Protein AF-A0A327J9C2-F1 (afdb_monomer)

pLDDT: mean 86.53, std 22.35, range [20.95, 98.81]

Secondary structure (DSSP, 8-state):
------PPP-------------PPPTTTHHHHHHHHHHHHHHHT--EEEEE--GGGSPPSSEE-SS--TTSHHHHHHHHHHHHTT--EEE----B---SS---GGG--SSSB-GGGS-SGGGGSGGGTS-S-HHHHHHH-EEP---TT-SEEE--HHHHHHHHHHHHHHHHHHHHHHHHTT-HHHHHHHHHHHHHHHHTTTTHHHHHHHHHHHHHTT-S-GGGS-HHHHTHHHHHHTT-HHHHHHHHHHHHHHHHHHHHHHHHHHHHHHHHHHHHHHHHHTT-EEEEEE-SS--HHHHHHTGGGEEEEEEEEESS-SGGGPPEEEEEEEE-GGGTB-TTSSB-HHHHHHHHHHHHHHHHSSEEEETTGGGGTS-EEEEGGG--B-TTS-B-GGG--EEEGGG-TTT-TT--HHHHIIIIIHHHHHHHT--TTTSEE---S---HHHIIIIIIIS----EEETTTS-GGG-S-SSSEEES--TTS--HHHHTTSHHHHTSGGG-HHHHHHHHS--GGGHHHHHHHHHHHHH-HHHHHHHHHHHHHHH-SEEEEEHHHHTT----S--TT---TTTTTEEE-TTHHHHHHHHHH-TT-----HHHHHHHHHHHHHHHHHHTTTTSHHHHHHHHHHHHHHHHHHHHHHHHHHHHTTPPPP----PPP---PPP----------------------PPP---------SSSSHHHHHHHHHHHHHHHHHHTTSS--

Structure (mmCIF, N/CA/C/O backbone):
data_AF-A0A327J9C2-F1
#
_entry.id   AF-A0A327J9C2-F1
#
loop_
_atom_site.group_PDB
_atom_site.id
_atom_site.type_symbol
_atom_site.label_atom_id
_atom_site.label_alt_id
_atom_site.label_comp_id
_atom_site.label_asym_id
_atom_site.label_entity_id
_atom_site.label_seq_id
_atom_site.pdbx_PDB_ins_code
_atom_site.Cartn_x
_atom_site.Cartn_y
_atom_site.Cartn_z
_atom_site.occupancy
_atom_site.B_iso_or_equiv
_atom_site.auth_seq_id
_atom_site.auth_comp_id
_atom_site.auth_asym_id
_atom_site.auth_atom_id
_atom_site.pdbx_PDB_model_num
ATOM 1 N N . MET A 1 1 ? 55.611 19.490 21.305 1.00 31.70 1 MET A N 1
ATOM 2 C CA . MET A 1 1 ? 55.348 20.213 20.043 1.00 31.70 1 MET A CA 1
ATOM 3 C C . MET A 1 1 ? 53.848 20.436 19.911 1.00 31.70 1 MET A C 1
ATOM 5 O O . MET A 1 1 ? 53.108 19.470 19.803 1.00 31.70 1 MET A O 1
ATOM 9 N N . LYS A 1 2 ? 53.406 21.694 20.019 1.00 28.45 2 LYS A N 1
ATOM 10 C CA . LYS A 1 2 ? 52.051 22.146 19.674 1.00 28.45 2 LYS A CA 1
ATOM 11 C C . LYS A 1 2 ? 52.060 22.504 18.189 1.00 28.45 2 LYS A C 1
ATOM 13 O O . LYS A 1 2 ? 52.964 23.223 17.776 1.00 28.45 2 LYS A O 1
ATOM 18 N N . VAL A 1 3 ? 51.068 22.057 17.424 1.00 25.11 3 VAL A N 1
ATOM 19 C CA . VAL A 1 3 ? 50.793 22.602 16.088 1.00 25.11 3 VAL A CA 1
ATOM 20 C C . VAL A 1 3 ? 49.368 23.137 16.087 1.00 25.11 3 VAL A C 1
ATOM 22 O O . VAL A 1 3 ? 48.409 22.437 16.402 1.00 25.11 3 VAL A O 1
ATOM 25 N N . THR A 1 4 ? 49.290 24.434 15.832 1.00 25.88 4 THR A N 1
ATOM 26 C CA . THR A 1 4 ? 48.129 25.312 15.925 1.00 25.88 4 THR A CA 1
ATOM 27 C C . THR A 1 4 ? 47.274 25.187 14.665 1.00 25.88 4 THR A C 1
ATOM 29 O O . THR A 1 4 ? 47.804 25.195 13.557 1.00 25.88 4 THR A O 1
ATOM 32 N N . ALA A 1 5 ? 45.951 25.121 14.819 1.00 23.05 5 ALA A N 1
ATOM 33 C CA . ALA A 1 5 ? 45.015 25.217 13.703 1.00 23.05 5 ALA A CA 1
ATOM 34 C C . ALA A 1 5 ? 44.938 26.670 13.200 1.00 23.05 5 ALA A C 1
ATOM 36 O O . ALA A 1 5 ? 44.597 27.580 13.959 1.00 23.05 5 ALA A O 1
ATOM 37 N N . ILE A 1 6 ? 45.242 26.884 11.920 1.00 26.95 6 ILE A N 1
ATOM 38 C CA . ILE A 1 6 ? 45.064 28.170 11.242 1.00 26.95 6 ILE A CA 1
ATOM 39 C C . ILE A 1 6 ? 43.581 28.310 10.877 1.00 26.95 6 ILE A C 1
ATOM 41 O O . ILE A 1 6 ? 43.064 27.581 10.033 1.00 26.95 6 ILE A O 1
ATOM 45 N N . LYS A 1 7 ? 42.892 29.258 11.522 1.00 32.25 7 LYS A N 1
ATOM 46 C CA . LYS A 1 7 ? 41.614 29.804 11.048 1.00 32.25 7 LYS A CA 1
ATOM 47 C C . LYS A 1 7 ? 41.915 30.790 9.922 1.00 32.25 7 LYS A C 1
ATOM 49 O O . LYS A 1 7 ? 42.559 31.802 10.183 1.00 32.25 7 LYS A O 1
ATOM 54 N N . ASN A 1 8 ? 41.414 30.535 8.716 1.00 27.12 8 ASN A N 1
ATOM 55 C CA . ASN A 1 8 ? 41.342 31.568 7.683 1.00 27.12 8 ASN A CA 1
ATOM 56 C C . ASN A 1 8 ? 40.000 32.321 7.761 1.00 27.12 8 ASN A C 1
ATOM 58 O O . ASN A 1 8 ? 38.963 31.692 7.987 1.00 27.12 8 ASN A O 1
ATOM 62 N N . PRO A 1 9 ? 40.014 33.658 7.607 1.00 32.03 9 PRO A N 1
ATOM 63 C CA . PRO A 1 9 ? 38.844 34.512 7.745 1.00 32.03 9 PRO A CA 1
ATOM 64 C C . PRO A 1 9 ? 37.917 34.408 6.530 1.00 32.03 9 PRO A C 1
ATOM 66 O O . PRO A 1 9 ? 38.349 34.341 5.380 1.00 32.03 9 PRO A O 1
ATOM 69 N N . ILE A 1 10 ? 36.618 34.426 6.817 1.00 30.94 10 ILE A N 1
ATOM 70 C CA . ILE A 1 10 ? 35.532 34.518 5.845 1.00 30.94 10 ILE A CA 1
ATOM 71 C C . ILE A 1 10 ? 35.633 35.878 5.144 1.00 30.94 10 ILE A C 1
ATOM 73 O O . ILE A 1 10 ? 35.414 36.917 5.762 1.00 30.94 10 ILE A O 1
ATOM 77 N N . VAL A 1 11 ? 35.925 35.864 3.845 1.00 28.12 11 VAL A N 1
ATOM 78 C CA . VAL A 1 11 ? 35.610 36.974 2.940 1.00 28.12 11 VAL A CA 1
ATOM 79 C C . VAL A 1 11 ? 34.293 36.611 2.256 1.00 28.12 11 VAL A C 1
ATOM 81 O O . VAL A 1 11 ? 34.235 35.559 1.610 1.00 28.12 11 VAL A O 1
ATOM 84 N N . PRO A 1 12 ? 33.227 37.424 2.368 1.00 31.28 12 PRO A N 1
ATOM 85 C CA . PRO A 1 12 ? 32.002 37.173 1.635 1.00 31.28 12 PRO A CA 1
ATOM 86 C C . PRO A 1 12 ? 32.286 37.451 0.158 1.00 31.28 12 PRO A C 1
ATOM 88 O O . PRO A 1 12 ? 32.257 38.594 -0.298 1.00 31.28 12 PRO A O 1
ATOM 91 N N . LYS A 1 13 ? 32.574 36.398 -0.615 1.00 30.75 13 LYS A N 1
ATOM 92 C CA . LYS A 1 13 ? 32.375 36.472 -2.061 1.00 30.75 13 LYS A CA 1
ATOM 93 C C . LYS A 1 13 ? 30.897 36.787 -2.250 1.00 30.75 13 LYS A C 1
ATOM 95 O O . LYS A 1 13 ? 30.054 35.991 -1.844 1.00 30.75 13 LYS A O 1
ATOM 100 N N . ARG A 1 14 ? 30.595 37.953 -2.833 1.00 35.25 14 ARG A N 1
ATOM 101 C CA . ARG A 1 14 ? 29.295 38.208 -3.459 1.00 35.25 14 ARG A CA 1
ATOM 102 C C . ARG A 1 14 ? 29.011 36.995 -4.333 1.00 35.25 14 ARG A C 1
ATOM 104 O O . ARG A 1 14 ? 29.700 36.772 -5.326 1.00 35.25 14 ARG A O 1
ATOM 111 N N . ALA A 1 15 ? 28.093 36.160 -3.868 1.00 34.41 15 ALA A N 1
ATOM 112 C CA . ALA A 1 15 ? 27.651 35.006 -4.606 1.00 34.41 15 ALA A CA 1
ATOM 113 C C . ALA A 1 15 ? 26.989 35.547 -5.871 1.00 34.41 15 ALA A C 1
ATOM 115 O O . ALA A 1 15 ? 25.982 36.246 -5.787 1.00 34.41 15 ALA A O 1
ATOM 116 N N . ASN A 1 16 ? 27.540 35.216 -7.037 1.00 35.88 16 ASN A N 1
ATOM 117 C CA . ASN A 1 16 ? 26.662 34.949 -8.163 1.00 35.88 16 ASN A CA 1
ATOM 118 C C . ASN A 1 16 ? 25.826 33.750 -7.710 1.00 35.88 16 ASN A C 1
ATOM 120 O O . ASN A 1 16 ? 26.294 32.612 -7.730 1.00 35.88 16 ASN A O 1
ATOM 124 N N . SER A 1 17 ? 24.664 34.037 -7.127 1.00 38.56 17 SER A N 1
ATOM 125 C CA . SER A 1 17 ? 23.726 33.037 -6.650 1.00 38.56 17 SER A CA 1
ATOM 126 C C . SER A 1 17 ? 23.153 32.342 -7.873 1.00 38.56 17 SER A C 1
ATOM 128 O O . SER A 1 17 ? 22.252 32.865 -8.518 1.00 38.56 17 SER A O 1
ATOM 130 N N . VAL A 1 18 ? 23.697 31.179 -8.214 1.00 36.38 18 VAL A N 1
ATOM 131 C CA . VAL A 1 18 ? 22.986 30.230 -9.067 1.00 36.38 18 VAL A CA 1
ATOM 132 C C . VAL A 1 18 ? 21.878 29.646 -8.188 1.00 36.38 18 VAL A C 1
ATOM 134 O O . VAL A 1 18 ? 22.132 28.750 -7.382 1.00 36.38 18 VAL A O 1
ATOM 137 N N . SER A 1 19 ? 20.693 30.255 -8.238 1.00 45.94 19 SER A N 1
ATOM 138 C CA . SER A 1 19 ? 19.453 29.722 -7.670 1.00 45.94 19 SER A CA 1
ATOM 139 C C . SER A 1 19 ? 18.903 28.617 -8.578 1.00 45.94 19 SER A C 1
ATOM 141 O O . SER A 1 19 ? 19.138 28.596 -9.781 1.00 45.94 19 SER A O 1
ATOM 143 N N . PHE A 1 20 ? 18.228 27.643 -7.974 1.00 44.66 20 PHE A N 1
ATOM 144 C CA . PHE A 1 20 ? 17.520 26.550 -8.645 1.00 44.66 20 PHE A CA 1
ATOM 145 C C . PHE A 1 20 ? 16.354 27.100 -9.475 1.00 44.66 20 PHE A C 1
ATOM 147 O O . PHE A 1 20 ? 15.493 27.709 -8.844 1.00 44.66 20 PHE A O 1
ATOM 154 N N . GLU A 1 21 ? 16.299 26.918 -10.811 1.00 62.06 21 GLU A N 1
ATOM 155 C CA . GLU A 1 21 ? 15.255 27.635 -11.578 1.00 62.06 21 GLU A CA 1
ATOM 156 C C . GLU A 1 21 ? 14.486 26.955 -12.742 1.00 62.06 21 GLU A C 1
ATOM 158 O O . GLU A 1 21 ? 13.331 27.332 -12.855 1.00 62.06 21 GLU A O 1
ATOM 163 N N . ARG A 1 22 ? 14.905 25.931 -13.524 1.00 72.50 22 ARG A N 1
ATOM 164 C CA . ARG A 1 22 ? 13.998 25.441 -14.609 1.00 72.50 22 ARG A CA 1
ATOM 165 C C . ARG A 1 22 ? 13.167 24.201 -14.246 1.00 72.50 22 ARG A C 1
ATOM 167 O O . ARG A 1 22 ? 13.632 23.072 -14.374 1.00 72.50 22 ARG A O 1
ATOM 174 N N . LYS A 1 23 ? 11.913 24.418 -13.837 1.00 85.38 23 LYS A N 1
ATOM 175 C CA . LYS A 1 23 ? 10.837 23.400 -13.844 1.00 85.38 23 LYS A CA 1
ATOM 176 C C . LYS A 1 23 ? 10.182 23.341 -15.227 1.00 85.38 23 LYS A C 1
ATOM 178 O O . LYS A 1 23 ? 10.383 24.246 -16.036 1.00 85.38 23 LYS A O 1
ATOM 183 N N . LEU A 1 24 ? 9.341 22.332 -15.471 1.00 89.56 24 LEU A N 1
ATOM 184 C CA . LEU A 1 24 ? 8.421 22.380 -16.612 1.00 89.56 24 LEU A CA 1
ATOM 185 C C . LEU A 1 24 ? 7.539 23.626 -16.518 1.00 89.56 24 LEU A C 1
ATOM 187 O O . LEU A 1 24 ? 6.861 23.845 -15.509 1.00 89.56 24 LEU A O 1
ATOM 191 N N . ARG A 1 25 ? 7.528 24.423 -17.583 1.00 90.44 25 ARG A N 1
ATOM 192 C CA . ARG A 1 25 ? 6.628 25.569 -17.710 1.00 90.44 25 ARG A CA 1
ATOM 193 C C . ARG A 1 25 ? 5.210 25.082 -17.990 1.00 90.44 25 ARG A C 1
ATOM 195 O O . ARG A 1 25 ? 5.018 23.996 -18.537 1.00 90.44 25 ARG A O 1
ATOM 202 N N . GLU A 1 26 ? 4.201 25.869 -17.630 1.00 91.31 26 GLU A N 1
ATOM 203 C CA . GLU A 1 26 ? 2.797 25.458 -17.800 1.00 91.31 26 GLU A CA 1
ATOM 204 C C . GLU A 1 26 ? 2.456 25.128 -19.262 1.00 91.31 26 GLU A C 1
ATOM 206 O O . GLU A 1 26 ? 1.700 24.196 -19.521 1.00 91.31 26 GLU A O 1
ATOM 211 N N . GLU A 1 27 ? 3.062 25.829 -20.223 1.00 93.56 27 GLU A N 1
ATOM 212 C CA . GLU A 1 27 ? 2.911 25.563 -21.655 1.00 93.56 27 GLU A CA 1
ATOM 213 C C . GLU A 1 27 ? 3.609 24.278 -22.137 1.00 93.56 27 GLU A C 1
ATOM 215 O O . GLU A 1 27 ? 3.229 23.728 -23.169 1.00 93.56 27 GLU A O 1
ATOM 220 N N . GLU A 1 28 ? 4.593 23.770 -21.390 1.00 95.00 28 GLU A N 1
ATOM 221 C CA . GLU A 1 28 ? 5.365 22.563 -21.723 1.00 95.00 28 GLU A CA 1
ATOM 222 C C . GLU A 1 28 ? 4.697 21.289 -21.192 1.00 95.00 28 GLU A C 1
ATOM 224 O O . GLU A 1 28 ? 4.817 20.220 -21.797 1.00 95.00 28 GLU A O 1
ATOM 229 N N . LYS A 1 29 ? 3.959 21.393 -20.078 1.00 95.69 29 LYS A N 1
ATOM 230 C CA . LYS A 1 29 ? 3.315 20.254 -19.403 1.00 95.69 29 LYS A CA 1
ATOM 231 C C . LYS A 1 29 ? 2.423 19.407 -20.323 1.00 95.69 29 LYS A C 1
ATOM 233 O O . LYS A 1 29 ? 2.513 18.179 -20.228 1.00 95.69 29 LYS A O 1
ATOM 238 N N . PRO A 1 30 ? 1.586 19.974 -21.221 1.00 97.31 30 PRO A N 1
ATOM 239 C CA . PRO A 1 30 ? 0.762 19.163 -22.114 1.00 97.31 30 PRO A CA 1
ATOM 240 C C . PRO A 1 30 ? 1.598 18.326 -23.084 1.00 97.31 30 PRO A C 1
ATOM 242 O O . PRO A 1 30 ? 1.331 17.139 -23.254 1.00 97.31 30 PRO A O 1
ATOM 245 N N . GLU A 1 31 ? 2.622 18.913 -23.708 1.00 97.88 31 GLU A N 1
ATOM 246 C CA . GLU A 1 31 ? 3.477 18.190 -24.654 1.00 97.88 31 GLU A CA 1
ATOM 247 C C . GLU A 1 31 ? 4.346 17.143 -23.950 1.00 97.88 31 GLU A C 1
ATOM 249 O O . GLU A 1 31 ? 4.452 16.018 -24.441 1.00 97.88 31 GLU A O 1
ATOM 254 N N . TYR A 1 32 ? 4.883 17.476 -22.772 1.00 98.38 32 TYR A N 1
ATOM 255 C CA . TYR A 1 32 ? 5.583 16.531 -21.905 1.00 98.38 32 TYR A CA 1
ATOM 256 C C . TYR A 1 32 ? 4.705 15.317 -21.593 1.00 98.38 32 TYR A C 1
ATOM 258 O O . TYR A 1 32 ? 5.079 14.181 -21.879 1.00 98.38 32 TYR A O 1
ATOM 266 N N . THR A 1 33 ? 3.494 15.554 -21.082 1.00 97.56 33 THR A N 1
ATOM 267 C CA . THR A 1 33 ? 2.561 14.486 -20.689 1.00 97.56 33 THR A CA 1
ATOM 268 C C . THR A 1 33 ? 2.191 13.598 -21.878 1.00 97.56 33 THR A C 1
ATOM 270 O O . THR A 1 33 ? 2.146 12.374 -21.743 1.00 97.56 33 THR A O 1
ATOM 273 N N . HIS A 1 34 ? 1.965 14.185 -23.059 1.00 98.25 34 HIS A N 1
ATOM 274 C CA . HIS A 1 34 ? 1.701 13.415 -24.276 1.00 98.25 34 HIS A CA 1
ATOM 275 C C . HIS A 1 34 ? 2.900 12.557 -24.692 1.00 98.25 34 HIS A C 1
ATOM 277 O O . HIS A 1 34 ? 2.712 11.382 -24.987 1.00 98.25 34 HIS A O 1
ATOM 283 N N . ALA A 1 35 ? 4.125 13.093 -24.657 1.00 98.69 35 ALA A N 1
ATOM 284 C CA . ALA A 1 35 ? 5.325 12.326 -24.995 1.00 98.69 35 ALA A CA 1
ATOM 285 C C . ALA A 1 35 ? 5.547 11.143 -24.035 1.00 98.69 35 ALA A C 1
ATOM 287 O O . ALA A 1 35 ? 5.861 10.039 -24.481 1.00 98.69 35 ALA A O 1
ATOM 288 N N . ILE A 1 36 ? 5.327 11.342 -22.729 1.00 98.69 36 ILE A N 1
ATOM 289 C CA . ILE A 1 36 ? 5.372 10.259 -21.736 1.00 98.69 36 ILE A CA 1
ATOM 290 C C . ILE A 1 36 ? 4.329 9.185 -22.070 1.00 98.69 36 ILE A C 1
ATOM 292 O O . ILE A 1 36 ? 4.664 8.001 -22.137 1.00 98.69 36 ILE A O 1
ATOM 296 N N . LYS A 1 37 ? 3.079 9.585 -22.330 1.00 98.31 37 LYS A N 1
ATOM 297 C CA . LYS A 1 37 ? 1.992 8.657 -22.666 1.00 98.31 37 LYS A CA 1
ATOM 298 C C . LYS A 1 37 ? 2.277 7.869 -23.948 1.00 98.31 37 LYS A C 1
ATOM 300 O O . LYS A 1 37 ? 2.159 6.649 -23.933 1.00 98.31 37 LYS A O 1
ATOM 305 N N . ASP A 1 38 ? 2.692 8.532 -25.024 1.00 98.62 38 ASP A N 1
ATOM 306 C CA . ASP A 1 38 ? 2.996 7.886 -26.307 1.00 98.62 38 ASP A CA 1
ATOM 307 C C . ASP A 1 38 ? 4.145 6.873 -26.172 1.00 98.62 38 ASP A C 1
ATOM 309 O O . ASP A 1 38 ? 4.122 5.802 -26.787 1.00 98.62 38 ASP A O 1
ATOM 313 N N . ALA A 1 39 ? 5.135 7.172 -25.323 1.00 98.75 39 ALA A N 1
ATOM 314 C CA . ALA A 1 39 ? 6.209 6.240 -25.004 1.00 98.75 39 ALA A CA 1
ATOM 315 C C . ALA A 1 39 ? 5.695 5.008 -24.246 1.00 98.75 39 ALA A C 1
ATOM 317 O O . ALA A 1 39 ? 6.017 3.884 -24.632 1.00 98.75 39 ALA A O 1
ATOM 318 N N . LEU A 1 40 ? 4.876 5.197 -23.205 1.00 98.56 40 LEU A N 1
ATOM 319 C CA . LEU A 1 40 ? 4.268 4.097 -22.447 1.00 98.56 40 LEU A CA 1
ATOM 320 C C . LEU A 1 40 ? 3.369 3.223 -23.338 1.00 98.56 40 LEU A C 1
ATOM 322 O O . LEU A 1 40 ? 3.500 1.996 -23.311 1.00 98.56 40 LEU A O 1
ATOM 326 N N . ASP A 1 41 ? 2.550 3.842 -24.193 1.00 98.19 41 ASP A N 1
ATOM 327 C CA . ASP A 1 41 ? 1.684 3.165 -25.165 1.00 98.19 41 ASP A CA 1
ATOM 328 C C . ASP A 1 41 ? 2.520 2.328 -26.153 1.00 98.19 41 ASP A C 1
ATOM 330 O O . ASP A 1 41 ? 2.237 1.146 -26.376 1.00 98.19 41 ASP A O 1
ATOM 334 N N . TYR A 1 42 ? 3.611 2.887 -26.697 1.00 98.19 42 TYR A N 1
ATOM 335 C CA . TYR A 1 42 ? 4.526 2.133 -27.561 1.00 98.19 42 TYR A CA 1
ATOM 336 C C . TYR A 1 42 ? 5.210 0.987 -26.813 1.00 98.19 42 TYR A C 1
ATOM 338 O O . TYR A 1 42 ? 5.399 -0.094 -27.380 1.00 98.19 42 TYR A O 1
ATOM 346 N N . LEU A 1 43 ? 5.583 1.185 -25.547 1.00 97.75 43 LEU A N 1
ATOM 347 C CA . LEU A 1 43 ? 6.208 0.166 -24.704 1.00 97.75 43 LEU A CA 1
ATOM 348 C C . LEU A 1 43 ? 5.223 -0.932 -24.283 1.00 97.75 43 LEU A C 1
ATOM 350 O O . LEU A 1 43 ? 5.647 -2.080 -24.126 1.00 97.75 43 LEU A O 1
ATOM 354 N N . GLY A 1 44 ? 3.920 -0.650 -24.290 1.00 96.94 44 GLY A N 1
ATOM 355 C CA . GLY A 1 44 ? 2.866 -1.565 -23.852 1.00 96.94 44 GLY A CA 1
ATOM 356 C C . GLY A 1 44 ? 2.661 -1.555 -22.336 1.00 96.94 44 GLY A C 1
ATOM 357 O O . GLY A 1 44 ? 2.064 -2.489 -21.802 1.00 96.94 44 GLY A O 1
ATOM 358 N N . VAL A 1 45 ? 3.158 -0.521 -21.652 1.00 97.19 45 VAL A N 1
ATOM 359 C CA . VAL A 1 45 ? 2.950 -0.330 -20.216 1.00 97.19 45 VAL A CA 1
ATOM 360 C C . VAL A 1 45 ? 1.516 0.139 -20.006 1.00 97.19 45 VAL A C 1
ATOM 362 O O . VAL A 1 45 ? 1.140 1.227 -20.429 1.00 97.19 45 VAL A O 1
ATOM 365 N N . LYS A 1 46 ? 0.712 -0.706 -19.363 1.00 95.81 46 LYS A N 1
ATOM 366 C CA . LYS A 1 46 ? -0.697 -0.451 -19.051 1.00 95.81 46 LYS A CA 1
ATOM 367 C C . LYS A 1 46 ? -0.865 0.180 -17.679 1.00 95.81 46 LYS A C 1
ATOM 369 O O . LYS A 1 46 ? -1.661 1.099 -17.524 1.00 95.81 46 LYS A O 1
ATOM 374 N N . ASN A 1 47 ? -0.128 -0.323 -16.689 1.00 96.75 47 ASN A N 1
ATOM 375 C CA . ASN A 1 47 ? -0.242 0.117 -15.304 1.00 96.75 47 ASN A CA 1
ATOM 376 C C . ASN A 1 47 ? 1.117 0.541 -14.758 1.00 96.75 47 ASN A C 1
ATOM 378 O O . ASN A 1 47 ? 2.095 -0.205 -14.839 1.00 96.75 47 ASN A O 1
ATOM 382 N N . MET A 1 48 ? 1.154 1.733 -14.170 1.00 97.69 48 MET A N 1
ATOM 383 C CA . MET A 1 48 ? 2.334 2.305 -13.538 1.00 97.69 48 MET A CA 1
ATOM 384 C C . MET A 1 48 ? 1.930 2.860 -12.178 1.00 97.69 48 MET A C 1
ATOM 386 O O . MET A 1 48 ? 1.259 3.891 -12.082 1.00 97.69 48 MET A O 1
ATOM 390 N N . SER A 1 49 ? 2.338 2.145 -11.129 1.00 98.44 49 SER A N 1
ATOM 391 C CA . SER A 1 49 ? 1.956 2.436 -9.753 1.00 98.44 49 SER A CA 1
ATOM 392 C C . SER A 1 49 ? 3.124 2.970 -8.936 1.00 98.44 49 SER A C 1
ATOM 394 O O . SER A 1 49 ? 4.224 2.420 -8.975 1.00 98.44 49 SER A O 1
ATOM 396 N N . MET A 1 50 ? 2.892 4.013 -8.147 1.00 98.75 50 MET A N 1
ATOM 397 C CA . MET A 1 50 ? 3.870 4.449 -7.154 1.00 98.75 50 MET A CA 1
ATOM 398 C C . MET A 1 50 ? 3.627 3.756 -5.818 1.00 98.75 50 MET A C 1
ATOM 400 O O . MET A 1 50 ? 2.536 3.858 -5.263 1.00 98.75 50 MET A O 1
ATOM 404 N N . ILE A 1 51 ? 4.640 3.086 -5.272 1.00 98.69 51 ILE A N 1
ATOM 405 C CA . ILE A 1 51 ? 4.573 2.538 -3.915 1.00 98.69 51 ILE A CA 1
ATOM 406 C C . ILE A 1 51 ? 4.813 3.692 -2.938 1.00 98.69 51 ILE A C 1
ATOM 408 O O . ILE A 1 51 ? 5.909 4.255 -2.889 1.00 98.69 51 ILE A O 1
ATOM 412 N N . ILE A 1 52 ? 3.779 4.057 -2.178 1.00 98.31 52 ILE A N 1
ATOM 413 C CA . ILE A 1 52 ? 3.817 5.108 -1.155 1.00 98.31 52 ILE A CA 1
ATOM 414 C C . ILE A 1 52 ? 2.755 4.831 -0.087 1.00 98.31 52 ILE A C 1
ATOM 416 O O . ILE A 1 52 ? 1.571 4.710 -0.378 1.00 98.31 52 ILE A O 1
ATOM 420 N N . HIS A 1 53 ? 3.156 4.731 1.180 1.00 97.62 53 HIS A N 1
ATOM 421 C CA . HIS A 1 53 ? 2.211 4.484 2.272 1.00 97.62 53 HIS A CA 1
ATOM 422 C C . HIS A 1 53 ? 1.505 5.779 2.699 1.00 97.62 53 HIS A C 1
ATOM 424 O O . HIS A 1 53 ? 2.024 6.875 2.505 1.00 97.62 53 HIS A O 1
ATOM 430 N N . GLY A 1 54 ? 0.319 5.676 3.311 1.00 96.38 54 GLY A N 1
ATOM 431 C CA . GLY A 1 54 ? -0.518 6.851 3.600 1.00 96.38 54 GLY A CA 1
ATOM 432 C C . GLY A 1 54 ? 0.161 7.929 4.463 1.00 96.38 54 GLY A C 1
ATOM 433 O O . GLY A 1 54 ? -0.018 9.117 4.205 1.00 96.38 54 GLY A O 1
ATOM 434 N N . SER A 1 55 ? 1.008 7.536 5.423 1.00 96.69 55 SER A N 1
ATOM 435 C CA . SER A 1 55 ? 1.782 8.472 6.258 1.00 96.69 55 SER A CA 1
ATOM 436 C C . SER A 1 55 ? 2.903 9.187 5.497 1.00 96.69 55 SER A C 1
ATOM 438 O O . SER A 1 55 ? 3.437 10.182 5.988 1.00 96.69 55 SER A O 1
ATOM 440 N N . SER A 1 56 ? 3.259 8.686 4.312 1.00 97.94 56 SER A N 1
ATOM 441 C CA . SER A 1 56 ? 4.367 9.173 3.496 1.00 97.94 56 SER A CA 1
ATOM 442 C C . SER A 1 56 ? 3.974 10.275 2.511 1.00 97.94 56 SER A C 1
ATOM 444 O O . SER A 1 56 ? 4.859 10.839 1.873 1.00 97.94 56 SER A O 1
ATOM 446 N N . PHE A 1 57 ? 2.685 10.601 2.388 1.00 97.94 57 PHE A N 1
ATOM 447 C CA . PHE A 1 57 ? 2.234 11.716 1.553 1.00 97.94 57 PHE A CA 1
ATOM 448 C C . PHE A 1 57 ? 2.697 13.074 2.113 1.00 97.94 57 PHE A C 1
ATOM 450 O O . PHE A 1 57 ? 2.846 13.217 3.331 1.00 97.94 57 PHE A O 1
ATOM 457 N N . PRO A 1 58 ? 2.903 14.082 1.251 1.00 95.69 58 PRO A N 1
ATOM 458 C CA . PRO A 1 58 ? 3.246 15.426 1.697 1.00 95.69 58 PRO A CA 1
ATOM 459 C C . PRO A 1 58 ? 2.023 16.165 2.260 1.00 95.69 58 PRO A C 1
ATOM 461 O O . PRO A 1 58 ? 0.870 15.791 2.030 1.00 95.69 58 PRO A O 1
ATOM 464 N N . SER A 1 59 ? 2.283 17.257 2.974 1.00 92.25 59 SER A N 1
ATOM 465 C CA . SER A 1 59 ? 1.282 18.243 3.391 1.00 92.25 59 SER A CA 1
ATOM 466 C C . SER A 1 59 ? 1.280 19.439 2.427 1.00 92.25 59 SER A C 1
ATOM 468 O O . SER A 1 59 ? 2.241 19.660 1.700 1.00 92.25 59 SER A O 1
ATOM 470 N N . GLU A 1 60 ? 0.227 20.266 2.433 1.00 86.56 60 GLU A N 1
ATOM 471 C CA . GLU A 1 60 ? 0.180 21.463 1.572 1.00 86.56 60 GLU A CA 1
ATOM 472 C C . GLU A 1 60 ? 0.743 22.722 2.260 1.00 86.56 60 GLU A C 1
ATOM 474 O O . GLU A 1 60 ? 1.912 23.056 2.105 1.00 86.56 60 GLU A O 1
ATOM 479 N N . LYS A 1 61 ? -0.091 23.472 2.993 1.00 86.31 61 LYS A N 1
ATOM 480 C CA . LYS A 1 61 ? 0.301 24.747 3.628 1.00 86.31 61 LYS A CA 1
ATOM 481 C C . LYS A 1 61 ? 0.748 24.561 5.071 1.00 86.31 61 LYS A C 1
ATOM 483 O O . LYS A 1 61 ? 1.584 25.314 5.579 1.00 86.31 61 LYS A O 1
ATOM 488 N N . ARG A 1 62 ? 0.125 23.606 5.758 1.00 92.19 62 ARG A N 1
ATOM 489 C CA . ARG A 1 62 ? 0.393 23.293 7.156 1.00 92.19 62 ARG A CA 1
ATOM 490 C C . ARG A 1 62 ? 0.439 21.788 7.364 1.00 92.19 62 ARG A C 1
ATOM 492 O O . ARG A 1 62 ? -0.313 21.053 6.736 1.00 92.19 62 ARG A O 1
ATOM 499 N N . ASP A 1 63 ? 1.295 21.370 8.283 1.00 91.56 63 ASP A N 1
ATOM 500 C CA . ASP A 1 63 ? 1.623 19.977 8.546 1.00 91.56 63 ASP A CA 1
ATOM 501 C C . ASP A 1 63 ? 1.027 19.487 9.865 1.00 91.56 63 ASP A C 1
ATOM 503 O O . ASP A 1 63 ? 1.194 20.142 10.898 1.00 91.56 63 ASP A O 1
ATOM 507 N N . THR A 1 64 ? 0.384 18.318 9.856 1.00 92.56 64 THR A N 1
ATOM 508 C CA . THR A 1 64 ? -0.152 17.665 11.070 1.00 92.56 64 THR A CA 1
ATOM 509 C C . THR A 1 64 ? 0.867 16.754 11.767 1.00 92.56 64 THR A C 1
ATOM 511 O O . THR A 1 64 ? 0.545 16.117 12.769 1.00 92.56 64 THR A O 1
ATOM 514 N N . SER A 1 65 ? 2.124 16.771 11.313 1.00 94.38 65 SER A N 1
ATOM 515 C CA . SER A 1 65 ? 3.239 15.880 11.676 1.00 94.38 65 SER A CA 1
ATOM 516 C C . SER A 1 65 ? 3.166 14.474 11.060 1.00 94.38 65 SER A C 1
ATOM 518 O O . SER A 1 65 ? 3.965 13.608 11.410 1.00 94.38 65 SER A O 1
ATOM 520 N N . ILE A 1 66 ? 2.237 14.253 10.128 1.00 95.81 66 ILE A N 1
ATOM 521 C CA . ILE A 1 66 ? 2.048 13.016 9.361 1.00 95.81 66 ILE A CA 1
ATOM 522 C C . ILE A 1 66 ? 1.417 13.347 8.002 1.00 95.81 66 ILE A C 1
ATOM 524 O O . ILE A 1 66 ? 0.691 14.336 7.883 1.00 95.81 66 ILE A O 1
ATOM 528 N N . GLY A 1 67 ? 1.716 12.541 6.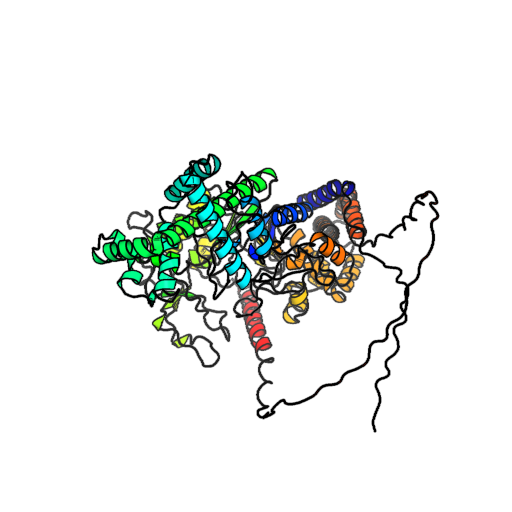983 1.00 95.38 67 GLY A N 1
ATOM 529 C CA . GLY A 1 67 ? 1.043 12.607 5.688 1.00 95.38 67 GLY A CA 1
ATOM 530 C C . GLY A 1 67 ? -0.389 12.072 5.723 1.00 95.38 67 GLY A C 1
ATOM 531 O O . GLY A 1 67 ? -0.755 11.280 6.592 1.00 95.38 67 GLY A O 1
ATOM 532 N N . SER A 1 68 ? -1.199 12.476 4.745 1.00 96.06 68 SER A N 1
ATOM 533 C CA . SER A 1 68 ? -2.514 11.877 4.511 1.00 96.06 68 SER A CA 1
ATOM 534 C C . SER A 1 68 ? -2.771 11.698 3.015 1.00 96.06 68 SER A C 1
ATOM 536 O O . SER A 1 68 ? -2.640 12.677 2.273 1.00 96.06 68 SER A O 1
ATOM 538 N N . PRO A 1 69 ? -3.237 10.510 2.580 1.00 96.38 69 PRO A N 1
ATOM 539 C CA . PRO A 1 69 ? -3.603 10.240 1.190 1.00 96.38 69 PRO A CA 1
ATOM 540 C C . PRO A 1 69 ? -4.889 10.959 0.740 1.00 96.38 69 PRO A C 1
ATOM 542 O O . PRO A 1 69 ? -5.254 10.856 -0.431 1.00 96.38 69 PRO A O 1
ATOM 545 N N . TYR A 1 70 ? -5.587 11.647 1.654 1.00 93.19 70 TYR A N 1
ATOM 546 C CA . TYR A 1 70 ? -6.852 12.358 1.408 1.00 93.19 70 TYR A CA 1
ATOM 547 C C . TYR A 1 70 ? -6.699 13.885 1.458 1.00 93.19 70 TYR A C 1
ATOM 549 O O . TYR A 1 70 ? -7.687 14.608 1.327 1.00 93.19 70 TYR A O 1
ATOM 557 N N . SER A 1 71 ? -5.480 14.366 1.706 1.00 94.38 71 SER A N 1
ATOM 558 C CA . SER A 1 71 ? -5.186 15.785 1.881 1.00 94.38 71 SER A CA 1
ATOM 559 C C . SER A 1 71 ? -4.989 16.515 0.554 1.00 94.38 71 SER A C 1
ATOM 561 O O . SER A 1 71 ? -4.683 15.915 -0.476 1.00 94.38 71 SER A O 1
ATOM 563 N N . LYS A 1 72 ? -5.043 17.851 0.596 1.00 93.25 72 LYS A N 1
ATOM 564 C CA . LYS A 1 72 ? -4.668 18.689 -0.556 1.00 93.25 72 LYS A CA 1
ATOM 565 C C . LYS A 1 72 ? -3.209 18.526 -0.994 1.00 93.25 72 LYS A C 1
ATOM 567 O O . LYS A 1 72 ? -2.910 18.728 -2.167 1.00 93.25 72 LYS A O 1
ATOM 572 N N . GLY A 1 73 ? -2.312 18.154 -0.077 1.00 95.25 73 GLY A N 1
ATOM 573 C CA . GLY A 1 73 ? -0.927 17.815 -0.416 1.00 95.25 73 GLY A CA 1
ATOM 574 C C . GLY A 1 73 ? -0.850 16.542 -1.259 1.00 95.25 73 GLY A C 1
ATOM 575 O O . GLY A 1 73 ? -0.121 16.506 -2.248 1.00 95.25 73 GLY A O 1
ATOM 576 N N . ALA A 1 74 ? -1.669 15.537 -0.931 1.00 96.75 74 ALA A N 1
ATOM 577 C CA . ALA A 1 74 ? -1.779 14.324 -1.733 1.00 96.75 74 ALA A CA 1
ATOM 578 C C . ALA A 1 74 ? -2.370 14.583 -3.121 1.00 96.75 74 ALA A C 1
ATOM 580 O O . ALA A 1 74 ? -1.820 14.058 -4.081 1.00 96.75 74 ALA A O 1
ATOM 581 N N . ASP A 1 75 ? -3.409 15.419 -3.246 1.00 96.69 75 ASP A N 1
ATOM 582 C CA . ASP A 1 75 ? -3.973 15.785 -4.558 1.00 96.69 75 ASP A CA 1
ATOM 583 C C . ASP A 1 75 ? -2.882 16.377 -5.481 1.00 96.69 75 ASP A C 1
ATOM 585 O O . ASP A 1 75 ? -2.699 15.912 -6.603 1.00 96.69 75 ASP A O 1
ATOM 589 N N . LYS A 1 76 ? -2.071 17.325 -4.978 1.00 96.50 76 LYS A N 1
ATOM 590 C CA . LYS A 1 76 ? -0.956 17.912 -5.750 1.00 96.50 76 LYS A CA 1
ATOM 591 C C . LYS A 1 76 ? 0.120 16.894 -6.115 1.00 96.50 76 LYS A C 1
ATOM 593 O O . LYS A 1 76 ? 0.662 16.934 -7.216 1.00 96.50 76 LYS A O 1
ATOM 598 N N . PHE A 1 77 ? 0.452 16.000 -5.186 1.00 98.06 77 PHE A N 1
ATOM 599 C CA . PHE A 1 77 ? 1.420 14.942 -5.447 1.00 98.06 77 PHE A CA 1
ATOM 600 C C . PHE A 1 77 ? 0.908 13.975 -6.521 1.00 98.06 77 PHE A C 1
ATOM 602 O O . PHE A 1 77 ? 1.657 13.622 -7.426 1.00 98.06 77 PHE A O 1
ATOM 609 N N . VAL A 1 78 ? -0.375 13.605 -6.466 1.00 98.25 78 VAL A N 1
ATOM 610 C CA . VAL A 1 78 ? -1.043 12.769 -7.472 1.00 98.25 78 VAL A CA 1
ATOM 611 C C . VAL A 1 78 ? -1.016 13.433 -8.849 1.00 98.25 78 VAL A C 1
ATOM 613 O O . VAL A 1 78 ? -0.638 12.773 -9.815 1.00 98.25 78 VAL A O 1
ATOM 616 N N . ASP A 1 79 ? -1.333 14.726 -8.948 1.00 97.25 79 ASP A N 1
ATOM 617 C CA . ASP A 1 79 ? -1.258 15.468 -10.214 1.00 97.25 79 ASP A CA 1
ATOM 618 C C . ASP A 1 79 ? 0.165 15.444 -10.800 1.00 97.25 79 ASP A C 1
ATOM 620 O O . ASP A 1 79 ? 0.362 15.167 -11.988 1.00 97.25 79 ASP A O 1
ATOM 624 N N . PHE A 1 80 ? 1.174 15.659 -9.952 1.00 97.81 80 PHE A N 1
ATOM 625 C CA . PHE A 1 80 ? 2.580 15.654 -10.348 1.00 97.81 80 PHE A CA 1
ATOM 626 C C . PHE A 1 80 ? 3.060 14.286 -10.851 1.00 97.81 80 PHE A C 1
ATOM 628 O O . PHE A 1 80 ? 3.698 14.191 -11.903 1.00 97.81 80 PHE A O 1
ATOM 635 N N . ILE A 1 81 ? 2.750 13.201 -10.139 1.00 98.44 81 ILE A N 1
ATOM 636 C CA . ILE A 1 81 ? 3.169 11.860 -10.570 1.00 98.44 81 ILE A CA 1
ATOM 637 C C . ILE A 1 81 ? 2.357 11.405 -11.787 1.00 98.44 81 ILE A C 1
ATOM 639 O O . ILE A 1 81 ? 2.900 10.762 -12.683 1.00 98.44 81 ILE A O 1
ATOM 643 N N . LYS A 1 82 ? 1.089 11.813 -11.897 1.00 98.12 82 LYS A N 1
ATOM 644 C CA . LYS A 1 82 ? 0.269 11.533 -13.075 1.00 98.12 82 LYS A CA 1
ATOM 645 C C . LYS A 1 82 ? 0.845 12.157 -14.344 1.00 98.12 82 LYS A C 1
ATOM 647 O O . LYS A 1 82 ? 0.894 11.492 -15.377 1.00 98.12 82 LYS A O 1
ATOM 652 N N . MET A 1 83 ? 1.343 13.391 -14.265 1.00 96.88 83 MET A N 1
ATOM 653 C CA . MET A 1 83 ? 2.068 14.042 -15.367 1.00 96.88 83 MET A CA 1
ATOM 654 C C . MET A 1 83 ? 3.301 13.232 -15.811 1.00 96.88 83 MET A C 1
ATOM 656 O O . MET A 1 83 ? 3.657 13.229 -16.986 1.00 96.88 83 MET A O 1
ATOM 660 N N . ASN A 1 84 ? 3.925 12.498 -14.886 1.00 97.75 84 ASN A N 1
ATOM 661 C CA . ASN A 1 84 ? 5.070 11.617 -15.133 1.00 97.75 84 ASN A CA 1
ATOM 662 C C . ASN A 1 84 ? 4.679 10.176 -15.527 1.00 97.75 84 ASN A C 1
ATOM 664 O O . ASN A 1 84 ? 5.537 9.296 -15.560 1.00 97.75 84 ASN A O 1
ATOM 668 N N . GLY A 1 85 ? 3.406 9.929 -15.854 1.00 97.94 85 GLY A N 1
ATOM 669 C CA . GLY A 1 85 ? 2.928 8.662 -16.417 1.00 97.94 85 GLY A CA 1
ATOM 670 C C . GLY A 1 85 ? 2.337 7.673 -15.410 1.00 97.94 85 GLY A C 1
ATOM 671 O O . GLY A 1 85 ? 1.809 6.641 -15.822 1.00 97.94 85 GLY A O 1
ATOM 672 N N . PHE A 1 86 ? 2.362 7.976 -14.109 1.00 98.62 86 PHE A N 1
ATOM 673 C CA . PHE A 1 86 ? 1.702 7.136 -13.110 1.00 98.62 86 PHE A CA 1
ATOM 674 C C . PHE A 1 86 ? 0.177 7.208 -13.261 1.00 98.62 86 PHE A C 1
ATOM 676 O O . PHE A 1 86 ? -0.404 8.286 -13.366 1.00 98.62 86 PHE A O 1
ATOM 683 N N . ASN A 1 87 ? -0.497 6.060 -13.229 1.00 98.00 87 ASN A N 1
ATOM 684 C CA . ASN A 1 87 ? -1.963 5.991 -13.232 1.00 98.00 87 ASN A CA 1
ATOM 685 C C . ASN A 1 87 ? -2.535 5.429 -11.927 1.00 98.00 87 ASN A C 1
ATOM 687 O O . ASN A 1 87 ? -3.755 5.424 -11.736 1.00 98.00 87 ASN A O 1
ATOM 691 N N . SER A 1 88 ? -1.661 5.013 -11.009 1.00 98.50 88 SER A N 1
ATOM 692 C CA . SER A 1 88 ? -2.053 4.609 -9.671 1.00 98.50 88 SER A CA 1
ATOM 693 C C . SER A 1 88 ? -0.987 4.878 -8.609 1.00 98.50 88 SER A C 1
ATOM 695 O O . SER A 1 88 ? 0.185 5.122 -8.900 1.00 98.50 88 SER A O 1
ATOM 697 N N . VAL A 1 89 ? -1.393 4.762 -7.348 1.00 98.44 89 VAL A N 1
ATOM 698 C CA . VAL A 1 89 ? -0.487 4.497 -6.220 1.00 98.44 89 VAL A CA 1
ATOM 699 C C . VAL A 1 89 ? -0.857 3.162 -5.590 1.00 98.44 89 VAL A C 1
ATOM 701 O O . VAL A 1 89 ? -2.035 2.810 -5.518 1.00 98.44 89 VAL A O 1
ATOM 704 N N . GLN A 1 90 ? 0.139 2.438 -5.094 1.00 98.25 90 GLN A N 1
ATOM 705 C CA . GLN A 1 90 ? -0.053 1.362 -4.139 1.00 98.25 90 GLN A CA 1
ATOM 706 C C . GLN A 1 90 ? 0.218 1.905 -2.743 1.00 98.25 90 GLN A C 1
ATOM 708 O O . GLN A 1 90 ? 1.343 2.291 -2.418 1.00 98.25 90 GLN A O 1
ATOM 713 N N . LEU A 1 91 ? -0.836 1.918 -1.934 1.00 97.50 91 LEU A N 1
ATOM 714 C CA . LEU A 1 91 ? -0.758 2.250 -0.523 1.00 97.50 91 LEU A CA 1
ATOM 715 C C . LEU A 1 91 ? -0.197 1.066 0.262 1.00 97.50 91 LEU A C 1
ATOM 717 O O . LEU A 1 91 ? -0.222 -0.065 -0.207 1.00 97.50 91 LEU A O 1
ATOM 721 N N . GLY A 1 92 ? 0.262 1.330 1.481 1.00 95.75 92 GLY A N 1
ATOM 722 C CA . GLY A 1 92 ? 0.344 0.285 2.498 1.00 95.75 92 GLY A CA 1
ATOM 723 C C . GLY A 1 92 ? -1.024 0.041 3.143 1.00 95.75 92 GLY A C 1
ATOM 724 O O . GLY A 1 92 ? -2.002 0.721 2.807 1.00 95.75 92 GLY A O 1
ATOM 725 N N . PRO A 1 93 ? -1.100 -0.868 4.126 1.00 95.56 93 PRO A N 1
ATOM 726 C CA . PRO A 1 93 ? -2.323 -1.096 4.886 1.00 95.56 93 PRO A CA 1
ATOM 727 C C . PRO A 1 93 ? -2.889 0.207 5.479 1.00 95.56 93 PRO A C 1
ATOM 729 O O . PRO A 1 93 ? -2.194 0.949 6.174 1.00 95.56 93 PRO A O 1
ATOM 732 N N . GLY A 1 94 ? -4.159 0.503 5.184 1.00 93.19 94 GLY A N 1
ATOM 733 C CA . GLY A 1 94 ? -4.818 1.775 5.532 1.00 93.19 94 GLY A CA 1
ATOM 734 C C . GLY A 1 94 ? -5.468 1.826 6.922 1.00 93.19 94 GLY A C 1
ATOM 735 O O . GLY A 1 94 ? -6.168 2.793 7.246 1.00 93.19 94 GLY A O 1
ATOM 736 N N . GLY A 1 95 ? -5.289 0.773 7.717 1.00 95.31 95 GLY A N 1
ATOM 737 C CA . GLY A 1 95 ? -5.937 0.588 9.008 1.00 95.31 95 GLY A CA 1
ATOM 738 C C . GLY A 1 95 ? -5.391 1.471 10.129 1.00 95.31 95 GLY A C 1
ATOM 739 O O . GLY A 1 95 ? -4.283 2.001 10.051 1.00 95.31 95 GLY A O 1
ATOM 740 N N . SER A 1 96 ? -6.153 1.597 11.216 1.00 95.19 96 SER A N 1
ATOM 741 C CA . SER A 1 96 ? -5.686 2.238 12.453 1.00 95.19 96 SER A CA 1
ATOM 742 C C . SER A 1 96 ? -4.512 1.468 13.061 1.00 95.19 96 SER A C 1
ATOM 744 O O . SER A 1 96 ? -4.520 0.234 13.100 1.00 95.19 96 SER A O 1
ATOM 746 N N . ILE A 1 97 ? -3.507 2.210 13.529 1.00 94.31 97 ILE A N 1
ATOM 747 C CA . ILE A 1 97 ? -2.241 1.698 14.072 1.00 94.31 97 ILE A CA 1
ATOM 748 C C . ILE A 1 97 ? -2.087 2.029 15.560 1.00 94.31 97 ILE A C 1
ATOM 750 O O . ILE A 1 97 ? -2.723 2.943 16.089 1.00 94.31 97 ILE A O 1
ATOM 754 N N . GLY A 1 98 ? -1.229 1.273 16.246 1.00 88.12 98 GLY A N 1
ATOM 755 C CA . GLY A 1 98 ? -0.940 1.456 17.666 1.00 88.12 98 GLY A CA 1
ATOM 756 C C . GLY A 1 98 ? 0.127 2.522 17.933 1.00 88.12 98 GLY A C 1
ATOM 757 O O . GLY A 1 98 ? 0.971 2.816 17.094 1.00 88.12 98 GLY A O 1
ATOM 758 N N . LYS A 1 99 ? 0.130 3.085 19.149 1.00 86.31 99 LYS A N 1
ATOM 759 C CA . LYS A 1 99 ? 1.154 4.062 19.569 1.00 86.31 99 LYS A CA 1
ATOM 760 C C . LYS A 1 99 ? 2.522 3.429 19.850 1.00 86.31 99 LYS A C 1
ATOM 762 O O . LYS A 1 99 ? 3.537 4.099 19.696 1.00 86.31 99 LYS A O 1
ATOM 767 N N . LYS A 1 100 ? 2.547 2.171 20.305 1.00 86.00 100 LYS A N 1
ATOM 768 C CA . LYS A 1 100 ? 3.789 1.451 20.646 1.00 86.00 100 LYS A CA 1
ATOM 769 C C . LYS A 1 100 ? 4.571 1.037 19.402 1.00 86.00 100 LYS A C 1
ATOM 771 O O . LYS A 1 100 ? 5.788 1.154 19.395 1.00 86.00 100 LYS A O 1
ATOM 776 N N . ASP A 1 101 ? 3.855 0.582 18.382 1.00 88.44 101 ASP A N 1
ATOM 777 C CA . ASP A 1 101 ? 4.402 0.165 17.099 1.00 88.44 101 ASP A CA 1
ATOM 778 C C . ASP A 1 101 ? 3.511 0.755 15.990 1.00 88.44 101 ASP A C 1
ATOM 780 O O . ASP A 1 101 ? 2.336 0.383 15.889 1.00 88.44 101 ASP A O 1
ATOM 784 N N . PRO A 1 102 ? 4.025 1.721 15.203 1.00 92.38 102 PRO A N 1
ATOM 785 C CA . PRO A 1 102 ? 3.272 2.365 14.139 1.00 92.38 102 PRO A CA 1
ATOM 786 C C . PRO A 1 102 ? 3.299 1.577 12.819 1.00 92.38 102 PRO A C 1
ATOM 788 O O . PRO A 1 102 ? 2.909 2.127 11.788 1.00 92.38 102 PRO A O 1
ATOM 791 N N . SER A 1 103 ? 3.774 0.326 12.817 1.00 93.56 103 SER A N 1
ATOM 792 C CA . SER A 1 103 ? 3.804 -0.513 11.622 1.00 93.56 103 SER A CA 1
ATOM 793 C C . SER A 1 103 ? 2.409 -0.647 10.992 1.00 93.56 103 SER A C 1
ATOM 795 O O . SER A 1 103 ? 1.466 -1.111 11.643 1.00 93.56 103 SER A O 1
ATOM 797 N N . PRO A 1 104 ? 2.252 -0.308 9.698 1.00 94.81 104 PRO A N 1
ATOM 798 C CA . PRO A 1 104 ? 1.019 -0.564 8.960 1.00 94.81 104 PRO A CA 1
ATOM 799 C C . PRO A 1 104 ? 0.639 -2.051 8.952 1.00 94.81 104 PRO A C 1
ATOM 801 O O . PRO A 1 104 ? -0.545 -2.376 8.927 1.00 94.81 104 PRO A O 1
ATOM 804 N N . TYR A 1 105 ? 1.616 -2.960 9.042 1.00 92.62 105 TYR A N 1
ATOM 805 C CA . TYR A 1 105 ? 1.404 -4.410 8.953 1.00 92.62 105 TYR A CA 1
ATOM 806 C C . TYR A 1 105 ? 0.806 -5.059 10.204 1.00 92.62 105 TYR A C 1
ATOM 808 O O . TYR A 1 105 ? 0.485 -6.245 10.197 1.00 92.62 105 TYR A O 1
ATOM 816 N N . ILE A 1 106 ? 0.594 -4.273 11.260 1.00 91.12 106 ILE A N 1
ATOM 817 C CA . ILE A 1 106 ? -0.190 -4.675 12.433 1.00 91.12 106 ILE A CA 1
ATOM 818 C C . ILE A 1 106 ? -1.474 -3.852 12.577 1.00 91.12 106 ILE A C 1
ATOM 820 O O . ILE A 1 106 ? -2.116 -3.887 13.629 1.00 91.12 106 ILE A O 1
ATOM 824 N N . SER A 1 107 ? -1.842 -3.080 11.552 1.00 94.38 107 SER A N 1
ATOM 825 C CA . SER A 1 107 ? -3.030 -2.230 11.586 1.00 94.38 107 SER A CA 1
ATOM 826 C C . SER A 1 107 ? -4.330 -3.036 11.613 1.00 94.38 107 SER A C 1
ATOM 828 O O . SER A 1 107 ? -4.378 -4.220 11.273 1.00 94.38 107 SER A O 1
ATOM 830 N N . LYS A 1 108 ? -5.403 -2.387 12.066 1.00 94.69 108 LYS A N 1
ATOM 831 C CA . LYS A 1 108 ? -6.755 -2.958 12.074 1.00 94.69 108 LYS A CA 1
ATOM 832 C C . LYS A 1 108 ? -7.282 -3.150 10.654 1.00 94.69 108 LYS A C 1
ATOM 834 O O . LYS A 1 108 ? -7.058 -2.307 9.794 1.00 94.69 108 LYS A O 1
ATOM 839 N N . VAL A 1 109 ? -8.039 -4.218 10.417 1.00 94.31 109 VAL A N 1
ATOM 840 C CA . VAL A 1 109 ? -8.604 -4.510 9.088 1.00 94.31 109 VAL A CA 1
ATOM 841 C C . VAL A 1 109 ? -9.755 -3.563 8.748 1.00 94.31 109 VAL A C 1
ATOM 843 O O . VAL A 1 109 ? -9.831 -3.056 7.630 1.00 94.31 109 VAL A O 1
ATOM 846 N N . PHE A 1 110 ? -10.655 -3.320 9.707 1.00 94.69 110 PHE A N 1
ATOM 847 C CA . PHE A 1 110 ? -11.877 -2.545 9.462 1.00 94.69 110 PHE A CA 1
ATOM 848 C C . PHE A 1 110 ? -11.744 -1.072 9.863 1.00 94.69 110 PHE A C 1
ATOM 850 O O . PHE A 1 110 ? -12.156 -0.177 9.122 1.00 94.69 110 PHE A O 1
ATOM 857 N N . ALA A 1 111 ? -11.150 -0.784 11.019 1.00 96.06 111 ALA A N 1
ATOM 858 C CA . ALA A 1 111 ? -10.979 0.593 11.467 1.00 96.06 111 ALA A CA 1
ATOM 859 C C . ALA A 1 111 ? -9.926 1.313 10.616 1.00 96.06 111 ALA A C 1
ATOM 861 O O . ALA A 1 111 ? -8.792 0.858 10.499 1.00 96.06 111 ALA A O 1
ATOM 862 N N . LYS A 1 112 ? -10.293 2.464 10.053 1.00 95.81 112 LYS A N 1
ATOM 863 C CA . LYS A 1 112 ? -9.419 3.330 9.256 1.00 95.81 112 LYS A CA 1
ATOM 864 C C . LYS A 1 112 ? -8.443 4.085 10.152 1.00 95.81 112 LYS A C 1
ATOM 866 O O . LYS A 1 112 ? -8.774 4.406 11.295 1.00 95.81 112 LYS A O 1
ATOM 871 N N . ASN A 1 113 ? -7.273 4.424 9.615 1.00 96.44 113 ASN A N 1
ATOM 872 C CA . ASN A 1 113 ? -6.303 5.256 10.320 1.00 96.44 113 ASN A CA 1
ATOM 873 C C . ASN A 1 113 ? -6.849 6.669 10.562 1.00 96.44 113 ASN A C 1
ATOM 875 O O . ASN A 1 113 ? -7.002 7.456 9.626 1.00 96.44 113 ASN A O 1
ATOM 879 N N . GLU A 1 114 ? -7.121 7.005 11.825 1.00 96.31 114 GLU A N 1
ATOM 880 C CA . GLU A 1 114 ? -7.643 8.319 12.204 1.00 96.31 114 GLU A CA 1
ATOM 881 C C . GLU A 1 114 ? -6.692 9.464 11.839 1.00 96.31 114 GLU A C 1
ATOM 883 O O . GLU A 1 114 ? -7.144 10.576 11.578 1.00 96.31 114 GLU A O 1
ATOM 888 N N . MET A 1 115 ? -5.388 9.188 11.761 1.00 96.69 115 MET A N 1
ATOM 889 C CA . MET A 1 115 ?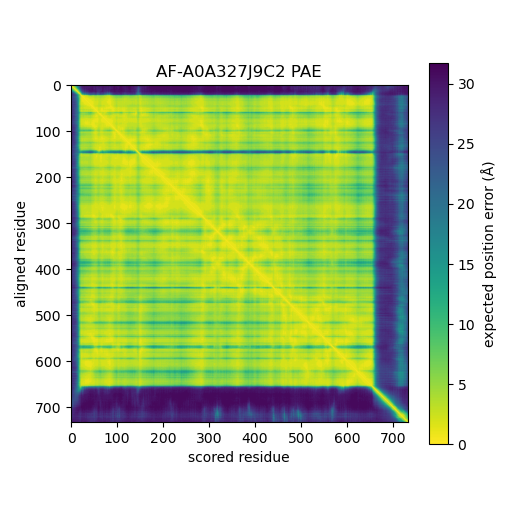 -4.369 10.183 11.434 1.00 96.69 115 MET A CA 1
ATOM 890 C C . MET A 1 115 ? -4.316 10.532 9.942 1.00 96.69 115 MET A C 1
ATOM 892 O O . MET A 1 115 ? -3.547 11.403 9.549 1.00 96.69 115 MET A O 1
ATOM 896 N N . PHE A 1 116 ? -5.122 9.875 9.103 1.00 97.12 116 PHE A N 1
ATOM 897 C CA . PHE A 1 116 ? -5.301 10.271 7.706 1.00 97.12 116 PHE A CA 1
ATOM 898 C C . PHE A 1 116 ? -6.437 11.283 7.516 1.00 97.12 116 PHE A C 1
ATOM 900 O O . PHE A 1 116 ? -6.640 11.747 6.397 1.00 97.12 116 PHE A O 1
ATOM 907 N N . ILE A 1 117 ? -7.170 11.662 8.567 1.00 98.00 117 ILE A N 1
ATOM 908 C CA . ILE A 1 117 ? -8.195 12.707 8.467 1.00 98.00 117 ILE A CA 1
ATOM 909 C C . ILE A 1 117 ? -7.518 14.063 8.209 1.00 98.00 117 ILE A C 1
ATOM 911 O O . ILE A 1 117 ? -6.876 14.625 9.086 1.00 98.00 117 ILE A O 1
ATOM 915 N N . ASP A 1 118 ? -7.715 14.653 7.037 1.00 96.81 118 ASP A N 1
ATOM 916 C CA . ASP A 1 118 ? -7.328 16.040 6.799 1.00 96.81 118 ASP A CA 1
ATOM 917 C C . ASP A 1 118 ? -8.132 16.962 7.735 1.00 96.81 118 ASP A C 1
ATOM 919 O O . ASP A 1 118 ? -9.369 17.004 7.696 1.00 96.81 118 ASP A O 1
ATOM 923 N N . LEU A 1 119 ? -7.429 17.680 8.612 1.00 97.25 119 LEU A N 1
ATOM 924 C CA . LEU A 1 119 ? -8.043 18.544 9.618 1.00 97.25 119 LEU A CA 1
ATOM 925 C C . LEU A 1 119 ? -8.578 19.853 9.023 1.00 97.25 119 LEU A C 1
ATOM 927 O O . LEU A 1 119 ? -9.492 20.448 9.595 1.00 97.25 119 LEU A O 1
ATOM 931 N N . GLU A 1 120 ? -8.048 20.322 7.890 1.00 95.69 120 GLU A N 1
ATOM 932 C CA . GLU A 1 120 ? -8.448 21.614 7.321 1.00 95.69 120 GLU A CA 1
ATOM 933 C C . GLU A 1 120 ? -9.921 21.639 6.862 1.00 95.69 120 GLU A C 1
ATOM 935 O O . GLU A 1 120 ? -10.647 22.565 7.252 1.00 95.69 120 GLU A O 1
ATOM 940 N N . PRO A 1 121 ? -10.436 20.617 6.142 1.00 96.06 121 PRO A N 1
ATOM 941 C CA . PRO A 1 121 ? -11.850 20.529 5.789 1.00 96.06 121 PRO A CA 1
ATOM 942 C C . PRO A 1 121 ? -12.816 20.596 6.978 1.00 96.06 121 PRO A C 1
ATOM 944 O O . PRO A 1 121 ? -13.940 21.078 6.804 1.00 96.06 121 PRO A O 1
ATOM 947 N N . LEU A 1 122 ? -12.403 20.175 8.182 1.00 97.88 122 LEU A N 1
ATOM 948 C CA . LEU A 1 122 ? -13.254 20.161 9.383 1.00 97.88 122 LEU A CA 1
ATOM 949 C C . LEU A 1 122 ? -13.654 21.563 9.859 1.00 97.88 122 LEU A C 1
ATOM 951 O O . LEU A 1 122 ? -14.665 21.718 10.546 1.00 97.88 122 LEU A O 1
ATOM 955 N N . LYS A 1 123 ? -12.917 22.593 9.434 1.00 96.62 123 LYS A N 1
ATOM 956 C CA . LYS A 1 123 ? -13.219 24.008 9.696 1.00 96.62 123 LYS A CA 1
ATOM 957 C C . LYS A 1 123 ? -14.287 24.589 8.771 1.00 96.62 123 LYS A C 1
ATOM 959 O O . LYS A 1 123 ? -14.767 25.702 8.974 1.00 96.62 123 LYS A O 1
ATOM 964 N N . THR A 1 124 ? -14.659 23.857 7.725 1.00 95.44 124 THR A N 1
ATOM 965 C CA . THR A 1 124 ? -15.551 24.342 6.666 1.00 95.44 124 THR A CA 1
ATOM 966 C C . THR A 1 124 ? -16.983 23.843 6.860 1.00 95.44 124 THR A C 1
ATOM 968 O O . THR A 1 124 ? -17.241 22.863 7.560 1.00 95.44 124 THR A O 1
ATOM 971 N N . SER A 1 125 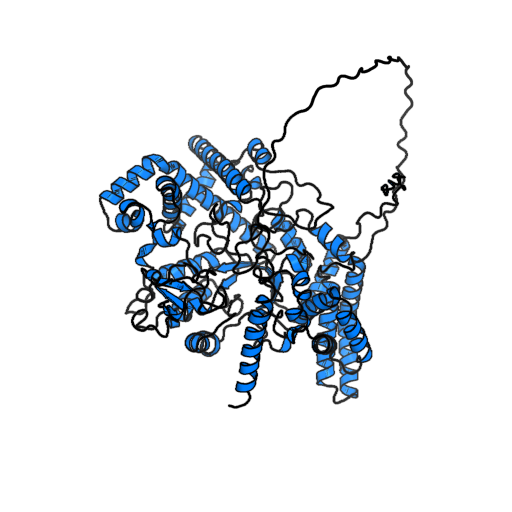? -17.952 24.493 6.207 1.00 91.94 125 SER A N 1
ATOM 972 C CA . SER A 1 125 ? -19.363 24.074 6.249 1.00 91.94 125 SER A CA 1
ATOM 973 C C . SER A 1 125 ? -19.594 22.666 5.693 1.00 91.94 125 SER A C 1
ATOM 975 O O . SER A 1 125 ? -20.556 22.016 6.097 1.00 91.94 125 SER A O 1
ATOM 977 N N . LYS A 1 126 ? -18.697 22.164 4.829 1.00 91.75 126 LYS A N 1
ATOM 978 C CA . LYS A 1 126 ? -18.743 20.798 4.284 1.00 91.75 126 LYS A CA 1
ATOM 979 C C . LYS A 1 126 ? -18.746 19.729 5.385 1.00 91.75 126 LYS A C 1
ATOM 981 O O . LYS A 1 126 ? -19.409 18.708 5.230 1.00 91.75 126 LYS A O 1
ATOM 986 N N . TYR A 1 127 ? -18.050 19.997 6.489 1.00 95.69 127 TYR A N 1
ATOM 987 C CA . TYR A 1 127 ? -17.943 19.125 7.664 1.00 95.69 127 TYR A CA 1
ATOM 988 C C . TYR A 1 127 ? -18.622 19.729 8.905 1.00 95.69 127 TYR A C 1
ATOM 990 O O . TYR A 1 127 ? -18.380 19.300 10.025 1.00 95.69 127 TYR A O 1
ATOM 998 N N . GLY A 1 128 ? -19.476 20.740 8.721 1.00 95.44 128 GLY A N 1
ATOM 999 C CA . GLY A 1 128 ? -20.227 21.375 9.807 1.00 95.44 128 GLY A CA 1
ATOM 1000 C C . GLY A 1 128 ? -19.438 22.368 10.667 1.00 95.44 128 GLY A C 1
ATOM 1001 O O . GLY A 1 128 ? -19.930 22.779 11.719 1.00 95.44 128 GLY A O 1
ATOM 1002 N N . LYS A 1 129 ? -18.242 22.794 10.231 1.00 97.06 129 LYS A N 1
ATOM 1003 C CA . LYS A 1 129 ? -17.329 23.683 10.978 1.00 97.06 129 LYS A CA 1
ATOM 1004 C C . LYS A 1 129 ? -17.106 23.183 12.411 1.00 97.06 129 LYS A C 1
ATOM 1006 O O . LYS A 1 129 ? -17.428 23.880 13.374 1.00 97.06 129 LYS A O 1
ATOM 1011 N N . ILE A 1 130 ? -16.705 21.927 12.541 1.00 98.25 130 ILE A N 1
ATOM 1012 C CA . ILE A 1 130 ? -16.588 21.230 13.827 1.00 98.25 130 ILE A CA 1
ATOM 1013 C C . ILE A 1 130 ? -15.212 21.405 14.477 1.00 98.25 130 ILE A C 1
ATOM 1015 O O . ILE A 1 130 ? -15.081 21.128 15.660 1.00 98.25 130 ILE A O 1
ATOM 1019 N N . LEU A 1 131 ? -14.219 21.910 13.741 1.00 98.50 131 LEU A N 1
ATOM 1020 C CA . LEU A 1 131 ? -12.902 22.273 14.269 1.00 98.50 131 LEU A CA 1
ATOM 1021 C C . LEU A 1 131 ? -12.684 23.788 14.152 1.00 98.50 131 LEU A C 1
ATOM 1023 O O . LEU A 1 131 ? -12.990 24.375 13.112 1.00 98.50 131 LEU A O 1
ATOM 1027 N N . SER A 1 132 ? -12.158 24.418 15.199 1.00 98.25 132 SER A N 1
ATOM 1028 C CA . SER A 1 132 ? -11.810 25.839 15.211 1.00 98.25 132 SER A CA 1
ATOM 1029 C C . SER A 1 132 ? -10.498 26.131 14.474 1.00 98.25 132 SER A C 1
ATOM 1031 O O . SER A 1 132 ? -9.601 25.289 14.366 1.00 98.25 132 SER A O 1
ATOM 1033 N N . ASP A 1 133 ? -10.356 27.365 13.980 1.00 97.75 133 ASP A N 1
ATOM 1034 C CA . ASP A 1 133 ? -9.085 27.843 13.427 1.00 97.75 133 ASP A CA 1
ATOM 1035 C C . ASP A 1 133 ? -7.977 27.902 14.487 1.00 97.75 133 ASP A C 1
ATOM 1037 O O . ASP A 1 133 ? -6.819 27.660 14.154 1.00 97.75 133 ASP A O 1
ATOM 1041 N N . GLU A 1 134 ? -8.313 28.197 15.746 1.00 98.00 134 GLU A N 1
ATOM 1042 C CA . GLU A 1 134 ? -7.360 28.240 16.861 1.00 98.00 134 GLU A CA 1
ATOM 1043 C C . GLU A 1 134 ? -6.703 26.874 17.069 1.00 98.00 134 GLU A C 1
ATOM 1045 O O . GLU A 1 134 ? -5.485 26.750 16.914 1.00 98.00 134 GLU A O 1
ATOM 1050 N N . THR A 1 135 ? -7.505 25.832 17.293 1.00 98.25 135 THR A N 1
ATOM 1051 C CA . THR A 1 135 ? -6.993 24.472 17.477 1.00 98.25 135 THR A CA 1
ATOM 1052 C C . THR A 1 135 ? -6.278 23.973 16.235 1.00 98.25 135 THR A C 1
ATOM 1054 O O . THR A 1 135 ? -5.174 23.444 16.332 1.00 98.25 135 THR A O 1
ATOM 1057 N N . TYR A 1 136 ? -6.824 24.189 15.037 1.00 97.75 136 TYR A N 1
ATOM 1058 C CA . TYR A 1 136 ? -6.123 23.807 13.811 1.00 97.75 136 TYR A CA 1
ATOM 1059 C C . TYR A 1 136 ? -4.741 24.469 13.698 1.00 97.75 136 TYR A C 1
ATOM 1061 O O . TYR A 1 136 ? -3.758 23.806 13.363 1.00 97.75 136 TYR A O 1
ATOM 1069 N N . ASN A 1 137 ? -4.635 25.764 14.009 1.00 96.88 137 ASN A N 1
ATOM 1070 C CA . ASN A 1 137 ? -3.364 26.483 13.978 1.00 96.88 137 ASN A CA 1
ATOM 1071 C C . ASN A 1 137 ? -2.395 26.027 15.078 1.00 96.88 137 ASN A C 1
ATOM 1073 O O . ASN A 1 137 ? -1.188 26.074 14.845 1.00 96.88 137 ASN A O 1
ATOM 1077 N N . GLN A 1 138 ? -2.899 25.593 16.237 1.00 96.88 138 GLN A N 1
ATOM 1078 C CA . GLN A 1 138 ? -2.100 25.029 17.328 1.00 96.88 138 GLN A CA 1
ATOM 1079 C C . GLN A 1 138 ? -1.540 23.645 16.972 1.00 96.88 138 GLN A C 1
ATOM 1081 O O . GLN A 1 138 ? -0.377 23.354 17.248 1.00 96.88 138 GLN A O 1
ATOM 1086 N N . LEU A 1 139 ? -2.362 22.791 16.361 1.00 96.31 139 LEU A N 1
ATOM 1087 C CA . LEU A 1 139 ? -2.017 21.400 16.063 1.00 96.31 139 LEU A CA 1
ATOM 1088 C C . LEU A 1 139 ? -1.140 21.247 14.818 1.00 96.31 139 LEU A C 1
ATOM 1090 O O . LEU A 1 139 ? -0.464 20.229 14.656 1.00 96.31 139 LEU A O 1
ATOM 1094 N N . THR A 1 140 ? -1.134 22.249 13.939 1.00 95.12 140 THR A N 1
ATOM 1095 C CA . THR A 1 140 ? -0.392 22.201 12.678 1.00 95.12 140 THR A CA 1
ATOM 1096 C C . THR A 1 140 ? 0.753 23.199 12.636 1.00 95.12 140 THR A C 1
ATOM 1098 O O . THR A 1 140 ? 0.668 24.305 13.168 1.00 95.12 140 THR A O 1
ATOM 1101 N N . THR A 1 141 ? 1.829 22.863 11.935 1.00 92.56 141 THR A N 1
ATOM 1102 C CA . THR A 1 141 ? 2.952 23.783 11.703 1.00 92.56 141 THR A CA 1
ATOM 1103 C C . THR A 1 141 ? 2.904 24.327 10.288 1.00 92.56 141 THR A C 1
ATOM 1105 O O . THR A 1 141 ? 2.675 23.561 9.363 1.00 92.56 141 THR A O 1
ATOM 1108 N N . LYS A 1 142 ? 3.139 25.630 10.090 1.00 89.81 142 LYS A N 1
ATOM 1109 C CA . LYS A 1 142 ? 3.329 26.165 8.732 1.00 89.81 142 LYS A CA 1
ATOM 1110 C C . LYS A 1 142 ? 4.513 25.465 8.073 1.00 89.81 142 LYS A C 1
ATOM 1112 O O . LYS A 1 142 ? 5.565 25.343 8.707 1.00 89.81 142 LYS A O 1
ATOM 1117 N N . ASN A 1 143 ? 4.329 25.050 6.827 1.00 82.19 143 ASN A N 1
ATOM 1118 C CA . ASN A 1 143 ? 5.403 24.460 6.045 1.00 82.19 143 ASN A CA 1
ATOM 1119 C C . ASN A 1 143 ? 6.502 25.508 5.834 1.00 82.19 143 ASN A C 1
ATOM 1121 O O . ASN A 1 143 ? 6.222 26.695 5.646 1.00 82.19 143 ASN A O 1
ATOM 1125 N N . LYS A 1 144 ? 7.753 25.077 5.979 1.00 71.62 144 LYS A N 1
ATOM 1126 C CA . LYS A 1 144 ? 8.946 25.893 5.753 1.00 71.62 144 LYS A CA 1
ATOM 1127 C C . LYS A 1 144 ? 9.717 25.244 4.621 1.00 71.62 144 LYS A C 1
ATOM 1129 O O . LYS A 1 144 ? 9.853 24.026 4.659 1.00 71.62 144 LYS A O 1
ATOM 1134 N N . GLU A 1 145 ? 10.255 26.057 3.717 1.00 66.81 145 GLU A N 1
ATOM 1135 C CA . GLU A 1 145 ? 11.150 25.554 2.677 1.00 66.81 145 GLU A CA 1
ATOM 1136 C C . GLU A 1 145 ? 12.328 24.808 3.310 1.00 66.81 145 GLU A C 1
ATOM 1138 O O . GLU A 1 145 ? 13.078 25.385 4.112 1.00 66.81 145 GLU A O 1
ATOM 1143 N N . THR A 1 146 ? 12.508 23.536 2.961 1.00 61.75 146 THR A N 1
ATOM 1144 C CA . THR A 1 146 ? 13.666 22.746 3.392 1.00 61.75 146 THR A CA 1
ATOM 1145 C C . THR A 1 146 ? 14.702 22.706 2.281 1.00 61.75 146 THR A C 1
ATOM 1147 O O . THR A 1 146 ? 14.715 21.813 1.450 1.00 61.75 146 THR A O 1
ATOM 1150 N N . LYS A 1 147 ? 15.630 23.668 2.273 1.00 64.38 147 LYS A N 1
ATOM 1151 C CA . LYS A 1 147 ? 16.656 23.750 1.212 1.00 64.38 147 LYS A CA 1
ATOM 1152 C C . LYS A 1 147 ? 17.738 22.665 1.287 1.00 64.38 147 LYS A C 1
ATOM 1154 O O . LYS A 1 147 ? 18.444 22.457 0.306 1.00 64.38 147 LYS A O 1
ATOM 1159 N N . ASP A 1 148 ? 17.856 21.973 2.422 1.00 71.19 148 ASP A N 1
ATOM 1160 C CA . ASP A 1 148 ? 18.973 21.058 2.700 1.00 71.19 148 ASP A CA 1
ATOM 1161 C C . ASP A 1 148 ? 18.614 19.561 2.585 1.00 71.19 148 ASP A C 1
ATOM 1163 O O . ASP A 1 148 ? 19.490 18.709 2.753 1.00 71.19 148 ASP A O 1
ATOM 1167 N N . LYS A 1 149 ? 17.336 19.207 2.369 1.00 85.88 149 LYS A N 1
ATOM 1168 C CA . LYS A 1 149 ? 16.854 17.812 2.296 1.00 85.88 149 LYS A CA 1
ATOM 1169 C C . LYS A 1 149 ? 15.647 17.702 1.363 1.00 85.88 149 LYS A C 1
ATOM 1171 O O . LYS A 1 149 ? 14.794 18.570 1.419 1.00 85.88 149 LYS A O 1
ATOM 1176 N N . ASN A 1 150 ? 15.552 16.596 0.620 1.00 90.19 150 ASN A N 1
ATOM 1177 C CA . ASN A 1 150 ? 14.445 16.266 -0.292 1.00 90.19 150 ASN A CA 1
ATOM 1178 C C . ASN A 1 150 ? 13.412 15.280 0.293 1.00 90.19 150 ASN A C 1
ATOM 1180 O O . ASN A 1 150 ? 12.721 14.566 -0.432 1.00 90.19 150 ASN A O 1
ATOM 1184 N N . TYR A 1 151 ? 13.375 15.147 1.616 1.00 94.12 151 TYR A N 1
ATOM 1185 C CA . TYR A 1 151 ? 12.504 14.209 2.318 1.00 94.12 151 TYR A CA 1
ATOM 1186 C C . TYR A 1 151 ? 12.200 14.720 3.719 1.00 94.12 151 TYR A C 1
ATOM 1188 O O . TYR A 1 151 ? 12.915 15.556 4.281 1.00 94.12 151 TYR A O 1
ATOM 1196 N N . ASN A 1 152 ? 11.191 14.115 4.334 1.00 93.56 152 ASN A N 1
ATOM 1197 C CA . ASN A 1 152 ? 10.778 14.439 5.687 1.00 93.56 152 ASN A CA 1
ATOM 1198 C C . ASN A 1 152 ? 10.452 13.160 6.480 1.00 93.56 152 ASN A C 1
ATOM 1200 O O . ASN A 1 152 ? 10.512 12.050 5.944 1.00 93.56 152 ASN A O 1
ATOM 1204 N N . TYR A 1 153 ? 10.123 13.300 7.763 1.00 95.00 153 TYR A N 1
ATOM 1205 C CA . TYR A 1 153 ? 9.732 12.185 8.621 1.00 95.00 153 TYR A CA 1
ATOM 1206 C C . TYR A 1 153 ? 8.417 12.465 9.342 1.00 95.00 153 TYR A C 1
ATOM 1208 O O . TYR A 1 153 ? 8.201 13.542 9.891 1.00 95.00 153 TYR A O 1
ATOM 1216 N N . THR A 1 154 ? 7.566 11.447 9.390 1.00 95.94 154 THR A N 1
ATOM 1217 C CA . THR A 1 154 ? 6.391 11.410 10.256 1.00 95.94 154 THR A CA 1
ATOM 1218 C C . THR A 1 154 ? 6.817 11.356 11.723 1.00 95.94 154 THR A C 1
ATOM 1220 O O . THR A 1 154 ? 7.610 10.502 12.129 1.00 95.94 154 THR A O 1
ATOM 1223 N N . ASP A 1 155 ? 6.224 12.225 12.539 1.00 95.88 155 ASP A N 1
ATOM 1224 C CA . ASP A 1 155 ? 6.275 12.152 13.997 1.00 95.88 155 ASP A CA 1
ATOM 1225 C C . ASP A 1 155 ? 4.962 11.554 14.509 1.00 95.88 155 ASP A C 1
ATOM 1227 O O . ASP A 1 155 ? 3.997 12.261 14.813 1.00 95.88 155 ASP A O 1
ATOM 1231 N N . PHE A 1 156 ? 4.930 10.221 14.607 1.00 95.88 156 PHE A N 1
ATOM 1232 C CA . PHE A 1 156 ? 3.752 9.487 15.068 1.00 95.88 156 PHE A CA 1
ATOM 1233 C C . PHE A 1 156 ? 3.308 9.908 16.473 1.00 95.88 156 PHE A C 1
ATOM 1235 O O . PHE A 1 156 ? 2.112 10.017 16.724 1.00 95.88 156 PHE A O 1
ATOM 1242 N N . ASN A 1 157 ? 4.234 10.191 17.395 1.00 94.56 157 ASN A N 1
ATOM 1243 C CA . ASN A 1 157 ? 3.876 10.571 18.766 1.00 94.56 157 ASN A CA 1
ATOM 1244 C C . ASN A 1 157 ? 3.117 11.897 18.801 1.00 94.56 157 ASN A C 1
ATOM 1246 O O . ASN A 1 157 ? 2.104 12.026 19.505 1.00 94.56 157 ASN A O 1
ATOM 1250 N N . LYS A 1 158 ? 3.601 12.872 18.028 1.00 96.00 158 LYS A N 1
ATOM 1251 C CA . LYS A 1 158 ? 2.933 14.158 17.873 1.00 96.00 158 LYS A CA 1
ATOM 1252 C C . LYS A 1 158 ? 1.625 14.015 17.102 1.00 96.00 158 LYS A C 1
ATOM 1254 O O . LYS A 1 158 ? 0.623 14.558 17.554 1.00 96.00 158 LYS A O 1
ATOM 1259 N N . ALA A 1 159 ? 1.595 13.219 16.032 1.00 96.88 159 ALA A N 1
ATOM 1260 C CA . ALA A 1 159 ? 0.377 12.932 15.279 1.00 96.88 159 ALA A CA 1
ATOM 1261 C C . ALA A 1 159 ? -0.717 12.327 16.180 1.00 96.88 159 ALA A C 1
ATOM 1263 O O . ALA A 1 159 ? -1.790 12.910 16.296 1.00 96.88 159 ALA A O 1
ATOM 1264 N N . PHE A 1 160 ? -0.442 11.252 16.928 1.00 96.25 160 PHE A N 1
ATOM 1265 C CA . PHE A 1 160 ? -1.417 10.668 17.863 1.00 96.25 160 PHE A CA 1
ATOM 1266 C C . PHE A 1 160 ? -1.984 11.699 18.848 1.00 96.25 160 PHE A C 1
ATOM 1268 O O . PHE A 1 160 ? -3.185 11.713 19.112 1.00 96.25 160 PHE A O 1
ATOM 1275 N N . SER A 1 161 ? -1.125 12.573 19.380 1.00 95.69 161 SER A N 1
ATOM 1276 C CA . SER A 1 161 ? -1.536 13.614 20.329 1.00 95.69 161 SER A CA 1
ATOM 1277 C C . SER A 1 161 ? -2.397 14.687 19.654 1.00 95.69 161 SER A C 1
ATOM 1279 O O . SER A 1 161 ? -3.436 15.071 20.185 1.00 95.69 161 SER A O 1
ATOM 1281 N N . ASN A 1 162 ? -2.004 15.124 18.455 1.00 97.00 162 ASN A N 1
ATOM 1282 C CA . ASN A 1 162 ? -2.738 16.108 17.668 1.00 97.00 162 ASN A CA 1
ATOM 1283 C C . ASN A 1 162 ? -4.144 15.615 17.313 1.00 97.00 162 ASN A C 1
ATOM 1285 O O . ASN A 1 162 ? -5.126 16.326 17.517 1.00 97.00 162 ASN A O 1
ATOM 1289 N N . TYR A 1 163 ? -4.252 14.384 16.814 1.00 97.75 1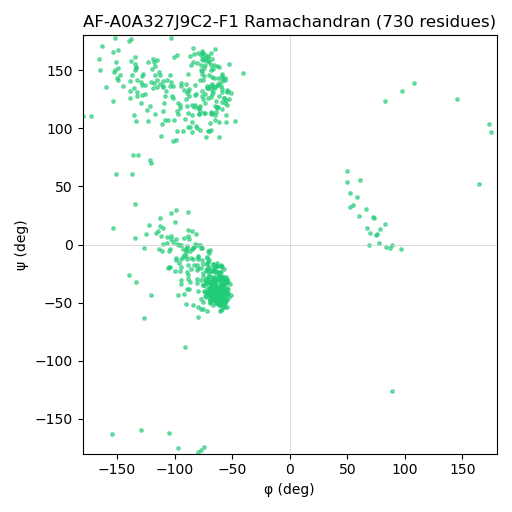63 TYR A N 1
ATOM 1290 C CA . TYR A 1 163 ? -5.530 13.818 16.395 1.00 97.75 163 TYR A CA 1
ATOM 1291 C C . TYR A 1 163 ? -6.459 13.518 17.578 1.00 97.75 163 TYR A C 1
ATOM 1293 O O . TYR A 1 163 ? -7.669 13.694 17.446 1.00 97.75 163 TYR A O 1
ATOM 1301 N N . ASP A 1 164 ? -5.935 13.155 18.754 1.00 96.44 164 ASP A N 1
ATOM 1302 C CA . ASP A 1 164 ? -6.760 13.028 19.964 1.00 96.44 164 ASP A CA 1
ATOM 1303 C C . ASP A 1 164 ? -7.401 14.370 20.361 1.00 96.44 164 ASP A C 1
ATOM 1305 O O . ASP A 1 164 ? -8.605 14.421 20.620 1.00 96.44 164 ASP A O 1
ATOM 1309 N N . VAL A 1 165 ? -6.636 15.470 20.337 1.00 98.25 165 VAL A N 1
ATOM 1310 C CA . VAL A 1 165 ? -7.159 16.822 20.614 1.00 98.25 165 VAL A CA 1
ATOM 1311 C C . VAL A 1 165 ? -8.178 17.242 19.553 1.00 98.25 165 VAL A C 1
ATOM 1313 O O . VAL A 1 165 ? -9.299 17.620 19.897 1.00 98.25 165 VAL A O 1
ATOM 1316 N N . ALA A 1 166 ? -7.829 17.112 18.270 1.00 98.50 166 ALA A N 1
ATOM 1317 C CA . ALA A 1 166 ? -8.702 17.507 17.168 1.00 98.50 166 ALA A CA 1
ATOM 1318 C C . ALA A 1 166 ? -10.045 16.767 17.205 1.00 98.50 166 ALA A C 1
ATOM 1320 O O . ALA A 1 166 ? -11.097 17.384 17.051 1.00 98.50 166 ALA A O 1
ATOM 1321 N N . MET A 1 167 ? -10.033 15.448 17.427 1.00 98.50 167 MET A N 1
ATOM 1322 C CA . MET A 1 167 ? -11.259 14.645 17.406 1.00 98.50 167 MET A CA 1
ATOM 1323 C C . MET A 1 167 ? -12.118 14.832 18.659 1.00 98.50 167 MET A C 1
ATOM 1325 O O . MET A 1 167 ? -13.342 14.708 18.578 1.00 98.50 167 MET A O 1
ATOM 1329 N N . LYS A 1 168 ? -11.522 15.184 19.807 1.00 98.50 168 LYS A N 1
ATOM 1330 C CA . LYS A 1 168 ? -12.276 15.604 21.001 1.00 98.50 168 LYS A CA 1
ATOM 1331 C C . LYS A 1 168 ? -13.053 16.892 20.749 1.00 98.50 168 LYS A C 1
ATOM 1333 O O . LYS A 1 168 ? -14.251 16.931 21.027 1.00 98.50 168 LYS A O 1
ATOM 1338 N N . GLU A 1 169 ? -12.409 17.911 20.186 1.00 98.75 169 GLU A N 1
ATOM 1339 C CA . GLU A 1 169 ? -13.095 19.158 19.839 1.00 98.75 169 GLU A CA 1
ATOM 1340 C C . GLU A 1 169 ? -14.141 18.946 18.746 1.00 98.75 169 GLU A C 1
ATOM 1342 O O . GLU A 1 169 ? -15.282 19.378 18.910 1.00 98.75 169 GLU A O 1
ATOM 1347 N N . ALA A 1 170 ? -13.781 18.239 17.670 1.00 98.69 170 ALA A N 1
ATOM 1348 C CA . ALA A 1 170 ? -14.679 17.974 16.552 1.00 98.69 170 ALA A CA 1
ATOM 1349 C C . ALA A 1 170 ? -15.985 17.327 17.019 1.00 98.69 170 ALA A C 1
ATOM 1351 O O . ALA A 1 170 ? -17.077 17.788 16.678 1.00 98.69 170 ALA A O 1
ATOM 1352 N N . TYR A 1 171 ? -15.880 16.295 17.854 1.00 98.69 171 TYR A N 1
ATOM 1353 C CA . TYR A 1 171 ? -17.047 15.603 18.375 1.00 98.69 171 TYR A CA 1
ATOM 1354 C C . TYR A 1 171 ? -17.844 16.453 19.378 1.00 98.69 171 TYR A C 1
ATOM 1356 O O . TYR A 1 171 ? -19.070 16.516 19.287 1.00 98.69 171 TYR A O 1
ATOM 1364 N N . SER A 1 172 ? -17.178 17.169 20.291 1.00 98.56 172 SER A N 1
ATOM 1365 C CA . SER A 1 172 ? -17.852 18.053 21.258 1.00 98.56 172 SER A CA 1
ATOM 1366 C C . SER A 1 172 ? -18.638 19.177 20.565 1.00 98.56 172 SER A C 1
ATOM 1368 O O . SER A 1 172 ? -19.818 19.412 20.856 1.00 98.56 172 SER A O 1
ATOM 1370 N N . THR A 1 173 ? -18.018 19.822 19.575 1.00 98.56 173 THR A N 1
ATOM 1371 C CA . THR A 1 173 ? -18.639 20.871 18.758 1.00 98.56 173 THR A CA 1
ATOM 1372 C C . THR A 1 173 ? -19.799 20.317 17.938 1.00 98.56 173 THR A C 1
ATOM 1374 O O . THR A 1 173 ? -20.860 20.940 17.878 1.00 98.56 173 THR A O 1
ATOM 1377 N N . PHE A 1 174 ? -19.634 19.130 17.343 1.00 98.56 174 PHE A N 1
ATOM 1378 C CA . PHE A 1 174 ? -20.708 18.425 16.644 1.00 98.56 174 PHE A CA 1
ATOM 1379 C C . PHE A 1 174 ? -21.921 18.180 17.552 1.00 98.56 174 PHE A C 1
ATOM 1381 O O . PHE A 1 174 ? -23.028 18.568 17.177 1.00 98.56 174 PHE A O 1
ATOM 1388 N N . LYS A 1 175 ? -21.728 17.620 18.759 1.00 98.25 175 LYS A N 1
ATOM 1389 C CA . LYS A 1 175 ? -22.824 17.398 19.721 1.00 98.25 175 LYS A CA 1
ATOM 1390 C C . LYS A 1 175 ? -23.520 18.704 20.095 1.00 98.25 175 LYS A C 1
ATOM 1392 O O . LYS A 1 175 ? -24.742 18.776 20.065 1.00 98.25 175 LYS A O 1
ATOM 1397 N N . THR A 1 176 ? -22.746 19.741 20.413 1.00 98.31 176 THR A N 1
ATOM 1398 C CA . THR A 1 176 ? -23.280 21.050 20.824 1.00 98.31 176 THR A CA 1
ATOM 1399 C C . THR A 1 176 ? -24.158 21.651 19.730 1.00 98.31 176 THR A C 1
ATOM 1401 O O . THR A 1 176 ? -25.281 22.082 19.981 1.00 98.31 176 THR A O 1
ATOM 1404 N N . LYS A 1 177 ? -23.677 21.618 18.485 1.00 98.06 177 LYS A N 1
ATOM 1405 C CA . LYS A 1 177 ? -24.428 22.088 17.319 1.00 98.06 177 LYS A CA 1
ATOM 1406 C C . LYS A 1 177 ? -25.667 21.248 17.036 1.00 98.06 177 LYS A C 1
ATOM 1408 O O . LYS A 1 177 ? -26.694 21.805 16.655 1.00 98.06 177 LYS A O 1
ATOM 1413 N N . LEU A 1 178 ? -25.585 19.933 17.232 1.00 97.00 178 LEU A N 1
ATOM 1414 C CA . LEU A 1 178 ? -26.723 19.036 17.069 1.00 97.00 178 LEU A CA 1
ATOM 1415 C C . LEU A 1 178 ? -27.832 19.355 18.084 1.00 97.00 178 LEU A C 1
ATOM 1417 O O . LEU A 1 178 ? -28.988 19.468 17.686 1.00 97.00 178 LEU A O 1
ATOM 1421 N N . THR A 1 179 ? -27.482 19.591 19.354 1.00 97.31 179 THR A N 1
ATOM 1422 C CA . THR A 1 179 ? -28.431 20.020 20.401 1.00 97.31 179 THR A CA 1
ATOM 1423 C C . THR A 1 179 ? -29.089 21.359 20.066 1.00 97.31 179 THR A C 1
ATOM 1425 O O . THR A 1 179 ? -30.284 21.533 20.287 1.00 97.31 179 THR A O 1
ATOM 1428 N N . SER A 1 180 ? -28.340 22.285 19.465 1.00 96.81 180 SER A N 1
ATOM 1429 C CA . SER A 1 180 ? -28.855 23.583 19.004 1.00 96.81 180 SER A CA 1
ATOM 1430 C C . SER A 1 180 ? -29.572 23.527 17.646 1.00 96.81 180 SER A C 1
ATOM 1432 O O . SER A 1 180 ? -29.877 24.574 17.074 1.00 96.81 180 SER A O 1
ATOM 1434 N N . ASN A 1 181 ? -29.834 22.329 17.108 1.00 96.31 181 ASN A N 1
ATOM 1435 C CA . ASN A 1 181 ? -30.497 22.099 15.821 1.00 96.31 181 ASN A CA 1
ATOM 1436 C C . ASN A 1 181 ? -29.829 22.824 14.629 1.00 96.31 181 ASN A C 1
ATOM 1438 O O . ASN A 1 181 ? -30.493 23.266 13.686 1.00 96.31 181 ASN A O 1
ATOM 1442 N N . ASP A 1 182 ? -28.498 22.954 14.658 1.00 97.12 182 ASP A N 1
ATOM 1443 C CA . ASP A 1 182 ? -27.730 23.510 13.546 1.00 97.12 182 ASP A CA 1
ATOM 1444 C C . ASP A 1 182 ? -27.908 22.644 12.289 1.00 97.12 182 ASP A C 1
ATOM 1446 O O . ASP A 1 182 ? -27.685 21.429 12.297 1.00 97.12 182 ASP A O 1
ATOM 1450 N N . LYS A 1 183 ? -28.273 23.277 11.169 1.00 95.81 183 LYS A N 1
ATOM 1451 C CA . LYS A 1 183 ? -28.597 22.574 9.917 1.00 95.81 183 LYS A CA 1
ATOM 1452 C C . LYS A 1 183 ? -27.446 21.705 9.401 1.00 95.81 183 LYS A C 1
ATOM 1454 O O . LYS A 1 183 ? -27.691 20.645 8.824 1.00 95.81 183 LYS A O 1
ATOM 1459 N N . SER A 1 184 ? -26.200 22.147 9.580 1.00 95.00 184 SER A N 1
ATOM 1460 C CA . SER A 1 184 ? -25.026 21.412 9.110 1.00 95.00 184 SER A CA 1
ATOM 1461 C C . SER A 1 184 ? -24.731 20.199 9.993 1.00 95.00 184 SER A C 1
ATOM 1463 O O . SER A 1 184 ? -24.477 19.119 9.459 1.00 95.00 184 SER A O 1
ATOM 1465 N N . ALA A 1 185 ? -24.876 20.328 11.317 1.00 95.94 185 ALA A N 1
ATOM 1466 C CA . ALA A 1 185 ? -24.748 19.208 12.247 1.00 95.94 185 ALA A CA 1
ATOM 1467 C C . ALA A 1 185 ? -25.875 18.182 12.072 1.00 95.94 185 ALA A C 1
ATOM 1469 O O . ALA A 1 185 ? -25.604 16.986 12.057 1.00 95.94 185 ALA A O 1
ATOM 1470 N N . VAL A 1 186 ? -27.120 18.614 11.836 1.00 96.94 186 VAL A N 1
ATOM 1471 C CA . VAL A 1 186 ? -28.241 17.703 11.538 1.00 96.94 186 VAL A CA 1
ATOM 1472 C C . VAL A 1 186 ? -27.981 16.900 10.262 1.00 96.94 186 VAL A C 1
ATOM 1474 O O . VAL A 1 186 ? -28.213 15.691 10.236 1.00 96.94 186 VAL A O 1
ATOM 1477 N N . LYS A 1 187 ? -27.469 17.539 9.200 1.00 96.62 187 LYS A N 1
ATOM 1478 C CA . LYS A 1 187 ? -27.086 16.834 7.967 1.00 96.62 187 LYS A CA 1
ATOM 1479 C C . LYS A 1 187 ? -25.969 15.824 8.232 1.00 96.62 187 LYS A C 1
ATOM 1481 O O . LYS A 1 187 ? -26.097 14.668 7.836 1.00 96.62 187 LYS A O 1
ATOM 1486 N N . LEU A 1 188 ? -24.914 16.245 8.930 1.00 96.69 188 LEU A N 1
ATOM 1487 C CA . LEU A 1 188 ? -23.790 15.377 9.269 1.00 96.69 188 LEU A CA 1
ATOM 1488 C C . LEU A 1 188 ? -24.236 14.191 10.141 1.00 96.69 188 LEU A C 1
ATOM 1490 O O . LEU A 1 188 ? -23.792 13.071 9.920 1.00 96.69 188 LEU A O 1
ATOM 1494 N N . ASN A 1 189 ? -25.183 14.403 11.059 1.00 97.69 189 ASN A N 1
ATOM 1495 C CA . ASN A 1 189 ? -25.735 13.353 11.912 1.00 97.69 189 ASN A CA 1
ATOM 1496 C C . ASN A 1 189 ? -26.520 12.288 11.129 1.00 97.69 189 ASN A C 1
ATOM 1498 O O . ASN A 1 189 ? -26.499 11.115 11.501 1.00 97.69 189 ASN A O 1
ATOM 1502 N N . LYS A 1 190 ? -27.189 12.658 10.026 1.00 97.94 190 LYS A N 1
ATOM 1503 C CA . LYS A 1 190 ? -27.838 11.678 9.133 1.00 97.94 190 LYS A CA 1
ATOM 1504 C C . LYS A 1 190 ? -26.805 10.769 8.469 1.00 97.94 190 LYS A C 1
ATOM 1506 O O . LYS A 1 190 ? -26.982 9.555 8.449 1.00 97.94 190 LYS A O 1
ATOM 1511 N N . GLU A 1 191 ? -25.715 11.350 7.971 1.00 98.06 191 GLU A N 1
ATOM 1512 C CA . GLU A 1 191 ? -24.606 10.592 7.381 1.00 98.06 191 GLU A CA 1
ATOM 1513 C C . GLU A 1 191 ? -23.916 9.705 8.431 1.00 98.06 191 GLU A C 1
ATOM 1515 O O . GLU A 1 191 ? -23.657 8.532 8.169 1.00 98.06 191 GLU A O 1
ATOM 1520 N N . PHE A 1 192 ? -23.704 10.229 9.643 1.00 98.44 192 PHE A N 1
ATOM 1521 C CA . PHE A 1 192 ? -23.135 9.481 10.762 1.00 98.44 192 PHE A CA 1
ATOM 1522 C C . PHE A 1 192 ? -24.025 8.303 11.186 1.00 98.44 192 PHE A C 1
ATOM 1524 O O . PHE A 1 192 ? -23.539 7.188 11.365 1.00 98.44 192 PHE A O 1
ATOM 1531 N N . SER A 1 193 ? -25.340 8.511 11.280 1.00 98.38 193 SER A N 1
ATOM 1532 C CA . SER A 1 193 ? -26.296 7.447 11.615 1.00 98.38 193 SER A CA 1
ATOM 1533 C C . SER A 1 193 ? -26.282 6.328 10.570 1.00 98.38 193 SER A C 1
ATOM 1535 O O . SER A 1 193 ? -26.231 5.155 10.935 1.00 98.38 193 SER A O 1
ATOM 1537 N N . LYS A 1 194 ? -26.232 6.683 9.277 1.00 98.31 194 LYS A N 1
ATOM 1538 C CA . LYS A 1 194 ? -26.096 5.704 8.190 1.00 98.31 194 LYS A CA 1
ATOM 1539 C C . LYS A 1 194 ? -24.771 4.947 8.262 1.00 98.31 194 LYS A C 1
ATOM 1541 O O . LYS A 1 194 ? -24.745 3.740 8.052 1.00 98.31 194 LYS A O 1
ATOM 1546 N N . PHE A 1 195 ? -23.677 5.635 8.592 1.00 98.12 195 PHE A N 1
ATOM 1547 C CA . PHE A 1 195 ? -22.382 4.991 8.797 1.00 98.12 195 PHE A CA 1
ATOM 1548 C C . PHE A 1 195 ? -22.427 3.962 9.934 1.00 98.12 195 PHE A C 1
ATOM 1550 O O . PHE A 1 195 ? -21.912 2.859 9.753 1.00 98.12 195 PHE A O 1
ATOM 1557 N N . LYS A 1 196 ? -23.067 4.284 11.067 1.00 98.06 196 LYS A N 1
ATOM 1558 C CA . LYS A 1 196 ? -23.235 3.340 12.185 1.00 98.06 196 LYS A CA 1
ATOM 1559 C C . LYS A 1 196 ? -24.016 2.100 11.768 1.00 98.06 196 LYS A C 1
ATOM 1561 O O . LYS A 1 196 ? -23.602 0.991 12.085 1.00 98.06 196 LYS A O 1
ATOM 1566 N N . GLU A 1 197 ? -25.106 2.279 11.028 1.00 97.44 197 GLU A N 1
ATOM 1567 C CA . GLU A 1 197 ? -25.912 1.167 10.519 1.00 97.44 197 GLU A CA 1
ATOM 1568 C C . GLU A 1 197 ? -25.111 0.263 9.567 1.00 97.44 197 GLU A C 1
ATOM 1570 O O . GLU A 1 197 ? -25.092 -0.956 9.745 1.00 97.44 197 GLU A O 1
ATOM 1575 N N . ASP A 1 198 ? -24.393 0.865 8.613 1.00 95.62 198 ASP A N 1
ATOM 1576 C CA . ASP A 1 198 ? -23.606 0.155 7.596 1.00 95.62 198 ASP A CA 1
ATOM 1577 C C . ASP A 1 198 ? -22.399 -0.599 8.161 1.00 95.62 198 ASP A C 1
ATOM 1579 O O . ASP A 1 198 ? -21.891 -1.511 7.513 1.00 95.62 198 ASP A O 1
ATOM 1583 N N . ASN A 1 199 ? -21.918 -0.202 9.342 1.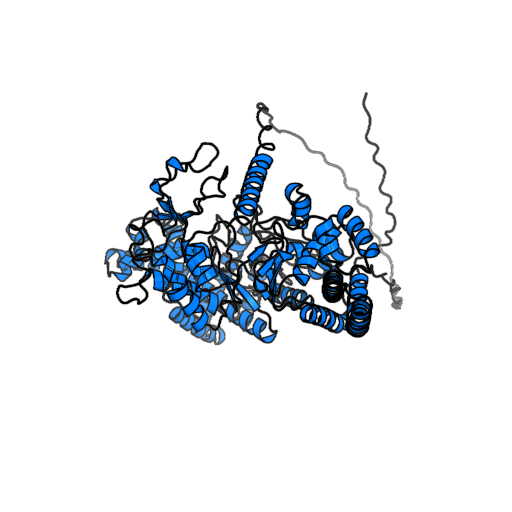00 95.81 199 ASN A N 1
ATOM 1584 C CA . ASN A 1 199 ? -20.689 -0.713 9.952 1.00 95.81 199 ASN A CA 1
ATOM 1585 C C . ASN A 1 199 ? -20.920 -1.322 11.343 1.00 95.81 199 ASN A C 1
ATOM 1587 O O . ASN A 1 199 ? -19.970 -1.541 12.098 1.00 95.81 199 ASN A O 1
ATOM 1591 N N . LYS A 1 200 ? -22.176 -1.630 11.688 1.00 94.44 200 LYS A N 1
ATOM 1592 C CA . LYS A 1 200 ? -22.562 -2.170 13.002 1.00 94.44 200 LYS A CA 1
ATOM 1593 C C . LYS A 1 200 ? -21.877 -3.492 13.368 1.00 94.44 200 LYS A C 1
ATOM 1595 O O . LYS A 1 200 ? -21.865 -3.848 14.540 1.00 94.44 200 LYS A O 1
ATOM 1600 N N . SER A 1 201 ? -21.333 -4.227 12.391 1.00 91.94 201 SER A N 1
ATOM 1601 C CA . SER A 1 201 ? -20.611 -5.485 12.634 1.00 91.94 201 SER A CA 1
ATOM 1602 C C . SER A 1 201 ? -19.313 -5.280 13.418 1.00 91.94 201 SER A C 1
ATOM 1604 O O . SER A 1 201 ? -18.914 -6.176 14.162 1.00 91.94 201 SER A O 1
ATOM 1606 N N . TRP A 1 202 ? -18.673 -4.110 13.294 1.00 95.06 202 TRP A N 1
ATOM 1607 C CA . TRP A 1 202 ? -17.328 -3.887 13.830 1.00 95.06 202 TRP A CA 1
ATOM 1608 C C . TRP A 1 202 ? -17.157 -2.578 14.613 1.00 95.06 202 TRP A C 1
ATOM 1610 O O . TRP A 1 202 ? -16.370 -2.550 15.556 1.00 95.06 202 TRP A O 1
ATOM 1620 N N . VAL A 1 203 ? -17.867 -1.497 14.270 1.00 96.75 203 VAL A N 1
ATOM 1621 C CA . VAL A 1 203 ? -17.480 -0.145 14.723 1.00 96.75 203 VAL A CA 1
ATOM 1622 C C . VAL A 1 203 ? -17.637 0.095 16.228 1.00 96.75 203 VAL A C 1
ATOM 1624 O O . VAL A 1 203 ? -16.780 0.726 16.845 1.00 96.75 203 VAL A O 1
ATOM 1627 N N . GLU A 1 204 ? -18.691 -0.438 16.846 1.00 96.06 204 GLU A N 1
ATOM 1628 C CA . GLU A 1 204 ? -18.879 -0.322 18.298 1.00 96.06 204 GLU A CA 1
ATOM 1629 C C . GLU A 1 204 ? -17.831 -1.149 19.049 1.00 96.06 204 GLU A C 1
ATOM 1631 O O . GLU A 1 204 ? -17.209 -0.657 19.990 1.00 96.06 204 GLU A O 1
ATOM 1636 N N . ASN A 1 205 ? -17.566 -2.372 18.575 1.00 97.00 205 ASN A N 1
ATOM 1637 C CA . ASN A 1 205 ? -16.527 -3.234 19.135 1.00 97.00 205 ASN A CA 1
ATOM 1638 C C . ASN A 1 205 ? -15.140 -2.586 19.035 1.00 97.00 205 ASN A C 1
ATOM 1640 O O . ASN A 1 205 ? -14.364 -2.668 19.982 1.00 97.00 205 ASN A O 1
ATOM 1644 N N . ASP A 1 206 ? -14.835 -1.881 17.943 1.00 97.00 206 ASP A N 1
ATOM 1645 C CA . ASP A 1 206 ? -13.591 -1.117 17.812 1.00 97.00 206 ASP A CA 1
ATOM 1646 C C . ASP A 1 206 ? -13.444 -0.046 18.910 1.00 97.00 206 ASP A C 1
ATOM 1648 O O . ASP A 1 206 ? -12.389 0.074 19.545 1.00 97.00 206 ASP A O 1
ATOM 1652 N N . GLY A 1 207 ? -14.524 0.697 19.182 1.00 97.06 207 GLY A N 1
ATOM 1653 C CA . GLY A 1 207 ? -14.571 1.689 20.257 1.00 97.06 207 GLY A CA 1
ATOM 1654 C C . GLY A 1 207 ? -14.451 1.064 21.650 1.00 97.06 207 GLY A C 1
ATOM 1655 O O . GLY A 1 207 ? -13.657 1.538 22.469 1.00 97.06 207 GLY A O 1
ATOM 1656 N N . LEU A 1 208 ? -15.174 -0.032 21.907 1.00 97.94 208 LEU A N 1
ATOM 1657 C CA . LEU A 1 208 ? -15.084 -0.793 23.156 1.00 97.94 208 LEU A CA 1
ATOM 1658 C C . LEU A 1 208 ? -13.668 -1.325 23.385 1.00 97.94 208 LEU A C 1
ATOM 1660 O O . LEU A 1 208 ? -13.121 -1.141 24.469 1.00 97.94 208 LEU A O 1
ATOM 1664 N N . PHE A 1 209 ? -13.037 -1.917 22.369 1.00 97.62 209 PHE A N 1
ATOM 1665 C CA . PHE A 1 209 ? -11.672 -2.433 22.460 1.00 97.62 209 PHE A CA 1
ATOM 1666 C C . PHE A 1 209 ? -10.666 -1.330 22.816 1.00 97.62 209 PHE A C 1
ATOM 1668 O O . PHE A 1 209 ? -9.781 -1.529 23.653 1.00 97.62 209 PHE A O 1
ATOM 1675 N N . LYS A 1 210 ? -10.813 -0.136 22.224 1.00 95.19 210 LYS A N 1
ATOM 1676 C CA . LYS A 1 210 ? -9.954 1.023 22.522 1.00 95.19 210 LYS A CA 1
ATOM 1677 C C . LYS A 1 210 ? -10.093 1.482 23.977 1.00 95.19 210 LYS A C 1
ATOM 1679 O O . LYS A 1 210 ? -9.088 1.810 24.608 1.00 95.19 210 LYS A O 1
ATOM 1684 N N . VAL A 1 211 ? -11.310 1.481 24.523 1.00 97.25 211 VAL A N 1
ATOM 1685 C CA . VAL A 1 211 ? -11.569 1.793 25.940 1.00 97.25 211 VAL A CA 1
ATOM 1686 C C . VAL A 1 211 ? -11.029 0.691 26.851 1.00 97.25 211 VAL A C 1
ATOM 1688 O O . VAL A 1 211 ? -10.309 0.979 27.806 1.00 97.25 211 VAL A O 1
ATOM 1691 N N . LEU A 1 212 ? -11.319 -0.573 26.547 1.00 97.88 212 LEU A N 1
ATOM 1692 C CA . LEU A 1 212 ? -10.914 -1.716 27.364 1.00 97.88 212 LEU A CA 1
ATOM 1693 C C . LEU A 1 212 ? -9.396 -1.901 27.406 1.00 97.88 212 LEU A C 1
ATOM 1695 O O . LEU A 1 212 ? -8.874 -2.253 28.463 1.00 97.88 212 LEU A O 1
ATOM 1699 N N . THR A 1 213 ? -8.686 -1.553 26.329 1.00 95.69 213 THR A N 1
ATOM 1700 C CA . THR A 1 213 ? -7.218 -1.451 26.315 1.00 95.69 213 THR A CA 1
ATOM 1701 C C . THR A 1 213 ? -6.709 -0.500 27.405 1.00 95.69 213 THR A C 1
ATOM 1703 O O . THR A 1 213 ? -5.724 -0.797 28.079 1.00 95.69 213 THR A O 1
ATOM 1706 N N . LYS A 1 214 ? -7.384 0.638 27.625 1.00 94.31 214 LYS A N 1
ATOM 1707 C CA . LYS A 1 214 ? -7.018 1.598 28.681 1.00 94.31 214 LYS A CA 1
ATOM 1708 C C . LYS A 1 214 ? -7.377 1.071 30.065 1.00 94.31 214 LYS A C 1
ATOM 1710 O O . LYS A 1 214 ? -6.556 1.156 30.970 1.00 94.31 214 LYS A O 1
ATOM 1715 N N . VAL A 1 215 ? -8.581 0.514 30.213 1.00 96.31 215 VAL A N 1
ATOM 1716 C CA . VAL A 1 215 ? -9.085 -0.028 31.486 1.00 96.31 215 VAL A CA 1
ATOM 1717 C C . VAL A 1 215 ? -8.214 -1.180 31.990 1.00 96.31 215 VAL A C 1
ATOM 1719 O O . VAL A 1 215 ? -7.929 -1.251 33.181 1.00 96.31 215 VAL A O 1
ATOM 1722 N N . ASN A 1 216 ? -7.760 -2.053 31.091 1.00 96.31 216 ASN A N 1
ATOM 1723 C CA . ASN A 1 216 ? -6.913 -3.199 31.425 1.00 96.31 216 ASN A CA 1
ATOM 1724 C C . ASN A 1 216 ? -5.405 -2.893 31.308 1.00 96.31 216 ASN A C 1
ATOM 1726 O O . ASN A 1 216 ? -4.581 -3.748 31.622 1.00 96.31 216 ASN A O 1
ATOM 1730 N N . GLY A 1 217 ? -5.017 -1.696 30.849 1.00 93.75 217 GLY A N 1
ATOM 1731 C CA . GLY A 1 217 ? -3.615 -1.279 30.719 1.00 93.75 217 GLY A CA 1
ATOM 1732 C C . GLY A 1 217 ? -2.801 -2.036 29.658 1.00 93.75 217 GLY A C 1
ATOM 1733 O O . GLY A 1 217 ? -1.571 -1.954 29.654 1.00 93.75 217 GLY A O 1
ATOM 1734 N N . SER A 1 218 ? -3.451 -2.782 28.762 1.00 91.81 218 SER A N 1
ATOM 1735 C CA . SER A 1 218 ? -2.793 -3.594 27.736 1.00 91.81 218 SER A CA 1
ATOM 1736 C C . SER A 1 218 ? -3.645 -3.702 26.477 1.00 91.81 218 SER A C 1
ATOM 1738 O O . SER A 1 218 ? -4.857 -3.841 26.566 1.00 91.81 218 SER A O 1
ATOM 1740 N N . ASP A 1 219 ? -3.007 -3.665 25.312 1.00 89.62 219 ASP A N 1
ATOM 1741 C CA . ASP A 1 219 ? -3.584 -3.942 23.990 1.00 89.62 219 ASP A CA 1
ATOM 1742 C C . ASP A 1 219 ? -3.607 -5.443 23.644 1.00 89.62 219 ASP A C 1
ATOM 1744 O O . ASP A 1 219 ? -4.155 -5.848 22.620 1.00 89.62 219 ASP A O 1
ATOM 1748 N N . ASP A 1 220 ? -3.040 -6.272 24.519 1.00 92.00 220 ASP A N 1
ATOM 1749 C CA . ASP A 1 220 ? -3.106 -7.725 24.462 1.00 92.00 220 ASP A CA 1
ATOM 1750 C C . ASP A 1 220 ? -4.300 -8.210 25.295 1.00 92.00 220 ASP A C 1
ATOM 1752 O O . ASP A 1 220 ? -4.224 -8.312 26.524 1.00 92.00 220 ASP A O 1
ATOM 1756 N N . PHE A 1 221 ? -5.424 -8.476 24.625 1.00 95.00 221 PHE A N 1
ATOM 1757 C CA . PHE A 1 221 ? -6.669 -8.855 25.297 1.00 95.00 221 PHE A CA 1
ATOM 1758 C C . PHE A 1 221 ? -6.590 -10.216 25.999 1.00 95.00 221 PHE A C 1
ATOM 1760 O O . PHE A 1 221 ? -7.406 -10.496 26.877 1.00 95.00 221 PHE A O 1
ATOM 1767 N N . GLU A 1 222 ? -5.599 -11.055 25.675 1.00 92.81 222 GLU A N 1
ATOM 1768 C CA . GLU A 1 222 ? -5.383 -12.327 26.371 1.00 92.81 222 GLU A CA 1
ATOM 1769 C C . GLU A 1 222 ? -4.981 -12.115 27.838 1.00 92.81 222 GLU A C 1
ATOM 1771 O O . GLU A 1 222 ? -5.185 -13.011 28.658 1.00 92.81 222 GLU A O 1
ATOM 1776 N N . LYS A 1 223 ? -4.466 -10.920 28.175 1.00 94.62 223 LYS A N 1
ATOM 1777 C CA . LYS A 1 223 ? -4.102 -10.492 29.535 1.00 94.62 223 LYS A CA 1
ATOM 1778 C C . LYS A 1 223 ? -5.242 -9.811 30.299 1.00 94.62 223 LYS A C 1
ATOM 1780 O O . LYS A 1 223 ? -5.051 -9.438 31.456 1.00 94.62 223 LYS A O 1
ATOM 1785 N N . TRP A 1 224 ? -6.392 -9.580 29.667 1.00 97.50 224 TRP A N 1
ATOM 1786 C CA . TRP A 1 224 ? -7.530 -8.934 30.322 1.00 97.50 224 TRP A CA 1
ATOM 1787 C C . TRP A 1 224 ? -8.238 -9.898 31.272 1.00 97.50 224 TRP A C 1
ATOM 1789 O O . TRP A 1 224 ? -8.067 -11.114 31.207 1.00 97.50 224 TRP A O 1
ATOM 1799 N N . ASN A 1 225 ? -9.078 -9.353 32.152 1.00 95.56 225 ASN A N 1
ATOM 1800 C CA . ASN A 1 225 ? -9.960 -10.188 32.964 1.00 95.56 225 ASN A CA 1
ATOM 1801 C C . ASN A 1 225 ? -10.924 -10.997 32.074 1.00 95.56 225 ASN A C 1
ATOM 1803 O O . ASN A 1 225 ? -11.307 -10.551 30.993 1.00 95.56 225 ASN A O 1
ATOM 1807 N N . GLU A 1 226 ? -11.376 -12.153 32.566 1.00 95.94 226 GLU A N 1
ATOM 1808 C CA . GLU A 1 226 ? -12.210 -13.093 31.799 1.00 95.94 226 GLU A CA 1
ATOM 1809 C C . GLU A 1 226 ? -13.488 -12.478 31.211 1.00 95.94 226 GLU A C 1
ATOM 1811 O O . GLU A 1 226 ? -13.953 -12.924 30.161 1.00 95.94 226 GLU A O 1
ATOM 1816 N N . THR A 1 227 ? -14.059 -11.451 31.852 1.00 96.88 227 THR A N 1
ATOM 1817 C CA . THR A 1 227 ? -15.274 -10.802 31.338 1.00 96.88 227 THR A CA 1
ATOM 1818 C C . THR A 1 227 ? -14.953 -9.907 30.146 1.00 96.88 227 THR A C 1
ATOM 1820 O O . THR A 1 227 ? -15.589 -10.049 29.108 1.00 96.88 227 THR A O 1
ATOM 1823 N N . ASP A 1 228 ? -13.952 -9.029 30.257 1.00 98.00 228 ASP A N 1
ATOM 1824 C CA . ASP A 1 228 ? -13.561 -8.114 29.175 1.00 98.00 228 ASP A CA 1
ATOM 1825 C C . ASP A 1 228 ? -12.924 -8.865 28.002 1.00 98.00 228 ASP A C 1
ATOM 1827 O O . ASP A 1 228 ? -13.229 -8.586 26.840 1.00 98.00 228 ASP A O 1
ATOM 1831 N N . LYS A 1 229 ? -12.090 -9.868 28.303 1.00 97.62 229 LYS A N 1
ATOM 1832 C CA . LYS A 1 229 ? -11.492 -10.774 27.318 1.00 97.62 229 LYS A CA 1
ATOM 1833 C C . LYS A 1 229 ? -12.548 -11.420 26.430 1.00 97.62 229 LYS A C 1
ATOM 1835 O O . LYS A 1 229 ? -12.318 -11.569 25.233 1.00 97.62 229 LYS A O 1
ATOM 1840 N N . ASN A 1 230 ? -13.698 -11.783 27.005 1.00 97.38 230 ASN A N 1
ATOM 1841 C CA . ASN A 1 230 ? -14.754 -12.506 26.305 1.00 97.38 230 ASN A CA 1
ATOM 1842 C C . ASN A 1 230 ? -16.032 -11.696 26.036 1.00 97.38 230 ASN A C 1
ATOM 1844 O O . ASN A 1 230 ? -17.075 -12.271 25.712 1.00 97.38 230 ASN A O 1
ATOM 1848 N N . LEU A 1 231 ? -15.975 -10.370 26.182 1.00 98.00 231 LEU A N 1
ATOM 1849 C CA . LEU A 1 231 ? -17.170 -9.532 26.201 1.00 98.00 231 LEU A CA 1
ATOM 1850 C C . LEU A 1 231 ? -18.033 -9.666 24.927 1.00 98.00 231 LEU A C 1
ATOM 1852 O O . LEU A 1 231 ? -19.226 -9.930 25.082 1.00 98.00 231 LEU A O 1
ATOM 1856 N N . PRO A 1 232 ? -17.501 -9.574 23.688 1.00 96.50 232 PRO A N 1
ATOM 1857 C CA . PRO A 1 232 ? -18.336 -9.581 22.483 1.00 96.50 232 PRO A CA 1
ATOM 1858 C C . PRO A 1 232 ? -19.113 -10.889 22.287 1.00 96.50 232 PRO A C 1
ATOM 1860 O O . PRO A 1 232 ? -20.303 -10.874 21.969 1.00 96.50 232 PRO A O 1
ATOM 1863 N N . GLN A 1 233 ? -18.467 -12.037 22.491 1.00 94.94 233 GLN A N 1
ATOM 1864 C CA . GLN A 1 233 ? -19.100 -13.350 22.366 1.00 94.94 233 GLN A CA 1
ATOM 1865 C C . GLN A 1 233 ? -20.096 -13.622 23.493 1.00 94.94 233 GLN A C 1
ATOM 1867 O O . GLN A 1 233 ? -21.158 -14.184 23.235 1.00 94.94 233 GLN A O 1
ATOM 1872 N N . ASN A 1 234 ? -19.801 -13.186 24.719 1.00 97.31 234 ASN A N 1
ATOM 1873 C CA . ASN A 1 234 ? -20.697 -13.390 25.851 1.00 97.31 234 ASN A CA 1
ATOM 1874 C C . ASN A 1 234 ? -21.939 -12.493 25.745 1.00 97.31 234 ASN A C 1
ATOM 1876 O O . ASN A 1 234 ? -23.034 -12.935 26.088 1.00 97.31 234 ASN A O 1
ATOM 1880 N N . LEU A 1 235 ? -21.804 -11.285 25.184 1.00 96.25 235 LEU A N 1
ATOM 1881 C CA . LEU A 1 235 ? -22.946 -10.444 24.812 1.00 96.25 235 LEU A CA 1
ATOM 1882 C C . LEU A 1 235 ? -23.822 -11.122 23.753 1.00 96.25 235 LEU A C 1
ATOM 1884 O O . LEU A 1 235 ? -25.033 -11.218 23.936 1.00 96.25 235 LEU A O 1
ATOM 1888 N N . LYS A 1 236 ? -23.219 -11.666 22.684 1.00 93.88 236 LYS A N 1
ATOM 1889 C CA . LYS A 1 236 ? -23.947 -12.441 21.658 1.00 93.88 236 LYS A CA 1
ATOM 1890 C C . LYS A 1 236 ? -24.662 -13.666 22.249 1.00 93.88 236 LYS A C 1
ATOM 1892 O O . LYS A 1 236 ? -25.726 -14.035 21.764 1.00 93.88 236 LYS A O 1
ATOM 1897 N N . ALA A 1 237 ? -24.100 -14.275 23.293 1.00 95.81 237 ALA A N 1
ATOM 1898 C CA . ALA A 1 237 ? -24.681 -15.415 24.002 1.00 95.81 237 ALA A CA 1
ATOM 1899 C C . ALA A 1 237 ? -25.730 -15.032 25.070 1.00 95.81 237 ALA A C 1
ATOM 1901 O O . ALA A 1 237 ? -26.307 -15.922 25.693 1.00 95.81 237 ALA A O 1
ATOM 1902 N N . GLY A 1 238 ? -25.988 -13.739 25.299 1.00 96.56 238 GLY A N 1
ATOM 1903 C CA . GLY A 1 238 ? -26.957 -13.272 26.297 1.00 96.56 238 GLY A CA 1
ATOM 1904 C C . GLY A 1 238 ? -26.500 -13.433 27.752 1.00 96.56 238 GLY A C 1
ATOM 1905 O O . GLY A 1 238 ? -27.336 -13.515 28.655 1.00 96.56 238 GLY A O 1
ATOM 1906 N N . ASP A 1 239 ? -25.189 -13.494 28.007 1.00 97.88 239 ASP A N 1
ATOM 1907 C CA . ASP A 1 239 ? -24.655 -13.617 29.362 1.00 97.88 239 ASP A CA 1
ATOM 1908 C C . ASP A 1 239 ? -24.921 -12.353 30.200 1.00 97.88 239 ASP A C 1
ATOM 1910 O O . ASP A 1 239 ? -24.600 -11.223 29.820 1.00 97.88 239 ASP A O 1
ATOM 1914 N N . LYS A 1 240 ? -25.482 -12.546 31.400 1.00 97.81 240 LYS A N 1
ATOM 1915 C CA . LYS A 1 240 ? -25.875 -11.437 32.283 1.00 97.81 240 LYS A CA 1
ATOM 1916 C C . LYS A 1 240 ? -24.676 -10.662 32.831 1.00 97.81 240 LYS A C 1
ATOM 1918 O O . LYS A 1 240 ? -24.797 -9.454 33.040 1.00 97.81 240 LYS A O 1
ATOM 1923 N N . LYS A 1 241 ? -23.534 -11.321 33.075 1.00 97.62 241 LYS A N 1
ATOM 1924 C CA . LYS A 1 241 ? -22.325 -10.643 33.577 1.00 97.62 241 LYS A CA 1
ATOM 1925 C C . LYS A 1 241 ? -21.725 -9.761 32.487 1.00 97.62 241 LYS A C 1
ATOM 1927 O O . LYS A 1 241 ? -21.383 -8.616 32.766 1.00 97.62 241 LYS A O 1
ATOM 1932 N N . ALA A 1 242 ? -21.679 -10.253 31.252 1.00 97.94 242 ALA A N 1
ATOM 1933 C CA . ALA A 1 242 ? -21.278 -9.484 30.083 1.00 97.94 242 ALA A CA 1
ATOM 1934 C C . ALA A 1 242 ? -22.200 -8.282 29.848 1.00 97.94 242 ALA A C 1
ATOM 1936 O O . ALA A 1 242 ? -21.701 -7.175 29.672 1.00 97.94 242 ALA A O 1
ATOM 1937 N N . GLN A 1 243 ? -23.526 -8.447 29.940 1.00 98.31 243 GLN A N 1
ATOM 1938 C CA . GLN A 1 243 ? -24.464 -7.324 29.809 1.00 98.31 243 GLN A CA 1
ATOM 1939 C C . GLN A 1 243 ? -24.254 -6.262 30.897 1.00 98.31 243 GLN A C 1
ATOM 1941 O O . GLN A 1 243 ? -24.224 -5.067 30.601 1.00 98.31 243 GLN A O 1
ATOM 1946 N N . ALA A 1 244 ? -24.084 -6.682 32.154 1.00 98.38 244 ALA A N 1
ATOM 1947 C CA . ALA A 1 244 ? -23.805 -5.764 33.256 1.00 98.38 244 ALA A CA 1
ATOM 1948 C C . ALA A 1 244 ? -22.474 -5.026 33.047 1.00 98.38 244 ALA A C 1
ATOM 1950 O O . ALA A 1 244 ? -22.405 -3.813 33.242 1.00 98.38 244 ALA A O 1
ATOM 1951 N N . ARG A 1 245 ? -21.436 -5.740 32.594 1.00 98.06 245 ARG A N 1
ATOM 1952 C CA . ARG A 1 245 ? -20.129 -5.154 32.293 1.00 98.06 245 ARG A CA 1
ATOM 1953 C C . ARG A 1 245 ? -20.186 -4.180 31.119 1.00 98.06 245 ARG A C 1
ATOM 1955 O O . ARG A 1 245 ? -19.624 -3.096 31.218 1.00 98.06 245 ARG A O 1
ATOM 1962 N N . TYR A 1 246 ? -20.889 -4.523 30.045 1.00 98.50 246 TYR A N 1
ATOM 1963 C CA . TYR A 1 246 ? -21.123 -3.623 28.918 1.00 98.50 246 TYR A CA 1
ATOM 1964 C C . TYR A 1 246 ? -21.829 -2.342 29.371 1.00 98.50 246 TYR A C 1
ATOM 1966 O O . TYR A 1 246 ? -21.343 -1.250 29.090 1.00 98.50 246 TYR A O 1
ATOM 1974 N N . ASN A 1 247 ? -22.911 -2.458 30.147 1.00 98.50 247 ASN A N 1
ATOM 1975 C CA . ASN A 1 247 ? -23.628 -1.296 30.672 1.00 98.50 247 ASN A CA 1
ATOM 1976 C C . ASN A 1 247 ? -22.725 -0.417 31.562 1.00 98.50 247 ASN A C 1
ATOM 1978 O O . ASN A 1 247 ? -22.780 0.805 31.454 1.00 98.50 247 ASN A O 1
ATOM 1982 N N . ASP A 1 248 ? -21.870 -1.019 32.399 1.00 98.31 248 ASP A N 1
ATOM 1983 C CA . ASP A 1 248 ? -20.881 -0.301 33.221 1.00 98.31 248 ASP A CA 1
ATOM 1984 C C . ASP A 1 248 ? -19.860 0.466 32.365 1.00 98.31 248 ASP A C 1
ATOM 1986 O O . ASP A 1 248 ? -19.604 1.650 32.603 1.00 98.31 248 ASP A O 1
ATOM 1990 N N . ILE A 1 249 ? -19.310 -0.183 31.333 1.00 98.31 249 ILE A N 1
ATOM 1991 C CA . ILE A 1 249 ? -18.376 0.449 30.395 1.00 98.31 249 ILE A CA 1
ATOM 1992 C C . ILE A 1 249 ? -19.058 1.587 29.637 1.00 98.31 249 ILE A C 1
ATOM 1994 O O . ILE A 1 249 ? -18.499 2.677 29.562 1.00 98.31 249 ILE A O 1
ATOM 1998 N N . MET A 1 250 ? -20.271 1.383 29.126 1.00 98.38 250 MET A N 1
ATOM 1999 C CA . MET A 1 250 ? -21.002 2.417 28.392 1.00 98.38 250 MET A CA 1
ATOM 2000 C C . MET A 1 250 ? -21.412 3.588 29.290 1.00 98.38 250 MET A C 1
ATOM 2002 O O . MET A 1 250 ? -21.348 4.735 28.852 1.00 98.38 250 MET A O 1
ATOM 2006 N N . ALA A 1 251 ? -21.748 3.346 30.559 1.00 98.38 251 ALA A N 1
ATOM 2007 C CA . ALA A 1 251 ? -22.039 4.416 31.511 1.00 98.38 251 ALA A CA 1
ATOM 2008 C C . ALA A 1 251 ? -20.804 5.285 31.815 1.00 98.38 251 ALA A C 1
ATOM 2010 O O . ALA A 1 251 ? -20.922 6.504 31.922 1.00 98.38 251 ALA A O 1
ATOM 2011 N N . LYS A 1 252 ? -19.615 4.679 31.934 1.00 98.25 252 LYS A N 1
ATOM 2012 C CA . LYS A 1 252 ? -18.365 5.386 32.278 1.00 98.25 252 LYS A CA 1
ATOM 2013 C C . LYS A 1 252 ? -17.627 5.966 31.070 1.00 98.25 252 LYS A C 1
ATOM 2015 O O . LYS A 1 252 ? -16.958 6.989 31.189 1.00 98.25 252 LYS A O 1
ATOM 2020 N N . HIS A 1 253 ? -17.719 5.301 29.922 1.00 98.31 253 HIS A N 1
ATOM 2021 C CA . HIS A 1 253 ? -16.879 5.546 28.748 1.00 98.31 253 HIS A CA 1
ATOM 2022 C C . HIS A 1 253 ? -17.662 5.612 27.429 1.00 98.31 253 HIS A C 1
ATOM 2024 O O . HIS A 1 253 ? -17.046 5.749 26.373 1.00 98.31 253 HIS A O 1
ATOM 2030 N N . GLY A 1 254 ? -18.998 5.560 27.447 1.00 97.88 254 GLY A N 1
ATOM 2031 C CA . GLY A 1 254 ? -19.820 5.553 26.230 1.00 97.88 254 GLY A CA 1
ATOM 2032 C C . GLY A 1 254 ? -19.602 6.773 25.334 1.00 97.88 254 GLY A C 1
ATOM 2033 O O . GLY A 1 254 ? -19.627 6.651 24.114 1.00 97.88 254 GLY A O 1
ATOM 2034 N N . GLU A 1 255 ? -19.283 7.937 25.910 1.00 97.50 255 GLU A N 1
ATOM 2035 C CA . GLU A 1 255 ? -18.912 9.116 25.120 1.00 97.50 255 GLU A CA 1
ATOM 2036 C C . GLU A 1 255 ? -17.603 8.917 24.338 1.00 97.50 255 GLU A C 1
ATOM 2038 O O . GLU A 1 255 ? -17.475 9.389 23.209 1.00 97.50 255 GLU A O 1
ATOM 2043 N N . GLU A 1 256 ? -16.628 8.210 24.910 1.00 97.62 256 GLU A N 1
ATOM 2044 C CA . GLU A 1 256 ? -15.376 7.892 24.227 1.00 97.62 256 GLU A CA 1
ATOM 2045 C C . GLU A 1 256 ? -15.571 6.838 23.131 1.00 97.62 256 GLU A C 1
ATOM 2047 O O . GLU A 1 256 ? -14.985 6.978 22.054 1.00 97.62 256 GLU A O 1
ATOM 2052 N N . VAL A 1 257 ? -16.428 5.840 23.370 1.00 98.19 257 VAL A N 1
ATOM 2053 C CA . VAL A 1 257 ? -16.831 4.859 22.350 1.00 98.19 257 VAL A CA 1
ATOM 2054 C C . VAL A 1 257 ? -17.506 5.572 21.176 1.00 98.19 257 VAL A C 1
ATOM 2056 O O . VAL A 1 257 ? -17.071 5.421 20.036 1.00 98.19 257 VAL A O 1
ATOM 2059 N N . GLU A 1 258 ? -18.496 6.428 21.442 1.00 98.19 258 GLU A N 1
ATOM 2060 C CA . GLU A 1 258 ? -19.220 7.155 20.393 1.00 98.19 258 GLU A CA 1
ATOM 2061 C C . GLU A 1 258 ? -18.313 8.157 19.656 1.00 98.19 258 GLU A C 1
ATOM 2063 O O . GLU A 1 258 ? -18.403 8.285 18.433 1.00 98.19 258 GLU A O 1
ATOM 2068 N N . ARG A 1 259 ? -17.369 8.810 20.356 1.00 98.44 259 ARG A N 1
ATOM 2069 C CA . ARG A 1 259 ? -16.339 9.648 19.718 1.00 98.44 259 ARG A CA 1
ATOM 2070 C C . ARG A 1 259 ? -15.483 8.834 18.751 1.00 98.44 259 ARG A C 1
ATOM 2072 O O . ARG A 1 259 ? -15.201 9.314 17.659 1.00 98.44 259 ARG A O 1
ATOM 2079 N N . ASN A 1 260 ? -15.067 7.623 19.128 1.00 98.06 260 ASN A N 1
ATOM 2080 C CA . ASN A 1 260 ? -14.295 6.754 18.239 1.00 98.06 260 ASN A CA 1
ATOM 2081 C C . ASN A 1 260 ? -15.094 6.396 16.976 1.00 98.06 260 ASN A C 1
ATOM 2083 O O . ASN A 1 260 ? -14.580 6.531 15.867 1.00 98.06 260 ASN A O 1
ATOM 2087 N N . THR A 1 261 ? -16.370 6.039 17.135 1.00 98.50 261 THR A N 1
ATOM 2088 C CA . THR A 1 261 ? -17.299 5.794 16.022 1.00 98.50 261 THR A CA 1
ATOM 2089 C C . THR A 1 261 ? -17.433 7.025 15.118 1.00 98.50 261 THR A C 1
ATOM 2091 O O . THR A 1 261 ? -17.385 6.903 13.892 1.00 98.50 261 THR A O 1
ATOM 2094 N N . PHE A 1 262 ? -17.546 8.225 15.696 1.00 98.75 262 PHE A N 1
ATOM 2095 C CA . PHE A 1 262 ? -17.594 9.480 14.942 1.00 98.75 262 PHE A CA 1
ATOM 2096 C C . PHE A 1 262 ? -16.293 9.748 14.173 1.00 98.75 262 PHE A C 1
ATOM 2098 O O . PHE A 1 262 ? -16.341 10.105 12.998 1.00 98.75 262 PHE A O 1
ATOM 2105 N N . THR A 1 263 ? -15.128 9.516 14.782 1.00 98.69 263 THR A N 1
ATOM 2106 C CA . THR A 1 263 ? -13.829 9.628 14.100 1.00 98.69 263 THR A CA 1
ATOM 2107 C C . THR A 1 263 ? -13.750 8.700 12.886 1.00 98.69 263 THR A C 1
ATOM 2109 O O . THR A 1 263 ? -13.358 9.133 11.802 1.00 98.69 263 THR A O 1
ATOM 2112 N N . GLN A 1 264 ? -14.179 7.443 13.033 1.00 98.31 264 GLN A N 1
ATOM 2113 C CA . GLN A 1 264 ? -14.212 6.477 11.930 1.00 98.31 264 GLN A CA 1
ATOM 2114 C C . GLN A 1 264 ? -15.156 6.913 10.799 1.00 98.31 264 GLN A C 1
ATOM 2116 O O . GLN A 1 264 ? -14.823 6.760 9.622 1.00 98.31 264 GLN A O 1
ATOM 2121 N N . PHE A 1 265 ? -16.291 7.528 11.140 1.00 98.56 265 PHE A N 1
ATOM 2122 C CA . PHE A 1 265 ? -17.187 8.149 10.167 1.00 98.56 265 PHE A CA 1
ATOM 2123 C C . PHE A 1 265 ? -16.511 9.289 9.390 1.00 98.56 265 PHE A C 1
ATOM 2125 O O . PHE A 1 265 ? -16.628 9.343 8.166 1.00 98.56 265 PHE A O 1
ATOM 2132 N N . ILE A 1 266 ? -15.792 10.189 10.067 1.00 98.69 266 ILE A N 1
ATOM 2133 C CA . ILE A 1 266 ? -15.102 11.304 9.402 1.00 98.69 266 ILE A CA 1
ATOM 2134 C C . ILE A 1 266 ? -14.027 10.784 8.437 1.00 98.69 266 ILE A C 1
ATOM 2136 O O . ILE A 1 266 ? -13.961 11.252 7.298 1.00 98.69 266 ILE A O 1
ATOM 2140 N N . ALA A 1 267 ? -13.246 9.781 8.849 1.00 97.94 267 ALA A N 1
ATOM 2141 C CA . ALA A 1 267 ? -12.270 9.124 7.979 1.00 97.94 267 ALA A CA 1
ATOM 2142 C C . ALA A 1 267 ? -12.937 8.457 6.760 1.00 97.94 267 ALA A C 1
ATOM 2144 O O . ALA A 1 267 ? -12.469 8.610 5.633 1.00 97.94 267 ALA A O 1
ATOM 2145 N N . ASP A 1 268 ? -14.059 7.758 6.959 1.00 97.44 268 ASP A N 1
ATOM 2146 C CA . ASP A 1 268 ? -14.833 7.132 5.879 1.00 97.44 268 ASP A CA 1
ATOM 2147 C C . ASP A 1 268 ? -15.392 8.156 4.885 1.00 97.44 268 ASP A C 1
ATOM 2149 O O . ASP A 1 268 ? -15.318 7.963 3.670 1.00 97.44 268 ASP A O 1
ATOM 2153 N N . LYS A 1 269 ? -15.902 9.280 5.394 1.00 97.44 269 LYS A N 1
ATOM 2154 C CA . LYS A 1 269 ? -16.405 10.379 4.572 1.00 97.44 269 LYS A CA 1
ATOM 2155 C C . LYS A 1 269 ? -15.302 10.990 3.704 1.00 97.44 269 LYS A C 1
ATOM 2157 O O . LYS A 1 269 ? -15.531 11.207 2.516 1.00 97.44 269 LYS A O 1
ATOM 2162 N N . GLN A 1 270 ? -14.115 11.231 4.263 1.00 97.31 270 GLN A N 1
ATOM 2163 C CA . GLN A 1 270 ? -12.986 11.766 3.496 1.00 97.31 270 GLN A CA 1
ATOM 2164 C C . GLN A 1 270 ? -12.448 10.780 2.462 1.00 97.31 270 GLN A C 1
ATOM 2166 O O . GLN A 1 270 ? -12.169 11.183 1.336 1.00 97.31 270 GLN A O 1
ATOM 2171 N N . LEU A 1 271 ? -12.380 9.488 2.787 1.00 95.88 271 LEU A N 1
ATOM 2172 C CA . LEU A 1 271 ? -12.003 8.465 1.813 1.00 95.88 271 LEU A CA 1
ATOM 2173 C C . LEU A 1 271 ? -12.986 8.409 0.633 1.00 95.88 271 LEU A C 1
ATOM 2175 O O . LEU A 1 271 ? -12.563 8.299 -0.518 1.00 95.88 271 LEU A O 1
ATOM 2179 N N . LYS A 1 272 ? -14.296 8.524 0.888 1.00 95.38 272 LYS A N 1
ATOM 2180 C CA . LYS A 1 272 ? -15.317 8.595 -0.172 1.00 95.38 272 LYS A CA 1
ATOM 2181 C C . LYS A 1 272 ? -15.158 9.843 -1.040 1.00 95.38 272 LYS A C 1
ATOM 2183 O O . LYS A 1 272 ? -15.247 9.743 -2.262 1.00 95.38 272 LYS A O 1
ATOM 2188 N N . ASP A 1 273 ? -14.897 10.996 -0.423 1.00 95.06 273 ASP A N 1
ATOM 2189 C CA . ASP A 1 273 ? -14.620 12.244 -1.142 1.00 95.06 273 ASP A CA 1
ATOM 2190 C C . ASP A 1 273 ? -13.368 12.112 -2.030 1.00 95.06 273 ASP A C 1
ATOM 2192 O O . ASP A 1 273 ? -13.409 12.474 -3.206 1.00 95.06 273 ASP A O 1
ATOM 2196 N N . ASN A 1 274 ? -12.279 11.552 -1.492 1.00 95.25 274 ASN A N 1
ATOM 2197 C CA . ASN A 1 274 ? -11.041 11.301 -2.227 1.00 95.25 274 ASN A CA 1
ATOM 2198 C C . ASN A 1 274 ? -11.260 10.306 -3.376 1.00 95.25 274 ASN A C 1
ATOM 2200 O O . ASN A 1 274 ? -10.870 10.580 -4.503 1.00 95.25 274 ASN A O 1
ATOM 2204 N N . THR A 1 275 ? -11.957 9.196 -3.131 1.00 95.00 275 THR A N 1
ATOM 2205 C CA . THR A 1 275 ? -12.280 8.203 -4.169 1.00 95.00 275 THR A CA 1
ATOM 2206 C C . THR A 1 275 ? -13.071 8.827 -5.314 1.00 95.00 275 THR A C 1
ATOM 2208 O O . THR A 1 275 ? -12.795 8.550 -6.478 1.00 95.00 275 THR A O 1
ATOM 2211 N N . LYS A 1 276 ? -14.031 9.711 -5.008 1.00 95.38 276 LYS A N 1
ATOM 2212 C CA . LYS A 1 276 ? -14.763 10.452 -6.038 1.00 95.38 276 LYS A CA 1
ATOM 2213 C C . LYS A 1 276 ? -13.824 11.336 -6.865 1.00 95.38 276 LYS A C 1
ATOM 2215 O O . LYS A 1 276 ? -13.846 11.236 -8.087 1.00 95.38 276 LYS A O 1
ATOM 2220 N N . HIS A 1 277 ? -12.992 12.149 -6.212 1.00 95.12 277 HIS A N 1
ATOM 2221 C CA . HIS A 1 277 ? -12.037 13.028 -6.894 1.00 95.12 277 HIS A CA 1
ATOM 2222 C C . HIS A 1 277 ? -11.083 12.243 -7.805 1.00 95.12 277 HIS A C 1
ATOM 2224 O O . HIS A 1 277 ? -10.915 12.570 -8.976 1.00 95.12 277 HIS A O 1
ATOM 2230 N N . ARG A 1 278 ? -10.522 11.148 -7.292 1.00 95.38 278 ARG A N 1
ATOM 2231 C CA . ARG A 1 278 ? -9.605 10.277 -8.027 1.00 95.38 278 ARG A CA 1
ATOM 2232 C C . ARG A 1 278 ? -10.237 9.647 -9.270 1.00 95.38 278 ARG A C 1
ATOM 2234 O O . ARG A 1 278 ? -9.593 9.587 -10.314 1.00 95.38 278 ARG A O 1
ATOM 2241 N N . LYS A 1 279 ? -11.511 9.247 -9.198 1.00 94.88 279 LYS A N 1
ATOM 2242 C CA . LYS A 1 279 ? -12.262 8.758 -10.368 1.00 94.88 279 LYS A CA 1
ATOM 2243 C C . LYS A 1 279 ? -12.484 9.845 -11.418 1.00 94.88 279 LYS A C 1
ATOM 2245 O O . LYS A 1 279 ? -12.360 9.554 -12.602 1.00 94.88 279 LYS A O 1
ATOM 2250 N N . GLU A 1 280 ? -12.765 11.082 -11.006 1.00 96.12 280 GLU A N 1
ATOM 2251 C CA . GLU A 1 280 ? -12.933 12.223 -11.925 1.00 96.12 280 GLU A CA 1
ATOM 2252 C C . GLU A 1 280 ? -11.651 12.521 -12.706 1.00 96.12 280 GLU A C 1
ATOM 2254 O O . GLU A 1 280 ? -11.714 12.828 -13.895 1.00 96.12 280 GLU A O 1
ATOM 2259 N N . ILE A 1 281 ? -10.490 12.378 -12.063 1.00 95.44 281 ILE A N 1
ATOM 2260 C CA . ILE A 1 281 ? -9.200 12.556 -12.729 1.00 95.44 281 ILE A CA 1
ATOM 2261 C C . ILE A 1 281 ? -8.664 11.265 -13.350 1.00 95.44 281 ILE A C 1
ATOM 2263 O O . ILE A 1 281 ? -7.606 11.319 -13.954 1.00 95.44 281 ILE A O 1
ATOM 2267 N N . GLY A 1 282 ? -9.331 10.113 -13.234 1.00 96.19 282 GLY A N 1
ATOM 2268 C CA . GLY A 1 282 ? -8.841 8.828 -13.752 1.00 96.19 282 GLY A CA 1
ATOM 2269 C C . GLY A 1 282 ? -7.507 8.389 -13.133 1.00 96.19 282 GLY A C 1
ATOM 2270 O O . GLY A 1 282 ? -6.530 8.192 -13.858 1.00 96.19 282 GLY A O 1
ATOM 2271 N N . PHE A 1 283 ? -7.451 8.307 -11.801 1.00 97.69 283 PHE A N 1
ATOM 2272 C CA . PHE A 1 283 ? -6.282 7.867 -11.035 1.00 97.69 283 PHE A CA 1
ATOM 2273 C C . PHE A 1 283 ? -6.683 6.844 -9.961 1.00 97.69 283 PHE A C 1
ATOM 2275 O O . PHE A 1 283 ? -7.604 7.082 -9.182 1.00 97.69 283 PHE A O 1
ATOM 2282 N N . ASN A 1 284 ? -5.987 5.712 -9.871 1.00 97.38 284 ASN A N 1
ATOM 2283 C CA . ASN A 1 284 ? -6.403 4.588 -9.025 1.00 97.38 284 ASN A CA 1
ATOM 2284 C C . ASN A 1 284 ? -5.586 4.487 -7.734 1.00 97.38 284 ASN A C 1
ATOM 2286 O O . ASN A 1 284 ? -4.384 4.742 -7.722 1.00 97.38 284 ASN A O 1
ATOM 2290 N N . TYR A 1 285 ? -6.215 4.061 -6.641 1.00 97.44 285 TYR A N 1
ATOM 2291 C CA . TYR A 1 285 ? -5.502 3.643 -5.433 1.00 97.44 285 TYR A CA 1
ATOM 2292 C C . TYR A 1 285 ? -5.619 2.127 -5.312 1.00 97.44 285 TYR A C 1
ATOM 2294 O O . TYR A 1 285 ? -6.721 1.580 -5.357 1.00 97.44 285 TYR A O 1
ATOM 2302 N N . ILE A 1 286 ? -4.475 1.468 -5.144 1.00 97.94 286 ILE A N 1
ATOM 2303 C CA . ILE A 1 286 ? -4.360 0.045 -4.844 1.00 97.94 286 ILE A CA 1
ATOM 2304 C C . ILE A 1 286 ? -4.173 -0.071 -3.329 1.00 97.94 286 ILE A C 1
ATOM 2306 O O . ILE A 1 286 ? -3.166 0.398 -2.794 1.00 97.94 286 ILE A O 1
ATOM 2310 N N . GLY A 1 287 ? -5.161 -0.630 -2.631 1.00 96.56 287 GLY A N 1
ATOM 2311 C CA . GLY A 1 287 ? -5.057 -0.895 -1.192 1.00 96.56 287 GLY A CA 1
ATOM 2312 C C . GLY A 1 287 ? -4.175 -2.108 -0.911 1.00 96.56 287 GLY A C 1
ATOM 2313 O O . GLY A 1 287 ? -4.018 -2.954 -1.782 1.00 96.56 287 GLY A O 1
ATOM 2314 N N . ASP A 1 288 ? -3.640 -2.236 0.300 1.00 96.50 288 ASP A N 1
ATOM 2315 C CA . ASP A 1 288 ? -2.837 -3.398 0.700 1.00 96.50 288 ASP A CA 1
ATOM 2316 C C . ASP A 1 288 ? -3.585 -4.256 1.722 1.00 96.50 288 ASP A C 1
ATOM 2318 O O . ASP A 1 288 ? -3.904 -3.811 2.832 1.00 96.50 288 ASP A O 1
ATOM 2322 N N . LEU A 1 289 ? -3.917 -5.480 1.319 1.00 94.50 289 LEU A N 1
ATOM 2323 C CA . LEU A 1 289 ? -4.585 -6.453 2.158 1.00 94.50 289 LEU A CA 1
ATOM 2324 C C . LEU A 1 289 ? -3.545 -7.236 2.962 1.00 94.50 289 LEU A C 1
ATOM 2326 O O . LEU A 1 289 ? -2.972 -8.206 2.473 1.00 94.50 289 LEU A O 1
ATOM 2330 N N . LEU A 1 290 ? -3.397 -6.843 4.226 1.00 91.38 290 LEU A N 1
ATOM 2331 C CA . LEU A 1 290 ? -2.614 -7.528 5.259 1.00 91.38 290 LEU A CA 1
ATOM 2332 C C . LEU A 1 290 ? -2.762 -9.052 5.208 1.00 91.38 290 LEU A C 1
ATOM 2334 O O . LEU A 1 290 ? -3.874 -9.551 5.026 1.00 91.38 290 LEU A O 1
ATOM 2338 N N . VAL A 1 291 ? -1.711 -9.794 5.564 1.00 90.94 291 VAL A N 1
ATOM 2339 C CA . VAL A 1 291 ? -1.812 -11.247 5.814 1.00 90.94 291 VAL A CA 1
ATOM 2340 C C . VAL A 1 291 ? -2.842 -11.547 6.914 1.00 90.94 291 VAL A C 1
ATOM 2342 O O . VAL A 1 291 ? -3.732 -12.386 6.771 1.00 90.94 291 VAL A O 1
ATOM 2345 N N . GLY A 1 292 ? -2.749 -10.811 8.022 1.00 90.62 292 GLY A N 1
ATOM 2346 C CA . GLY A 1 292 ? -3.405 -11.126 9.287 1.00 90.62 292 GLY A CA 1
ATOM 2347 C C . GLY A 1 292 ? -4.630 -10.301 9.656 1.00 90.62 292 GLY A C 1
ATOM 2348 O O . GLY A 1 292 ? -5.250 -9.636 8.828 1.00 90.62 292 GLY A O 1
ATOM 2349 N N . PHE A 1 293 ? -4.958 -10.356 10.944 1.00 94.25 293 PHE A N 1
ATOM 2350 C CA . PHE A 1 293 ? -5.953 -9.524 11.612 1.00 94.25 293 PHE A CA 1
ATOM 2351 C C . PHE A 1 293 ? -5.315 -8.902 12.857 1.00 94.25 293 PHE A C 1
ATOM 2353 O O . PHE A 1 293 ? -4.495 -9.547 13.517 1.00 94.25 293 PHE A O 1
ATOM 2360 N N . ASN A 1 294 ? -5.696 -7.669 13.194 1.00 93.31 294 ASN A N 1
ATOM 2361 C CA . ASN A 1 294 ? -5.260 -7.039 14.437 1.00 93.31 294 ASN A CA 1
ATOM 2362 C C . ASN A 1 294 ? -5.949 -7.698 15.645 1.00 93.31 294 ASN A C 1
ATOM 2364 O O . ASN A 1 294 ? -7.040 -8.256 15.523 1.00 93.31 294 ASN A O 1
ATOM 2368 N N . GLN A 1 295 ? -5.356 -7.578 16.836 1.00 92.62 295 GLN A N 1
ATOM 2369 C CA . GLN A 1 295 ? -5.938 -8.089 18.085 1.00 92.62 295 GLN A CA 1
ATOM 2370 C C . GLN A 1 295 ? -7.362 -7.568 18.352 1.00 92.62 295 GLN A C 1
ATOM 2372 O O . GLN A 1 295 ? -8.185 -8.306 18.877 1.00 92.62 295 GLN A O 1
ATOM 2377 N N . SER A 1 296 ? -7.689 -6.344 17.929 1.00 94.38 296 SER A N 1
ATOM 2378 C CA . SER A 1 296 ? -9.044 -5.777 18.001 1.00 94.38 296 SER A CA 1
ATOM 2379 C C . SER A 1 296 ? -10.048 -6.546 17.136 1.00 94.38 296 SER A C 1
ATOM 2381 O O . SER A 1 296 ? -11.172 -6.828 17.566 1.00 94.38 296 SER A O 1
ATOM 2383 N N . ASP A 1 297 ? -9.644 -6.905 15.916 1.00 95.62 297 ASP A N 1
ATOM 2384 C CA . ASP A 1 297 ? -10.478 -7.672 14.988 1.00 95.62 297 ASP A CA 1
ATOM 2385 C C . ASP A 1 297 ? -10.652 -9.111 15.500 1.00 95.62 297 ASP A C 1
ATOM 2387 O O . ASP A 1 297 ? -11.743 -9.678 15.419 1.00 95.62 297 ASP A O 1
ATOM 2391 N N . VAL A 1 298 ? -9.590 -9.675 16.085 1.00 96.62 298 VAL A N 1
ATOM 2392 C CA . VAL A 1 298 ? -9.567 -11.021 16.676 1.00 96.62 298 VAL A CA 1
ATOM 2393 C C . VAL A 1 298 ? -10.445 -11.089 17.922 1.00 96.62 298 VAL A C 1
ATOM 2395 O O . VAL A 1 298 ? -11.293 -11.971 18.009 1.00 96.62 298 VAL A O 1
ATOM 2398 N N . TRP A 1 299 ? -10.318 -10.135 18.849 1.00 97.31 299 TRP A N 1
ATOM 2399 C CA . TRP A 1 299 ? -11.135 -10.043 20.065 1.00 97.31 299 TRP A CA 1
ATOM 2400 C C . TRP A 1 299 ? -12.636 -10.005 19.757 1.00 97.31 299 TRP A C 1
ATOM 2402 O O . TRP A 1 299 ? -13.425 -10.676 20.421 1.00 97.31 299 TRP A O 1
ATOM 2412 N N . SER A 1 300 ? -13.020 -9.281 18.702 1.00 96.38 300 SER A N 1
ATOM 2413 C CA . SER A 1 300 ? -14.415 -9.151 18.256 1.00 96.38 300 SER A CA 1
ATOM 2414 C C . SER A 1 300 ? -14.967 -10.425 17.597 1.00 96.38 300 SER A C 1
ATOM 2416 O O . SER A 1 300 ? -16.186 -10.626 17.539 1.00 96.38 300 SER A O 1
ATOM 2418 N N . ASN A 1 301 ? -14.074 -11.285 17.094 1.00 97.00 301 ASN A N 1
ATOM 2419 C CA . ASN A 1 301 ? -14.391 -12.428 16.239 1.00 97.00 301 ASN A CA 1
ATOM 2420 C C . ASN A 1 301 ? -13.663 -13.712 16.671 1.00 97.00 301 ASN A C 1
ATOM 2422 O O . ASN A 1 301 ? -13.298 -14.525 15.828 1.00 97.00 301 ASN A O 1
ATOM 2426 N N . GLN A 1 302 ? -13.454 -13.924 17.974 1.00 95.88 302 GLN A N 1
ATOM 2427 C CA . GLN A 1 302 ? -12.623 -15.026 18.492 1.00 95.88 302 GLN A CA 1
ATOM 2428 C C . GLN A 1 302 ? -13.041 -16.412 17.981 1.00 95.88 302 GLN A C 1
ATOM 2430 O O . GLN A 1 302 ? -12.195 -17.287 17.812 1.00 95.88 302 GLN A O 1
ATOM 2435 N N . GLY A 1 303 ? -14.334 -16.612 17.696 1.00 95.69 303 GLY A N 1
ATOM 2436 C CA . GLY A 1 303 ? -14.859 -17.851 17.121 1.00 95.69 303 GLY A CA 1
ATOM 2437 C C . GLY A 1 303 ? -14.261 -18.207 15.756 1.00 95.69 303 GLY A C 1
ATOM 2438 O O . GLY A 1 303 ? -14.143 -19.390 15.446 1.00 95.69 303 GLY A O 1
ATOM 2439 N N . ALA A 1 304 ? -13.806 -17.224 14.979 1.00 97.69 304 ALA A N 1
ATOM 2440 C CA . ALA A 1 304 ? -13.243 -17.417 13.647 1.00 97.69 304 ALA A CA 1
ATOM 2441 C C . ALA A 1 304 ? -11.780 -17.901 13.636 1.00 97.69 304 ALA A C 1
ATOM 2443 O O . ALA A 1 304 ? -11.272 -18.240 12.564 1.00 97.69 304 ALA A O 1
ATOM 2444 N N . PHE A 1 305 ? -11.085 -17.922 14.776 1.00 97.81 305 PHE A N 1
ATOM 2445 C CA . PHE A 1 305 ? -9.640 -18.165 14.830 1.00 97.81 305 PHE A CA 1
ATOM 2446 C C . PHE A 1 305 ? -9.280 -19.490 15.508 1.00 97.81 305 PHE A C 1
ATOM 2448 O O . PHE A 1 305 ? -9.913 -19.923 16.473 1.00 97.81 305 PHE A O 1
ATOM 2455 N N . LEU A 1 306 ? -8.214 -20.117 15.012 1.00 97.06 306 LEU A N 1
ATOM 2456 C CA . LEU A 1 306 ? -7.660 -21.352 15.547 1.00 97.06 306 LEU A CA 1
ATOM 2457 C C . LEU A 1 306 ? -6.837 -21.061 16.812 1.00 97.06 306 LEU A C 1
ATOM 2459 O O . LEU A 1 306 ? -5.797 -20.402 16.766 1.00 97.06 306 LEU A O 1
ATOM 2463 N N . LYS A 1 307 ? -7.293 -21.565 17.962 1.00 94.56 307 LYS A N 1
ATOM 2464 C CA . LYS A 1 307 ? -6.645 -21.312 19.259 1.00 94.56 307 LYS A CA 1
ATOM 2465 C C . LYS A 1 307 ? -5.251 -21.939 19.343 1.00 94.56 307 LYS A C 1
ATOM 2467 O O . LYS A 1 307 ? -5.081 -23.109 19.019 1.00 94.56 307 LYS A O 1
ATOM 2472 N N . GLY A 1 308 ? -4.279 -21.178 19.851 1.00 95.00 308 GLY A N 1
ATOM 2473 C CA . GLY A 1 308 ? -2.904 -21.638 20.100 1.00 95.00 308 GLY A CA 1
ATOM 2474 C C . GLY A 1 308 ? -2.011 -21.742 18.858 1.00 95.00 308 GLY A C 1
ATOM 2475 O O . GLY A 1 308 ? -0.846 -22.115 18.988 1.00 95.00 308 GLY A O 1
ATOM 2476 N N . TRP A 1 309 ? -2.527 -21.399 17.675 1.00 97.25 309 TRP A N 1
ATOM 2477 C CA . TRP A 1 309 ? -1.794 -21.439 16.410 1.00 97.25 309 TRP A CA 1
ATOM 2478 C C . TRP A 1 309 ? -1.627 -20.040 15.822 1.00 97.25 309 TRP A C 1
ATOM 2480 O O . TRP A 1 309 ? -2.537 -19.209 15.885 1.00 97.25 309 TRP A O 1
ATOM 2490 N N . LYS A 1 310 ? -0.461 -19.785 15.229 1.00 96.69 310 LYS A N 1
ATOM 2491 C CA . LYS A 1 310 ? -0.094 -18.498 14.626 1.00 96.69 310 LYS A CA 1
ATOM 2492 C C . LYS A 1 310 ? 0.533 -18.702 13.245 1.00 96.69 310 LYS A C 1
ATOM 2494 O O . LYS A 1 310 ? 1.137 -19.743 12.992 1.00 96.69 310 LYS A O 1
ATOM 2499 N N . LEU A 1 311 ? 0.407 -17.708 12.367 1.00 95.38 311 LEU A N 1
ATOM 2500 C CA . LEU A 1 311 ? 1.079 -17.671 11.067 1.00 95.38 311 LEU A CA 1
ATOM 2501 C C . LEU A 1 311 ? 2.562 -17.346 11.230 1.00 95.38 311 LEU A C 1
ATOM 2503 O O . LEU A 1 311 ? 2.949 -16.526 12.069 1.00 95.38 311 LEU A O 1
ATOM 2507 N N . GLY A 1 312 ? 3.378 -17.940 10.370 1.00 92.88 312 GLY A N 1
ATOM 2508 C CA . GLY A 1 312 ? 4.792 -17.629 10.247 1.00 92.88 312 GLY A CA 1
ATOM 2509 C C . GLY A 1 312 ? 5.324 -17.963 8.861 1.00 92.88 312 GLY A C 1
ATOM 2510 O O . GLY A 1 312 ? 4.570 -18.215 7.927 1.00 92.88 312 GLY A O 1
ATOM 2511 N N . CYS A 1 313 ? 6.645 -18.043 8.759 1.00 91.94 313 CYS A N 1
ATOM 2512 C CA . CYS A 1 313 ? 7.334 -18.495 7.557 1.00 91.94 313 CYS A CA 1
ATOM 2513 C C . CYS A 1 313 ? 8.405 -19.519 7.948 1.00 91.94 313 CYS A C 1
ATOM 2515 O O . CYS A 1 313 ? 9.073 -19.346 8.975 1.00 91.94 313 CYS A O 1
ATOM 2517 N N . PRO A 1 314 ? 8.617 -20.590 7.163 1.00 91.94 314 PRO A N 1
ATOM 2518 C CA . PRO A 1 314 ? 9.615 -21.599 7.495 1.00 91.94 314 PRO A CA 1
ATOM 2519 C C . PRO A 1 314 ? 11.049 -21.060 7.496 1.00 91.94 314 PRO A C 1
ATOM 2521 O O . PRO A 1 314 ? 11.913 -21.725 8.062 1.00 91.94 314 PRO A O 1
ATOM 2524 N N . PHE A 1 315 ? 11.327 -19.909 6.879 1.00 89.06 315 PHE A N 1
ATOM 2525 C CA . PHE A 1 315 ? 12.666 -19.334 6.710 1.00 89.06 315 PHE A CA 1
ATOM 2526 C C . PHE A 1 315 ? 12.651 -17.811 6.912 1.00 89.06 315 PHE A C 1
ATOM 2528 O O . PHE A 1 315 ? 11.590 -17.214 7.068 1.00 89.06 315 PHE A O 1
ATOM 2535 N N . GLY A 1 316 ? 13.831 -17.184 6.889 1.00 81.81 316 GLY A N 1
ATOM 2536 C CA . GLY A 1 316 ? 13.979 -15.724 6.933 1.00 81.81 316 GLY A CA 1
ATOM 2537 C C . GLY A 1 316 ? 14.079 -15.101 8.330 1.00 81.81 316 GLY A C 1
ATOM 2538 O O . GLY A 1 316 ? 14.192 -13.883 8.434 1.00 81.81 316 GLY A O 1
ATOM 2539 N N . GLY A 1 317 ? 14.028 -15.886 9.406 1.00 85.44 317 GLY A N 1
ATOM 2540 C CA . GLY A 1 317 ? 14.343 -15.417 10.757 1.00 85.44 317 GLY A CA 1
ATOM 2541 C C . GLY A 1 317 ? 15.850 -15.237 10.962 1.00 85.44 317 GLY A C 1
ATOM 2542 O O . GLY A 1 317 ? 16.649 -15.431 10.041 1.00 85.44 317 GLY A O 1
ATOM 2543 N N . VAL A 1 318 ? 16.262 -14.922 12.196 1.00 86.12 318 VAL A N 1
ATOM 2544 C CA . VAL A 1 318 ? 17.689 -14.861 12.568 1.00 86.12 318 VAL A CA 1
ATOM 2545 C C . VAL A 1 318 ? 18.366 -16.187 12.208 1.00 86.12 318 VAL A C 1
ATOM 2547 O O . VAL A 1 318 ? 17.809 -17.254 12.472 1.00 86.12 318 VAL A O 1
ATOM 2550 N N . ASP A 1 319 ? 19.526 -16.130 11.553 1.00 87.31 319 ASP A N 1
ATOM 2551 C CA . ASP A 1 319 ? 20.250 -17.292 11.012 1.00 87.31 319 ASP A CA 1
ATOM 2552 C C . ASP A 1 319 ? 19.399 -18.209 10.113 1.00 87.31 319 ASP A C 1
ATOM 2554 O O . ASP A 1 319 ? 19.592 -19.424 10.055 1.00 87.31 319 ASP A O 1
ATOM 2558 N N . ASN A 1 320 ? 18.439 -17.622 9.391 1.00 88.38 320 ASN A N 1
ATOM 2559 C CA . ASN A 1 320 ? 17.493 -18.326 8.525 1.00 88.38 320 ASN A CA 1
ATOM 2560 C C . ASN A 1 320 ? 16.613 -19.362 9.267 1.00 88.38 320 ASN A C 1
ATOM 2562 O O . ASN A 1 320 ? 16.113 -20.326 8.672 1.00 88.38 320 ASN A O 1
ATOM 2566 N N . SER A 1 321 ? 16.417 -19.167 10.575 1.00 92.00 321 SER A N 1
ATOM 2567 C CA . SER A 1 321 ? 15.401 -19.875 11.364 1.00 92.00 321 SER A CA 1
ATOM 2568 C C . SER A 1 321 ? 13.974 -19.520 10.902 1.00 92.00 321 SER A C 1
ATOM 2570 O O . SER A 1 321 ? 13.802 -18.596 10.101 1.00 92.00 321 SER A O 1
ATOM 2572 N N . PRO A 1 322 ? 12.931 -20.250 11.340 1.00 93.00 322 PRO A N 1
ATOM 2573 C CA . PRO A 1 322 ? 11.551 -19.849 11.082 1.00 93.00 322 PRO A CA 1
ATOM 2574 C C . PRO A 1 322 ? 11.238 -18.440 11.604 1.00 93.00 322 PRO A C 1
ATOM 2576 O O . PRO A 1 322 ? 11.698 -18.053 12.680 1.00 93.00 322 PRO A O 1
ATOM 2579 N N . GLN A 1 323 ? 10.412 -17.694 10.872 1.00 89.44 323 GLN A N 1
ATOM 2580 C CA . GLN A 1 323 ? 9.815 -16.453 11.361 1.00 89.44 323 GLN A CA 1
ATOM 2581 C C . GLN A 1 323 ? 8.504 -16.759 12.087 1.00 89.44 323 GLN A C 1
ATOM 2583 O O . GLN A 1 323 ? 7.647 -17.477 11.571 1.00 89.44 323 GLN A O 1
ATOM 2588 N N . THR A 1 324 ? 8.336 -16.184 13.276 1.00 91.81 324 THR A N 1
ATOM 2589 C CA . THR A 1 324 ? 7.125 -16.300 14.099 1.00 91.81 324 THR A CA 1
ATOM 2590 C C . THR A 1 324 ? 6.424 -14.945 14.151 1.00 91.81 324 THR A C 1
ATOM 2592 O O . THR A 1 324 ? 6.787 -14.106 14.976 1.00 91.81 324 THR A O 1
ATOM 2595 N N . TRP A 1 325 ? 5.461 -14.700 13.259 1.00 89.31 325 TRP A N 1
ATOM 2596 C CA . TRP A 1 325 ? 4.840 -13.376 13.109 1.00 89.31 325 TRP A CA 1
ATOM 2597 C C . TRP A 1 325 ? 3.825 -13.033 14.207 1.00 89.31 325 TRP A C 1
ATOM 2599 O O . TRP A 1 325 ? 3.412 -11.885 14.316 1.00 89.31 325 TRP A O 1
ATOM 2609 N N . GLY A 1 326 ? 3.392 -14.007 15.017 1.00 89.75 326 GLY A N 1
ATOM 2610 C CA . GLY A 1 326 ? 2.411 -13.777 16.088 1.00 89.75 326 GLY A CA 1
ATOM 2611 C C . GLY A 1 326 ? 0.990 -13.479 15.592 1.00 89.75 326 GLY A C 1
ATOM 2612 O O . GLY A 1 326 ? 0.116 -13.128 16.386 1.00 89.75 326 GLY A O 1
ATOM 2613 N N . ILE A 1 327 ? 0.736 -13.646 14.293 1.00 92.94 327 ILE A N 1
ATOM 2614 C CA . ILE A 1 327 ? -0.553 -13.368 13.658 1.00 92.94 327 ILE A CA 1
ATOM 2615 C C . ILE A 1 327 ? -1.504 -14.561 13.864 1.00 92.94 327 ILE A C 1
ATOM 2617 O O . ILE A 1 327 ? -1.122 -15.685 13.539 1.00 92.94 327 ILE A O 1
ATOM 2621 N N . PRO A 1 328 ? -2.739 -14.370 14.364 1.00 94.62 328 PRO A N 1
ATOM 2622 C CA . PRO A 1 328 ? -3.720 -15.451 14.488 1.00 94.62 328 PRO A CA 1
ATOM 2623 C C . PRO A 1 328 ? -4.119 -16.071 13.143 1.00 94.62 328 PRO A C 1
ATOM 2625 O O . PRO A 1 328 ? -4.279 -15.369 12.145 1.00 94.62 328 PRO A O 1
ATOM 2628 N N . VAL A 1 329 ? -4.327 -17.390 13.132 1.00 96.44 329 VAL A N 1
ATOM 2629 C CA . VAL A 1 329 ? -4.764 -18.144 11.946 1.00 96.44 329 VAL A CA 1
ATOM 2630 C C . VAL A 1 329 ? -6.284 -18.292 11.974 1.00 96.44 329 VAL A C 1
ATOM 2632 O O . VAL A 1 329 ? -6.855 -18.612 13.017 1.00 96.44 329 VAL A O 1
ATOM 2635 N N . LEU A 1 330 ? -6.950 -18.093 10.837 1.00 97.94 330 LEU A N 1
ATOM 2636 C CA . LEU A 1 330 ? -8.359 -18.463 10.689 1.00 97.94 330 LEU A CA 1
ATOM 2637 C C . LEU A 1 330 ? -8.539 -19.975 10.886 1.00 97.94 330 LEU A C 1
ATOM 2639 O O . LEU A 1 330 ? -7.732 -20.758 10.397 1.00 97.94 330 LEU A O 1
ATOM 2643 N N . ASP A 1 331 ? -9.600 -20.389 11.578 1.00 98.19 331 ASP A N 1
ATOM 2644 C CA . ASP A 1 331 ? -9.900 -21.809 11.779 1.00 98.19 331 ASP A CA 1
ATOM 2645 C C . ASP A 1 331 ? -10.308 -22.473 10.447 1.00 98.19 331 ASP A C 1
ATOM 2647 O O . ASP A 1 331 ? -11.386 -22.176 9.915 1.00 98.19 331 ASP A O 1
ATOM 2651 N N . PRO A 1 332 ? -9.491 -23.392 9.894 1.00 97.69 332 PRO A N 1
ATOM 2652 C CA . PRO A 1 332 ? -9.798 -24.038 8.622 1.00 97.69 332 PRO A CA 1
ATOM 2653 C C . PRO A 1 332 ? -11.101 -24.840 8.648 1.00 97.69 332 PRO A C 1
ATOM 2655 O O . PRO A 1 332 ? -11.803 -24.904 7.636 1.00 97.69 332 PRO A O 1
ATOM 2658 N N . LYS A 1 333 ? -11.492 -25.384 9.809 1.00 97.62 333 LYS A N 1
ATOM 2659 C CA . LYS A 1 333 ? -12.750 -26.134 9.980 1.00 97.62 333 LYS A CA 1
ATOM 2660 C C . LYS A 1 333 ? -13.980 -25.228 9.907 1.00 97.62 333 LYS A C 1
ATOM 2662 O O . LYS A 1 333 ? -15.098 -25.717 9.782 1.00 97.62 333 LYS A O 1
ATOM 2667 N N . LYS A 1 334 ? -13.778 -23.910 9.977 1.00 98.19 334 LYS A N 1
ATOM 2668 C CA . LYS A 1 334 ? -14.820 -22.879 9.919 1.00 98.19 334 LYS A CA 1
ATOM 2669 C C . LYS A 1 334 ? -14.688 -21.966 8.701 1.00 98.19 334 LYS A C 1
ATOM 2671 O O . LYS A 1 334 ? -15.402 -20.967 8.609 1.00 98.19 334 LYS A O 1
ATOM 2676 N N . LEU A 1 335 ? -13.815 -22.288 7.746 1.00 98.25 335 LEU A N 1
ATOM 2677 C CA . LEU A 1 335 ? -13.786 -21.598 6.454 1.00 98.25 335 LEU A CA 1
ATOM 2678 C C . LEU A 1 335 ? -15.040 -21.927 5.638 1.00 98.25 335 LEU A C 1
ATOM 2680 O O . LEU A 1 335 ? -15.705 -21.022 5.133 1.00 98.25 335 LEU A O 1
ATOM 2684 N N . LEU A 1 336 ? -15.398 -23.210 5.565 1.00 98.19 336 LEU A N 1
ATOM 2685 C CA . LEU A 1 336 ? -16.557 -23.715 4.832 1.00 98.19 336 LEU A CA 1
ATOM 2686 C C . LEU A 1 336 ? -17.398 -24.628 5.730 1.00 98.19 336 LEU A C 1
ATOM 2688 O O . LEU A 1 336 ? -16.860 -25.436 6.483 1.00 98.19 336 LEU A O 1
ATOM 2692 N N . ASN A 1 337 ? -18.718 -24.513 5.627 1.00 97.12 337 ASN A N 1
ATOM 2693 C CA . ASN A 1 337 ? -19.658 -25.466 6.207 1.00 97.12 337 ASN A CA 1
ATOM 2694 C C . ASN A 1 337 ? -19.712 -26.741 5.346 1.00 97.12 337 ASN A C 1
ATOM 2696 O O . ASN A 1 337 ? -19.274 -26.754 4.194 1.00 97.12 337 ASN A O 1
ATOM 2700 N N . LYS A 1 338 ? -20.313 -27.815 5.877 1.00 93.56 338 LYS A N 1
ATOM 2701 C CA . LYS A 1 338 ? -20.448 -29.103 5.165 1.00 93.56 338 LYS A CA 1
ATOM 2702 C C . LYS A 1 338 ? -21.210 -29.003 3.839 1.00 93.56 338 LYS A C 1
ATOM 2704 O O . LYS A 1 338 ? -20.963 -29.796 2.941 1.00 93.56 338 LYS A O 1
ATOM 2709 N N . ASP A 1 339 ? -22.123 -28.043 3.718 1.00 94.81 339 ASP A N 1
ATOM 2710 C CA . ASP A 1 339 ? -22.890 -27.775 2.495 1.00 94.81 339 ASP A CA 1
ATOM 2711 C C . ASP A 1 339 ? -22.123 -26.910 1.470 1.00 94.81 339 ASP A C 1
ATOM 2713 O O . ASP A 1 339 ? -22.647 -26.591 0.406 1.00 94.81 339 ASP A O 1
ATOM 2717 N N . GLY A 1 340 ? -20.881 -26.517 1.780 1.00 93.50 340 GLY A N 1
ATOM 2718 C CA . GLY A 1 340 ? -20.039 -25.666 0.942 1.00 93.50 340 GLY A CA 1
ATOM 2719 C C . GLY A 1 340 ? -20.291 -24.162 1.085 1.00 93.50 340 GLY A C 1
ATOM 2720 O O . GLY A 1 340 ? -19.581 -23.378 0.452 1.00 93.50 340 GLY A O 1
ATOM 2721 N N . SER A 1 341 ? -21.255 -23.737 1.909 1.00 97.19 341 SER A N 1
ATOM 2722 C CA . SER A 1 341 ? -21.448 -22.325 2.257 1.00 97.19 341 SER A CA 1
ATOM 2723 C C . SER A 1 341 ? -20.325 -21.809 3.168 1.00 97.19 341 SER A C 1
ATOM 2725 O O . SER A 1 341 ? -19.592 -22.586 3.780 1.00 97.19 341 SER A O 1
ATOM 2727 N N . LEU A 1 342 ? -20.166 -20.485 3.277 1.00 98.38 342 LEU A N 1
ATOM 2728 C CA . LEU A 1 342 ? -19.118 -19.902 4.120 1.00 98.38 342 LEU A CA 1
ATOM 2729 C C . LEU A 1 342 ? -19.398 -20.147 5.611 1.00 98.38 342 LEU A C 1
ATOM 2731 O O . LEU A 1 342 ? -20.464 -19.785 6.126 1.00 98.38 342 LEU A O 1
ATOM 2735 N N . GLY A 1 343 ? -18.414 -20.712 6.311 1.00 98.38 343 GLY A N 1
ATOM 2736 C CA . GLY A 1 343 ? -18.408 -20.782 7.771 1.00 98.38 343 GLY A CA 1
ATOM 2737 C C . GLY A 1 343 ? -18.032 -19.437 8.404 1.00 98.38 343 GLY A C 1
ATOM 2738 O O . GLY A 1 343 ? -17.858 -18.434 7.711 1.00 98.38 343 GLY A O 1
ATOM 2739 N N . GLU A 1 344 ? -17.924 -19.391 9.732 1.00 97.38 344 GLU A N 1
ATOM 2740 C CA . GLU A 1 344 ? -17.606 -18.164 10.483 1.00 97.38 344 GLU A CA 1
ATOM 2741 C C . GLU A 1 344 ? -16.294 -17.506 10.013 1.00 97.38 344 GLU A C 1
ATOM 2743 O O . GLU A 1 344 ? -16.277 -16.317 9.692 1.00 97.38 344 GLU A O 1
ATOM 2748 N N . SER A 1 345 ? -15.222 -18.290 9.870 1.00 98.38 345 SER A N 1
ATOM 2749 C CA . SER A 1 345 ? -13.922 -17.813 9.384 1.00 98.38 345 SER A CA 1
ATOM 2750 C C . SER A 1 345 ? -13.970 -17.394 7.919 1.00 98.38 345 SER A C 1
ATOM 2752 O O . SER A 1 345 ? -13.362 -16.393 7.540 1.00 98.38 345 SER A O 1
ATOM 2754 N N . GLY A 1 346 ? -14.724 -18.124 7.091 1.00 98.38 346 GLY A N 1
ATOM 2755 C CA . GLY A 1 346 ? -14.884 -17.793 5.675 1.00 98.38 346 GLY A CA 1
ATOM 2756 C C . GLY A 1 346 ? -15.650 -16.488 5.460 1.00 98.38 346 GLY A C 1
ATOM 2757 O O . GLY A 1 346 ? -15.274 -15.684 4.608 1.00 98.38 346 GLY A O 1
ATOM 2758 N N . LYS A 1 347 ? -16.688 -16.235 6.269 1.00 98.06 347 LYS A N 1
ATOM 2759 C CA . LYS A 1 347 ? -17.440 -14.971 6.268 1.00 98.06 347 LYS A CA 1
ATOM 2760 C C . LYS A 1 347 ? -16.556 -13.797 6.678 1.00 98.06 347 LYS A C 1
ATOM 2762 O O . LYS A 1 347 ? -16.577 -12.780 5.992 1.00 98.06 347 LYS A O 1
ATOM 2767 N N . LEU A 1 348 ? -15.746 -13.958 7.727 1.00 97.75 348 LEU A N 1
ATOM 2768 C CA . LEU A 1 348 ? -14.817 -12.917 8.170 1.00 97.75 348 LEU A CA 1
ATOM 2769 C C . LEU A 1 348 ? -13.758 -12.601 7.101 1.00 97.75 348 LEU A C 1
ATOM 2771 O O . LEU A 1 348 ? -13.468 -11.434 6.845 1.00 97.75 348 LEU A O 1
ATOM 2775 N N . LEU A 1 349 ? -13.214 -13.623 6.429 1.00 98.06 349 LEU A N 1
ATOM 2776 C CA . LEU A 1 349 ? -12.282 -13.415 5.319 1.00 98.06 349 LEU A CA 1
ATOM 2777 C C . LEU A 1 349 ? -12.950 -12.697 4.139 1.00 98.06 349 LEU A C 1
ATOM 2779 O O . LEU A 1 349 ? -12.370 -11.760 3.590 1.00 98.06 349 LEU A O 1
ATOM 2783 N N . LYS A 1 350 ? -14.182 -13.084 3.778 1.00 97.94 350 LYS A N 1
ATOM 2784 C CA . LYS A 1 350 ? -14.965 -12.372 2.759 1.00 97.94 350 LYS A CA 1
ATOM 2785 C C . LYS A 1 350 ? -15.182 -10.907 3.146 1.00 97.94 350 LYS A C 1
ATOM 2787 O O . LYS A 1 350 ? -15.012 -10.037 2.294 1.00 97.94 350 LYS A O 1
ATOM 2792 N N . GLU A 1 351 ? -15.534 -10.623 4.400 1.00 96.19 351 GLU A N 1
ATOM 2793 C CA . GLU A 1 351 ? -15.739 -9.255 4.896 1.00 96.19 351 GLU A CA 1
ATOM 2794 C C . GLU A 1 351 ? -14.445 -8.436 4.806 1.00 96.19 351 GLU A C 1
ATOM 2796 O O . GLU A 1 351 ? -14.468 -7.326 4.280 1.00 96.19 351 GLU A O 1
ATOM 2801 N N . LYS A 1 352 ? -13.303 -9.012 5.206 1.00 95.88 352 LYS A N 1
ATOM 2802 C CA . LYS A 1 352 ? -11.971 -8.401 5.070 1.00 95.88 352 LYS A CA 1
ATOM 2803 C C . LYS A 1 352 ? -11.647 -8.024 3.618 1.00 95.88 352 LYS A C 1
ATOM 2805 O O . LYS A 1 352 ? -11.263 -6.885 3.356 1.00 95.88 352 LYS A O 1
ATOM 2810 N N . VAL A 1 353 ? -11.829 -8.948 2.669 1.00 96.81 353 VAL A N 1
ATOM 2811 C CA . VAL A 1 353 ? -11.583 -8.679 1.239 1.00 96.81 353 VAL A CA 1
ATOM 2812 C C . VAL A 1 353 ? -12.552 -7.613 0.718 1.00 96.81 353 VAL A C 1
ATOM 2814 O O . VAL A 1 353 ? -12.122 -6.621 0.136 1.00 96.81 353 VAL A O 1
ATOM 2817 N N . SER A 1 354 ? -13.850 -7.771 0.993 1.00 95.94 354 SER A N 1
ATOM 2818 C CA . SER A 1 354 ? -14.901 -6.835 0.564 1.00 95.94 354 SER A CA 1
ATOM 2819 C C . SER A 1 354 ? -14.654 -5.419 1.082 1.00 95.94 354 SER A C 1
ATOM 2821 O O . SER A 1 354 ? -14.903 -4.443 0.379 1.00 95.94 354 SER A O 1
ATOM 2823 N N . TYR A 1 355 ? -14.152 -5.291 2.311 1.00 91.38 355 TYR A N 1
ATOM 2824 C CA . TYR A 1 355 ? -13.862 -3.996 2.907 1.00 91.38 355 TYR A CA 1
ATOM 2825 C C . TYR A 1 355 ? -12.722 -3.273 2.184 1.00 91.38 355 TYR A C 1
ATOM 2827 O O . TYR A 1 355 ? -12.834 -2.075 1.937 1.00 91.38 355 TYR A O 1
ATOM 2835 N N . SER A 1 356 ? -11.665 -3.984 1.783 1.00 91.50 356 SER A N 1
ATOM 2836 C CA . SER A 1 356 ? -10.602 -3.397 0.958 1.00 91.50 356 SER A CA 1
ATOM 2837 C C . SER A 1 356 ? -11.147 -2.943 -0.404 1.00 91.50 356 SER A C 1
ATOM 2839 O O . SER A 1 356 ? -11.011 -1.776 -0.770 1.00 91.50 356 SER A O 1
ATOM 2841 N N . LEU A 1 357 ? -11.886 -3.815 -1.100 1.00 94.50 357 LEU A N 1
ATOM 2842 C CA . LEU A 1 357 ? -12.422 -3.542 -2.443 1.00 94.50 357 LEU A CA 1
ATOM 2843 C C . LEU A 1 357 ? -13.522 -2.471 -2.486 1.00 94.50 357 LEU A C 1
ATOM 2845 O O . LEU A 1 357 ? -13.749 -1.841 -3.512 1.00 94.50 357 LEU A O 1
ATOM 2849 N N . LYS A 1 358 ? -14.215 -2.230 -1.370 1.00 92.06 358 LYS A N 1
ATOM 2850 C CA . LYS A 1 358 ? -15.164 -1.114 -1.241 1.00 92.06 358 LYS A CA 1
ATOM 2851 C C . LYS A 1 358 ? -14.461 0.248 -1.207 1.00 92.06 358 LYS A C 1
ATOM 2853 O O . LYS A 1 358 ? -15.074 1.263 -1.537 1.00 92.06 358 LYS A O 1
ATOM 2858 N N . ASN A 1 359 ? -13.218 0.269 -0.739 1.00 89.50 359 ASN A N 1
ATOM 2859 C CA . ASN A 1 359 ? -12.480 1.471 -0.363 1.00 89.50 359 ASN A CA 1
ATOM 2860 C C . ASN A 1 359 ? -11.401 1.863 -1.385 1.00 89.50 359 ASN A C 1
ATOM 2862 O O . ASN A 1 359 ? -10.984 3.021 -1.406 1.00 89.50 359 ASN A O 1
ATOM 2866 N N . TYR A 1 360 ? -10.971 0.924 -2.227 1.00 94.31 360 TYR A N 1
ATOM 2867 C CA . TYR A 1 360 ? -9.884 1.086 -3.190 1.00 94.31 360 TYR A CA 1
ATOM 2868 C C . TYR A 1 360 ? -10.280 0.514 -4.556 1.00 94.31 360 TYR A C 1
ATOM 2870 O O . TYR A 1 360 ? -11.150 -0.348 -4.640 1.00 94.31 360 TYR A O 1
ATOM 2878 N N . ASP A 1 361 ? -9.660 1.009 -5.628 1.00 95.06 361 ASP A N 1
ATOM 2879 C CA . ASP A 1 361 ? -10.013 0.635 -7.007 1.00 95.06 361 ASP A CA 1
ATOM 2880 C C . ASP A 1 361 ? -9.394 -0.709 -7.415 1.00 95.06 361 ASP A C 1
ATOM 2882 O O . ASP A 1 361 ? -9.878 -1.370 -8.328 1.00 95.06 361 ASP A O 1
ATOM 2886 N N . ASN A 1 362 ? -8.329 -1.118 -6.722 1.00 95.44 362 ASN A N 1
ATOM 2887 C CA . ASN A 1 362 ? -7.690 -2.421 -6.852 1.00 95.44 362 ASN A CA 1
ATOM 2888 C C . ASN A 1 362 ? -7.027 -2.804 -5.511 1.00 95.44 362 ASN A C 1
ATOM 2890 O O . ASN A 1 362 ? -7.046 -2.027 -4.549 1.00 95.44 362 ASN A O 1
ATOM 2894 N N . VAL A 1 363 ? -6.433 -3.994 -5.426 1.00 96.81 363 VAL A N 1
ATOM 2895 C CA . VAL A 1 363 ? -5.849 -4.529 -4.194 1.00 96.81 363 VAL A CA 1
ATOM 2896 C C . VAL A 1 363 ? -4.518 -5.241 -4.435 1.00 96.81 363 VAL A C 1
ATOM 2898 O O . VAL A 1 363 ? -4.348 -5.978 -5.407 1.00 96.81 363 VAL A O 1
ATOM 2901 N N . ARG A 1 364 ? -3.583 -5.031 -3.506 1.00 97.81 364 ARG A N 1
ATOM 2902 C CA . ARG A 1 364 ? -2.433 -5.890 -3.262 1.00 97.81 364 ARG A CA 1
ATOM 2903 C C . ARG A 1 364 ? -2.805 -6.953 -2.242 1.00 97.81 364 ARG A C 1
ATOM 2905 O O . ARG A 1 364 ? -3.341 -6.632 -1.185 1.00 97.81 364 ARG A O 1
ATOM 2912 N N . ILE A 1 365 ? -2.514 -8.206 -2.557 1.00 96.75 365 ILE A N 1
ATOM 2913 C CA . ILE A 1 365 ? -2.656 -9.336 -1.647 1.00 96.75 365 ILE A CA 1
ATOM 2914 C C . ILE A 1 365 ? -1.274 -9.671 -1.101 1.00 96.75 365 ILE A C 1
ATOM 2916 O O . ILE A 1 365 ? -0.431 -10.194 -1.830 1.00 96.75 365 ILE A O 1
ATOM 2920 N N . ASP A 1 366 ? -1.054 -9.343 0.169 1.00 94.38 366 ASP A N 1
ATOM 2921 C CA . ASP A 1 366 ? 0.172 -9.676 0.884 1.00 94.38 366 ASP A CA 1
ATOM 2922 C C . ASP A 1 366 ? 0.215 -11.178 1.187 1.00 94.38 366 ASP A C 1
ATOM 2924 O O . ASP A 1 366 ? -0.782 -11.754 1.635 1.00 94.38 366 ASP A O 1
ATOM 2928 N N . HIS A 1 367 ? 1.361 -11.814 0.951 1.00 93.94 367 HIS A N 1
ATOM 2929 C CA . HIS A 1 367 ? 1.588 -13.232 1.192 1.00 93.94 367 HIS A CA 1
ATOM 2930 C C . HIS A 1 367 ? 0.502 -14.138 0.595 1.00 93.94 367 HIS A C 1
ATOM 2932 O O . HIS A 1 367 ? -0.188 -14.866 1.315 1.00 93.94 367 HIS A O 1
ATOM 2938 N N . ALA A 1 368 ? 0.356 -14.131 -0.736 1.00 96.19 368 ALA A N 1
ATOM 2939 C CA . ALA A 1 368 ? -0.673 -14.896 -1.448 1.00 96.19 368 ALA A CA 1
ATOM 2940 C C . ALA A 1 368 ? -0.657 -16.397 -1.095 1.00 96.19 368 ALA A C 1
ATOM 2942 O O . ALA A 1 368 ? -1.714 -17.030 -1.013 1.00 96.19 368 ALA A O 1
ATOM 2943 N N . LEU A 1 369 ? 0.524 -16.954 -0.798 1.00 95.69 369 LEU A N 1
ATOM 2944 C CA . LEU A 1 369 ? 0.685 -18.320 -0.292 1.00 95.69 369 LEU A CA 1
ATOM 2945 C C . LEU A 1 369 ? -0.143 -18.586 0.968 1.00 95.69 369 LEU A C 1
ATOM 2947 O O . LEU A 1 369 ? -0.739 -19.656 1.095 1.00 95.69 369 LEU A O 1
ATOM 2951 N N . GLY A 1 370 ? -0.249 -17.608 1.868 1.00 95.06 370 GLY A N 1
ATOM 2952 C CA . GLY A 1 370 ? -1.025 -17.702 3.102 1.00 95.06 370 GLY A CA 1
ATOM 2953 C C . GLY A 1 370 ? -2.529 -17.892 2.889 1.00 95.06 370 GLY A C 1
ATOM 2954 O O . GLY A 1 370 ? -3.218 -18.358 3.795 1.00 95.06 370 GLY A O 1
ATOM 2955 N N . LEU A 1 371 ? -3.044 -17.587 1.693 1.00 96.00 371 LEU A N 1
ATOM 2956 C CA . LEU A 1 371 ? -4.439 -17.832 1.328 1.00 96.00 371 LEU A CA 1
ATOM 2957 C C . LEU A 1 371 ? -4.689 -19.247 0.802 1.00 96.00 371 LEU A C 1
ATOM 2959 O O . LEU A 1 371 ? -5.846 -19.617 0.659 1.00 96.00 371 LEU A O 1
ATOM 2963 N N . VAL A 1 372 ? -3.653 -20.034 0.505 1.00 97.06 372 VAL A N 1
ATOM 2964 C CA . VAL A 1 372 ? -3.796 -21.384 -0.073 1.00 97.06 372 VAL A CA 1
ATOM 2965 C C . VAL A 1 372 ? -3.185 -22.450 0.825 1.00 97.06 372 VAL A C 1
ATOM 2967 O O . VAL A 1 372 ? -3.766 -23.521 0.997 1.00 97.06 372 VAL A O 1
ATOM 2970 N N . ASP A 1 373 ? -2.001 -22.181 1.368 1.00 97.25 373 ASP A N 1
ATOM 2971 C CA . ASP A 1 373 ? -1.221 -23.146 2.134 1.00 97.25 373 ASP A CA 1
ATOM 2972 C C . ASP A 1 373 ? -0.337 -22.462 3.196 1.00 97.25 373 ASP A C 1
ATOM 2974 O O . ASP A 1 373 ? 0.894 -22.560 3.145 1.00 97.25 373 ASP A O 1
ATOM 2978 N N . PRO A 1 374 ? -0.936 -21.729 4.153 1.00 96.50 374 PRO A N 1
ATOM 2979 C CA . PRO A 1 374 ? -0.179 -20.965 5.139 1.00 96.50 374 PRO A CA 1
ATOM 2980 C C . PRO A 1 374 ? 0.749 -21.857 5.966 1.00 96.50 374 PRO A C 1
ATOM 2982 O O . PRO A 1 374 ? 0.385 -22.971 6.345 1.00 96.50 374 PRO A O 1
ATOM 2985 N N . TYR A 1 375 ? 1.933 -21.342 6.301 1.00 96.88 375 TYR A N 1
ATOM 2986 C CA . TYR A 1 375 ? 2.798 -21.951 7.309 1.00 96.88 375 TYR A CA 1
ATOM 2987 C C . TYR A 1 375 ? 2.348 -21.510 8.702 1.00 96.88 375 TYR A C 1
ATOM 2989 O O . TYR A 1 375 ? 2.332 -20.316 9.016 1.00 96.88 375 TYR A O 1
ATOM 2997 N N . ILE A 1 376 ? 1.979 -22.476 9.539 1.00 97.69 376 ILE A N 1
ATOM 2998 C CA . ILE A 1 376 ? 1.481 -22.233 10.893 1.00 97.69 376 ILE A CA 1
ATOM 2999 C C . ILE A 1 376 ? 2.380 -22.894 11.924 1.00 97.69 376 ILE A C 1
ATOM 3001 O O . ILE A 1 376 ? 2.993 -23.927 11.658 1.00 97.69 376 ILE A O 1
ATOM 3005 N N . TYR A 1 377 ? 2.439 -22.310 13.117 1.00 97.88 377 TYR A N 1
ATOM 3006 C CA . TYR A 1 377 ? 3.149 -22.871 14.258 1.00 97.88 377 TYR A CA 1
ATOM 3007 C C . TYR A 1 377 ? 2.308 -22.817 15.530 1.00 97.88 377 TYR A C 1
ATOM 3009 O O . TYR A 1 377 ? 1.469 -21.926 15.699 1.00 97.88 377 TYR A O 1
ATOM 3017 N N . LYS A 1 378 ? 2.559 -23.763 16.436 1.00 97.38 378 LYS A N 1
ATOM 3018 C CA . LYS A 1 378 ? 1.935 -23.803 17.755 1.00 97.38 378 LYS A CA 1
ATOM 3019 C C . LYS A 1 378 ? 2.711 -22.913 18.724 1.00 97.38 378 LYS A C 1
ATOM 3021 O O . LYS A 1 378 ? 3.909 -23.109 18.940 1.00 97.38 378 LYS A O 1
ATOM 3026 N N . GLU A 1 379 ? 2.041 -21.911 19.279 1.00 95.88 379 GLU A N 1
ATOM 3027 C CA . GLU A 1 379 ? 2.671 -20.802 20.007 1.00 95.88 379 GLU A CA 1
ATOM 3028 C C . GLU A 1 379 ? 3.453 -21.248 21.251 1.00 95.88 379 GLU A C 1
ATOM 3030 O O . GLU A 1 379 ? 4.553 -20.755 21.498 1.00 95.88 379 GLU A O 1
ATOM 3035 N N . ASP A 1 380 ? 2.941 -22.238 21.983 1.00 96.50 380 ASP A N 1
ATOM 3036 C CA . ASP A 1 380 ? 3.559 -22.794 23.195 1.00 96.50 380 ASP A CA 1
ATOM 3037 C C . ASP A 1 380 ? 4.847 -23.601 22.932 1.00 96.50 380 ASP A C 1
ATOM 3039 O O . ASP A 1 380 ? 5.547 -23.962 23.876 1.00 96.50 380 ASP A O 1
ATOM 3043 N N . THR A 1 381 ? 5.190 -23.851 21.664 1.00 97.12 381 THR A N 1
ATOM 3044 C CA . THR A 1 381 ? 6.405 -24.582 21.255 1.00 97.12 381 THR A CA 1
ATOM 3045 C C . THR A 1 381 ? 7.536 -23.672 20.768 1.00 97.12 381 THR A C 1
ATOM 3047 O O . THR A 1 381 ? 8.597 -24.143 20.355 1.00 97.12 381 THR A O 1
ATOM 3050 N N . VAL A 1 382 ? 7.349 -22.348 20.800 1.00 96.88 382 VAL A N 1
ATOM 3051 C CA . VAL A 1 382 ? 8.381 -21.410 20.345 1.00 96.88 382 VAL A CA 1
ATOM 3052 C C . VAL A 1 382 ? 9.515 -21.333 21.365 1.00 96.88 382 VAL A C 1
ATOM 3054 O O . VAL A 1 382 ? 9.375 -20.773 22.451 1.00 96.88 382 VAL A O 1
ATOM 3057 N N . HIS A 1 383 ? 10.688 -21.821 20.968 1.00 96.31 383 HIS A N 1
ATOM 3058 C CA . HIS A 1 383 ? 11.930 -21.677 21.722 1.00 96.31 383 HIS A CA 1
ATOM 3059 C C . HIS A 1 383 ? 12.961 -20.909 20.897 1.00 96.31 383 HIS A C 1
ATOM 3061 O O . HIS A 1 383 ? 13.146 -21.188 19.712 1.00 96.31 383 HIS A O 1
ATOM 3067 N N . LYS A 1 384 ? 13.641 -19.941 21.520 1.00 94.81 384 LYS A N 1
ATOM 3068 C CA . LYS A 1 384 ? 14.689 -19.143 20.877 1.00 94.81 384 LYS A CA 1
ATOM 3069 C C . LYS A 1 384 ? 16.049 -19.443 21.494 1.00 94.81 384 LYS A C 1
ATOM 3071 O O . LYS A 1 384 ? 16.179 -19.548 22.711 1.00 94.81 384 LYS A O 1
ATOM 3076 N N . SER A 1 385 ? 17.056 -19.562 20.641 1.00 93.12 385 SER A N 1
ATOM 3077 C CA . SER A 1 385 ? 18.463 -19.587 21.034 1.00 93.12 385 SER A CA 1
ATOM 3078 C C . SER A 1 385 ? 18.907 -18.216 21.571 1.00 93.12 385 SER A C 1
ATOM 3080 O O . SER A 1 385 ? 18.212 -17.224 21.341 1.00 93.12 385 SER A O 1
ATOM 3082 N N . PRO A 1 386 ? 20.063 -18.110 22.259 1.00 94.19 386 PRO A N 1
ATOM 3083 C CA . PRO A 1 386 ? 20.537 -16.838 22.821 1.00 94.19 386 PRO A CA 1
ATOM 3084 C C . PRO A 1 386 ? 20.697 -15.701 21.799 1.00 94.19 386 PRO A C 1
ATOM 3086 O O . PRO A 1 386 ? 20.543 -14.536 22.144 1.00 94.19 386 PRO A O 1
ATOM 3089 N N . ASN A 1 387 ? 20.967 -16.034 20.534 1.00 90.00 387 ASN A N 1
ATOM 3090 C CA . ASN A 1 387 ? 21.028 -15.086 19.415 1.00 90.00 387 ASN A CA 1
ATOM 3091 C C . ASN A 1 387 ? 19.642 -14.652 18.887 1.00 90.00 387 ASN A C 1
ATOM 3093 O O . ASN A 1 387 ? 19.568 -13.883 17.936 1.00 90.00 387 ASN A O 1
ATOM 3097 N N . GLY A 1 388 ? 18.546 -15.161 19.454 1.00 89.62 388 GLY A N 1
ATOM 3098 C CA . GLY A 1 388 ? 17.175 -14.878 19.030 1.00 89.62 388 GLY A CA 1
ATOM 3099 C C . GLY A 1 388 ? 16.634 -15.781 17.915 1.00 89.62 388 GLY A C 1
ATOM 3100 O O . GLY A 1 388 ? 15.455 -15.658 17.578 1.00 89.62 388 GLY A O 1
ATOM 3101 N N . ALA A 1 389 ? 17.437 -16.702 17.367 1.00 92.81 389 ALA A N 1
ATOM 3102 C CA . ALA A 1 389 ? 16.999 -17.638 16.330 1.00 92.81 389 ALA A CA 1
ATOM 3103 C C . ALA A 1 389 ? 16.008 -18.672 16.882 1.00 92.81 389 ALA A C 1
ATOM 3105 O O . ALA A 1 389 ? 16.222 -19.235 17.957 1.00 92.81 389 ALA A O 1
ATOM 3106 N N . VAL A 1 390 ? 14.935 -18.952 16.139 1.00 94.88 390 VAL A N 1
ATOM 3107 C CA . VAL A 1 390 ? 13.928 -19.952 16.524 1.00 94.88 390 VAL A CA 1
ATOM 3108 C C . VAL A 1 390 ? 14.488 -21.370 16.339 1.00 94.88 390 VAL A C 1
ATOM 3110 O O . VAL A 1 390 ? 15.006 -21.716 15.275 1.00 94.88 390 VAL A O 1
ATOM 3113 N N . GLN A 1 391 ? 14.373 -22.205 17.374 1.00 95.25 391 GLN A N 1
ATOM 3114 C CA . GLN A 1 391 ? 14.843 -23.595 17.394 1.00 95.25 391 GLN A CA 1
ATOM 3115 C C . GLN A 1 391 ? 13.862 -24.495 16.634 1.00 95.25 391 GLN A C 1
ATOM 3117 O O . GLN A 1 391 ? 12.815 -24.877 17.154 1.00 95.25 391 GLN A O 1
ATOM 3122 N N . ARG A 1 392 ? 14.184 -24.797 15.370 1.00 94.12 392 ARG A N 1
ATOM 3123 C CA . ARG A 1 392 ? 13.304 -25.543 14.451 1.00 94.12 392 ARG A CA 1
ATOM 3124 C C . ARG A 1 392 ? 12.948 -26.942 14.960 1.00 94.12 392 ARG A C 1
ATOM 3126 O O . ARG A 1 392 ? 11.824 -27.376 14.771 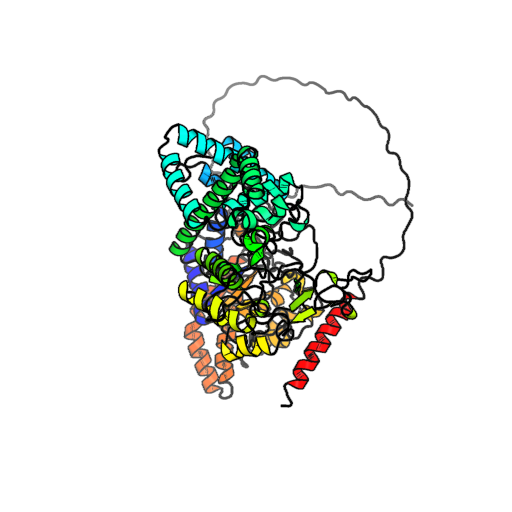1.00 94.12 392 ARG A O 1
ATOM 3133 N N . ASP A 1 393 ? 13.893 -27.625 15.591 1.00 94.44 393 ASP A N 1
ATOM 3134 C CA . ASP A 1 393 ? 13.753 -28.970 16.160 1.00 94.44 393 ASP A CA 1
ATOM 3135 C C . ASP A 1 393 ? 12.742 -29.048 17.312 1.00 94.44 393 ASP A C 1
ATOM 3137 O O . ASP A 1 393 ? 12.245 -30.127 17.626 1.00 94.44 393 ASP A O 1
ATOM 3141 N N . ARG A 1 394 ? 12.404 -27.905 17.915 1.00 95.62 394 ARG A N 1
ATOM 3142 C CA . ARG A 1 394 ? 11.434 -27.808 19.011 1.00 95.62 394 ARG A CA 1
ATOM 3143 C C . ARG A 1 394 ? 10.141 -27.103 18.623 1.00 95.62 394 ARG A C 1
ATOM 3145 O O . ARG A 1 394 ? 9.229 -27.040 19.440 1.00 95.62 394 ARG A O 1
ATOM 3152 N N . LEU A 1 395 ? 10.070 -26.567 17.408 1.00 97.00 395 LEU A N 1
ATOM 3153 C CA . LEU A 1 395 ? 8.915 -25.836 16.916 1.00 97.00 395 LEU A CA 1
ATOM 3154 C C . LEU A 1 395 ? 7.941 -26.806 16.246 1.00 97.00 395 LEU A C 1
ATOM 3156 O O . LEU A 1 395 ? 8.261 -27.402 15.217 1.00 97.00 395 LEU A O 1
ATOM 3160 N N . TRP A 1 396 ? 6.720 -26.904 16.769 1.00 96.88 396 TRP A N 1
ATOM 3161 C CA . TRP A 1 396 ? 5.654 -27.589 16.049 1.00 96.88 396 TRP A CA 1
ATOM 3162 C C . TRP A 1 396 ? 5.078 -26.646 14.999 1.00 96.88 396 TRP A C 1
ATOM 3164 O O . TRP A 1 396 ? 4.279 -25.762 15.310 1.00 96.88 396 TRP A O 1
ATOM 3174 N N . ALA A 1 397 ? 5.502 -26.829 13.750 1.00 97.12 397 ALA A N 1
ATOM 3175 C CA . ALA A 1 397 ? 5.067 -26.005 12.637 1.00 97.12 397 ALA A CA 1
ATOM 3176 C C . ALA A 1 397 ? 5.126 -26.740 11.300 1.00 97.12 397 ALA A C 1
ATOM 3178 O O . ALA A 1 397 ? 6.002 -27.581 11.089 1.00 97.12 397 ALA A O 1
ATOM 3179 N N . ASN A 1 398 ? 4.216 -26.400 10.391 1.00 96.75 398 ASN A N 1
ATOM 3180 C CA . ASN A 1 398 ? 4.255 -26.840 9.001 1.00 96.75 398 ASN A CA 1
ATOM 3181 C C . ASN A 1 398 ? 3.333 -25.970 8.131 1.00 96.75 398 ASN A C 1
ATOM 3183 O O . ASN A 1 398 ? 2.547 -25.172 8.643 1.00 96.75 398 ASN A O 1
ATOM 3187 N N . ASN A 1 399 ? 3.408 -26.138 6.812 1.00 97.19 399 ASN A N 1
ATOM 3188 C CA . ASN A 1 399 ? 2.344 -25.695 5.917 1.00 97.19 399 ASN A CA 1
ATOM 3189 C C . ASN A 1 399 ? 1.082 -26.542 6.152 1.00 97.19 399 ASN A C 1
ATOM 3191 O O . ASN A 1 399 ? 1.173 -27.761 6.332 1.00 97.19 399 ASN A O 1
ATOM 3195 N N . VAL A 1 400 ? -0.089 -25.900 6.165 1.00 97.12 400 VAL A N 1
ATOM 3196 C CA . VAL A 1 400 ? -1.369 -26.537 6.527 1.00 97.12 400 VAL A CA 1
ATOM 3197 C C . VAL A 1 400 ? -1.716 -27.734 5.637 1.00 97.12 400 VAL A C 1
ATOM 3199 O O . VAL A 1 400 ? -2.329 -28.690 6.109 1.00 97.12 400 VAL A O 1
ATOM 3202 N N . SER A 1 401 ? -1.270 -27.755 4.381 1.00 96.44 401 SER A N 1
ATOM 3203 C CA . SER A 1 401 ? -1.468 -28.883 3.466 1.00 96.44 401 SER A CA 1
ATOM 3204 C C . SER A 1 401 ? -0.866 -30.207 3.954 1.00 96.44 401 SER A C 1
ATOM 3206 O O . SER A 1 401 ? -1.298 -31.258 3.477 1.00 96.44 401 SER A O 1
ATOM 3208 N N . TYR A 1 402 ? 0.065 -30.168 4.915 1.00 96.62 402 TYR A N 1
ATOM 3209 C CA . TYR A 1 402 ? 0.665 -31.334 5.572 1.00 96.62 402 TYR A CA 1
ATOM 3210 C C . TYR A 1 402 ? 0.108 -31.601 6.984 1.00 96.62 402 TYR A C 1
ATOM 3212 O O . TYR A 1 402 ? 0.640 -32.445 7.703 1.00 96.62 402 TYR A O 1
ATOM 3220 N N . MET A 1 403 ? -0.937 -30.884 7.409 1.00 96.81 403 MET A N 1
ATOM 3221 C CA . MET A 1 403 ? -1.508 -30.939 8.761 1.00 96.81 403 MET A CA 1
ATOM 3222 C C . MET A 1 403 ? -2.984 -31.358 8.720 1.00 96.81 403 MET A C 1
ATOM 3224 O O . MET A 1 403 ? -3.892 -30.562 8.966 1.00 96.81 403 MET A O 1
ATOM 3228 N N . HIS A 1 404 ? -3.235 -32.624 8.377 1.00 95.06 404 HIS A N 1
ATOM 3229 C CA . HIS A 1 404 ? -4.587 -33.167 8.171 1.00 95.06 404 HIS A CA 1
ATOM 3230 C C . HIS A 1 404 ? -5.488 -33.133 9.419 1.00 95.06 404 HIS A C 1
ATOM 3232 O O . HIS A 1 404 ? -6.708 -33.138 9.305 1.00 95.06 404 HIS A O 1
ATOM 3238 N N . ASP A 1 405 ? -4.916 -33.095 10.617 1.00 95.38 405 ASP A N 1
ATOM 3239 C CA . ASP A 1 405 ? -5.638 -32.928 11.881 1.00 95.38 405 ASP A CA 1
ATOM 3240 C C . ASP A 1 405 ? -6.171 -31.495 12.078 1.00 95.38 405 ASP A C 1
ATOM 3242 O O . ASP A 1 405 ? -7.224 -31.279 12.705 1.00 95.38 405 ASP A O 1
ATOM 3246 N N . ILE A 1 406 ? -5.463 -30.520 11.501 1.00 97.06 406 ILE A N 1
ATOM 3247 C CA . ILE A 1 406 ? -5.818 -29.103 11.516 1.00 97.06 406 ILE A CA 1
ATOM 3248 C C . ILE A 1 406 ? -6.811 -28.781 10.397 1.00 97.06 406 ILE A C 1
ATOM 3250 O O . ILE A 1 406 ? -7.881 -28.258 10.698 1.00 97.06 406 ILE A O 1
ATOM 3254 N N . ASP A 1 407 ? -6.521 -29.147 9.146 1.00 97.50 407 ASP A N 1
ATOM 3255 C CA . ASP A 1 407 ? -7.396 -28.909 7.983 1.00 97.50 407 ASP A CA 1
ATOM 3256 C C . ASP A 1 407 ? -7.788 -30.227 7.279 1.00 97.50 407 ASP A C 1
ATOM 3258 O O . ASP A 1 407 ? -7.294 -30.525 6.186 1.00 97.50 407 ASP A O 1
ATOM 3262 N N . PRO A 1 408 ? -8.670 -31.045 7.890 1.00 95.94 408 PRO A N 1
ATOM 3263 C CA . PRO A 1 408 ? -9.023 -32.371 7.368 1.00 95.94 408 PRO A CA 1
ATOM 3264 C C . PRO A 1 408 ? -9.695 -32.324 5.992 1.00 95.94 408 PRO A C 1
ATOM 3266 O O . PRO A 1 408 ? -9.556 -33.258 5.206 1.00 95.94 408 PRO A O 1
ATOM 3269 N N . ASP A 1 409 ? -10.385 -31.225 5.683 1.00 95.56 409 ASP A N 1
ATOM 3270 C CA . ASP A 1 409 ? -11.135 -31.054 4.439 1.00 95.56 409 ASP A CA 1
ATOM 3271 C C . ASP A 1 409 ? -10.343 -30.291 3.362 1.00 95.56 409 ASP A C 1
ATOM 3273 O O . ASP A 1 409 ? -10.862 -30.058 2.263 1.00 95.56 409 ASP A O 1
ATOM 3277 N N . GLY A 1 410 ? -9.105 -29.871 3.658 1.00 96.19 410 GLY A N 1
ATOM 3278 C CA . GLY A 1 410 ? -8.278 -29.059 2.763 1.00 96.19 410 GLY A CA 1
ATOM 3279 C C . GLY A 1 410 ? -8.947 -27.737 2.377 1.00 96.19 410 GLY A C 1
ATOM 3280 O O . GLY A 1 410 ? -8.940 -27.355 1.204 1.00 96.19 410 GLY A O 1
ATOM 3281 N N . ASN A 1 411 ? -9.602 -27.072 3.328 1.00 97.69 411 ASN A N 1
ATOM 3282 C CA . ASN A 1 411 ? -10.362 -25.852 3.096 1.00 97.69 411 ASN A CA 1
ATOM 3283 C C . ASN A 1 411 ? -9.485 -24.657 2.718 1.00 97.69 411 ASN A C 1
ATOM 3285 O O . ASN A 1 411 ? -9.942 -23.839 1.918 1.00 97.69 411 ASN A O 1
ATOM 3289 N N . PHE A 1 412 ? -8.232 -24.571 3.182 1.00 97.56 412 PHE A N 1
ATOM 3290 C CA . PHE A 1 412 ? -7.329 -23.497 2.741 1.00 97.56 412 PHE A CA 1
ATOM 3291 C C . PHE A 1 412 ? -7.069 -23.542 1.229 1.00 97.56 412 PHE A C 1
ATOM 3293 O O . PHE A 1 412 ? -7.170 -22.516 0.562 1.00 97.56 412 PHE A O 1
ATOM 3300 N N . LYS A 1 413 ? -6.919 -24.737 0.639 1.00 96.88 413 LYS A N 1
ATOM 3301 C CA . LYS A 1 413 ? -6.763 -24.902 -0.822 1.00 96.88 413 LYS A CA 1
ATOM 3302 C C . LYS A 1 413 ? -7.959 -24.367 -1.622 1.00 96.88 413 LYS A C 1
ATOM 3304 O O . LYS A 1 413 ? -7.849 -24.139 -2.821 1.00 96.88 413 LYS A O 1
ATOM 3309 N N . LYS A 1 414 ? -9.114 -24.182 -0.975 1.00 97.50 414 LYS A N 1
ATOM 3310 C CA . LYS A 1 414 ? -10.362 -23.716 -1.596 1.00 97.50 414 LYS A CA 1
ATOM 3311 C C . LYS A 1 414 ? -10.606 -22.219 -1.390 1.00 97.50 414 LYS A C 1
ATOM 3313 O O . LYS A 1 414 ? -11.486 -21.677 -2.054 1.00 97.50 414 LYS A O 1
ATOM 3318 N N . VAL A 1 415 ? -9.873 -21.546 -0.498 1.00 98.06 415 VAL A N 1
ATOM 3319 C CA . VAL A 1 415 ? -10.110 -20.138 -0.116 1.00 98.06 415 VAL A CA 1
ATOM 3320 C C . VAL A 1 415 ? -10.076 -19.208 -1.322 1.00 98.06 415 VAL A C 1
ATOM 3322 O O . VAL A 1 415 ? -10.989 -18.398 -1.491 1.00 98.06 415 VAL A O 1
ATOM 3325 N N . LEU A 1 416 ? -9.073 -19.354 -2.189 1.00 97.50 416 LEU A N 1
ATOM 3326 C CA . LEU A 1 416 ? -8.940 -18.525 -3.384 1.00 97.50 416 LEU A CA 1
ATOM 3327 C C . LEU A 1 416 ? -10.205 -18.613 -4.259 1.00 97.50 416 LEU A C 1
ATOM 3329 O O . LEU A 1 416 ? -10.831 -17.598 -4.561 1.00 97.50 416 LEU A O 1
ATOM 3333 N N . ASN A 1 417 ? -10.659 -19.834 -4.546 1.00 96.31 417 ASN A N 1
ATOM 3334 C CA . ASN A 1 417 ? -11.730 -20.100 -5.512 1.00 96.31 417 ASN A CA 1
ATOM 3335 C C . ASN A 1 417 ? -13.140 -19.990 -4.925 1.00 96.31 417 ASN A C 1
ATOM 3337 O O . ASN A 1 417 ? -14.111 -19.842 -5.666 1.00 96.31 417 ASN A O 1
ATOM 3341 N N . LYS A 1 418 ? -13.280 -20.096 -3.600 1.00 97.75 418 LYS A N 1
ATOM 3342 C CA . LYS A 1 418 ? -14.574 -20.041 -2.902 1.00 97.75 418 LYS A CA 1
ATOM 3343 C C . LYS A 1 418 ? -14.831 -18.718 -2.193 1.00 97.75 418 LYS A C 1
ATOM 3345 O O . LYS A 1 418 ? -15.985 -18.430 -1.894 1.00 97.75 418 LYS A O 1
ATOM 3350 N N . ILE A 1 419 ? -13.792 -17.926 -1.930 1.00 98.44 419 ILE A N 1
ATOM 3351 C CA . ILE A 1 419 ? -13.896 -16.694 -1.142 1.00 98.44 419 ILE A CA 1
ATOM 3352 C C . ILE A 1 419 ? -13.314 -15.516 -1.917 1.00 98.44 419 ILE A C 1
ATOM 3354 O O . ILE A 1 419 ? -14.054 -14.601 -2.267 1.00 98.44 419 ILE A O 1
ATOM 3358 N N . VAL A 1 420 ? -12.016 -15.533 -2.221 1.00 98.19 420 VAL A N 1
ATOM 3359 C CA . VAL A 1 420 ? -11.303 -14.335 -2.698 1.00 98.19 420 VAL A CA 1
ATOM 3360 C C . VAL A 1 420 ? -11.696 -13.962 -4.127 1.00 98.19 420 VAL A C 1
ATOM 3362 O O . VAL A 1 420 ? -12.212 -12.868 -4.345 1.00 98.19 420 VAL A O 1
ATOM 3365 N N . LEU A 1 421 ? -11.536 -14.872 -5.092 1.00 98.12 421 LEU A N 1
ATOM 3366 C CA . LEU A 1 421 ? -11.852 -14.606 -6.501 1.00 98.12 421 LEU A CA 1
ATOM 3367 C C . LEU A 1 421 ? -13.352 -14.359 -6.751 1.00 98.12 421 LEU A C 1
ATOM 3369 O O . LEU A 1 421 ? -13.679 -13.447 -7.512 1.00 98.12 421 LEU A O 1
ATOM 3373 N N . PRO A 1 422 ? -14.292 -15.079 -6.102 1.00 98.19 422 PRO A N 1
ATOM 3374 C CA . PRO A 1 422 ? -15.704 -14.708 -6.163 1.00 98.19 422 PRO A CA 1
ATOM 3375 C C . PRO A 1 422 ? -15.971 -13.300 -5.625 1.00 98.19 422 PRO A C 1
ATOM 3377 O O . PRO A 1 422 ? -16.729 -12.557 -6.241 1.00 98.19 422 PRO A O 1
ATOM 3380 N N . THR A 1 423 ? -15.311 -12.901 -4.532 1.00 98.38 423 THR A N 1
ATOM 3381 C CA . THR A 1 423 ? -15.444 -11.538 -3.994 1.00 98.38 423 THR A CA 1
ATOM 3382 C C . THR A 1 423 ? -14.875 -10.505 -4.968 1.00 98.38 423 THR A C 1
ATOM 3384 O O . THR A 1 423 ? -15.503 -9.478 -5.191 1.00 98.38 423 THR A O 1
ATOM 3387 N N . PHE A 1 424 ? -13.750 -10.781 -5.634 1.00 98.06 424 PHE A N 1
ATOM 3388 C CA . PHE A 1 424 ? -13.224 -9.898 -6.685 1.00 98.06 424 PHE A CA 1
ATOM 3389 C C . PHE A 1 424 ? -14.253 -9.696 -7.801 1.00 98.06 424 PHE A C 1
ATOM 3391 O O . PHE A 1 424 ? -14.537 -8.563 -8.183 1.00 98.06 424 PHE A O 1
ATOM 3398 N N . LYS A 1 425 ? -14.889 -10.784 -8.254 1.00 97.44 425 LYS A N 1
ATOM 3399 C CA . LYS A 1 425 ? -15.951 -10.732 -9.264 1.00 97.44 425 LYS A CA 1
ATOM 3400 C C . LYS A 1 425 ? -17.168 -9.920 -8.802 1.00 97.44 425 LYS A C 1
ATOM 3402 O O . LYS A 1 425 ? -17.716 -9.174 -9.606 1.00 97.44 425 LYS A O 1
ATOM 3407 N N . GLU A 1 426 ? -17.578 -10.038 -7.536 1.00 97.69 426 GLU A N 1
ATOM 3408 C CA . GLU A 1 426 ? -18.672 -9.236 -6.952 1.00 97.69 426 GLU A CA 1
ATOM 3409 C C . GLU A 1 426 ? -18.382 -7.726 -7.005 1.00 97.69 426 GLU A C 1
ATOM 3411 O O . GLU A 1 426 ? -19.302 -6.935 -7.205 1.00 97.69 426 GLU A O 1
ATOM 3416 N N . PHE A 1 427 ? -17.112 -7.333 -6.867 1.00 96.88 427 PHE A N 1
ATOM 3417 C CA . PHE A 1 427 ? -16.666 -5.936 -6.885 1.00 96.88 427 PHE A CA 1
ATOM 3418 C C . PHE A 1 427 ? -16.119 -5.468 -8.245 1.00 96.88 427 PHE A C 1
ATOM 3420 O O . PHE A 1 427 ? -15.738 -4.308 -8.377 1.00 96.88 427 PHE A O 1
ATOM 3427 N N . GLY A 1 428 ? -16.104 -6.335 -9.263 1.00 95.69 428 GLY A N 1
ATOM 3428 C CA . GLY A 1 428 ? -15.620 -6.001 -10.605 1.00 95.69 428 GLY A CA 1
ATOM 3429 C C . GLY A 1 428 ? -14.099 -5.857 -10.725 1.00 95.69 428 GLY A C 1
ATOM 3430 O O . GLY A 1 428 ? -13.637 -5.197 -11.649 1.00 95.69 428 GLY A O 1
ATOM 3431 N N . VAL A 1 429 ? -13.326 -6.458 -9.817 1.00 95.19 429 VAL A N 1
ATOM 3432 C CA . VAL A 1 429 ? -11.857 -6.466 -9.878 1.00 95.19 429 VAL A CA 1
ATOM 3433 C C . VAL A 1 429 ? -11.376 -7.650 -10.712 1.00 95.19 429 VAL A C 1
ATOM 3435 O O . VAL A 1 429 ? -11.750 -8.796 -10.449 1.00 95.19 429 VAL A O 1
ATOM 3438 N N . ASP A 1 430 ? -10.526 -7.388 -11.705 1.00 94.44 430 ASP A N 1
ATOM 3439 C CA . ASP A 1 430 ? -9.872 -8.447 -12.472 1.00 94.44 430 ASP A CA 1
ATOM 3440 C C . ASP A 1 430 ? -8.742 -9.075 -11.644 1.00 94.44 430 ASP A C 1
ATOM 3442 O O . ASP A 1 430 ? -7.811 -8.406 -11.188 1.00 94.44 430 ASP A O 1
ATOM 3446 N N . LYS A 1 431 ? -8.793 -10.401 -11.485 1.00 94.69 431 LYS A N 1
ATOM 3447 C CA . LYS A 1 431 ? -7.752 -11.174 -10.799 1.00 94.69 431 LYS A CA 1
ATOM 3448 C C . LYS A 1 431 ? -6.373 -11.035 -11.450 1.00 94.69 431 LYS A C 1
ATOM 3450 O O . LYS A 1 431 ? -5.376 -11.239 -10.763 1.00 94.69 431 LYS A O 1
ATOM 3455 N N . ASN A 1 432 ? -6.321 -10.693 -12.739 1.00 93.50 432 ASN A N 1
ATOM 3456 C CA . ASN A 1 432 ? -5.083 -10.471 -13.484 1.00 93.50 432 ASN A CA 1
ATOM 3457 C C . ASN A 1 432 ? -4.514 -9.052 -13.319 1.00 93.50 432 ASN A C 1
ATOM 3459 O O . ASN A 1 432 ? -3.378 -8.809 -13.716 1.00 93.50 432 ASN A O 1
ATOM 3463 N N . GLU A 1 433 ? -5.287 -8.118 -12.761 1.00 93.31 433 GLU A N 1
ATOM 3464 C CA . GLU A 1 433 ? -4.828 -6.752 -12.484 1.00 93.31 433 GLU A CA 1
ATOM 3465 C C . GLU A 1 433 ? -4.439 -6.553 -11.018 1.00 93.31 433 GLU A C 1
ATOM 3467 O O . GLU A 1 433 ? -3.657 -5.652 -10.712 1.00 93.31 433 GLU A O 1
ATOM 3472 N N . ALA A 1 434 ? -4.955 -7.377 -10.102 1.00 96.19 434 ALA A N 1
ATOM 3473 C CA . ALA A 1 434 ? -4.559 -7.349 -8.697 1.00 96.19 434 ALA A CA 1
ATOM 3474 C C . ALA A 1 434 ? -3.052 -7.604 -8.516 1.00 96.19 434 ALA A C 1
ATOM 3476 O O . ALA A 1 434 ? -2.426 -8.354 -9.270 1.00 96.19 434 ALA A O 1
ATOM 3477 N N . VAL A 1 435 ? -2.463 -6.971 -7.499 1.00 97.31 435 VAL A N 1
ATOM 3478 C CA . VAL A 1 435 ? -1.040 -7.139 -7.176 1.00 97.31 435 VAL A CA 1
ATOM 3479 C C . VAL A 1 435 ? -0.905 -8.316 -6.219 1.00 97.31 435 VAL A C 1
ATOM 3481 O O . VAL A 1 435 ? -1.169 -8.192 -5.027 1.00 97.31 435 VAL A O 1
ATOM 3484 N N . TRP A 1 436 ? -0.501 -9.475 -6.712 1.00 96.62 436 TRP A N 1
ATOM 3485 C CA . TRP A 1 436 ? -0.315 -10.640 -5.857 1.00 96.62 436 TRP A CA 1
ATOM 3486 C C . TRP A 1 436 ? 1.138 -10.776 -5.429 1.00 96.62 436 TRP A C 1
ATOM 3488 O O . TRP A 1 436 ? 2.014 -10.965 -6.269 1.00 96.62 436 TRP A O 1
ATOM 3498 N N . GLU A 1 437 ? 1.400 -10.698 -4.127 1.00 95.50 437 GLU A N 1
ATOM 3499 C CA . GLU A 1 437 ? 2.726 -10.995 -3.603 1.00 95.50 437 GLU A CA 1
ATOM 3500 C C . GLU A 1 437 ? 2.902 -12.513 -3.467 1.00 95.50 437 GLU A C 1
ATOM 3502 O O . GLU A 1 437 ? 2.367 -13.146 -2.557 1.00 95.50 437 GLU A O 1
ATOM 3507 N N . ASP A 1 438 ? 3.625 -13.092 -4.424 1.00 94.12 438 ASP A N 1
ATOM 3508 C CA . ASP A 1 438 ? 3.981 -14.511 -4.511 1.00 94.12 438 ASP A CA 1
ATOM 3509 C C . ASP A 1 438 ? 5.493 -14.746 -4.322 1.00 94.12 438 ASP A C 1
ATOM 3511 O O . ASP A 1 438 ? 6.041 -15.752 -4.780 1.00 94.12 438 ASP A O 1
ATOM 3515 N N . LEU A 1 439 ? 6.199 -13.818 -3.664 1.00 88.75 439 LEU A N 1
ATOM 3516 C CA . LEU A 1 439 ? 7.644 -13.907 -3.493 1.00 88.75 439 LEU A CA 1
ATOM 3517 C C . LEU A 1 439 ? 8.014 -14.945 -2.420 1.00 88.75 439 LEU A C 1
ATOM 3519 O O . LEU A 1 439 ? 7.249 -15.323 -1.533 1.00 88.75 439 LEU A O 1
ATOM 3523 N N . GLY A 1 440 ? 9.267 -15.400 -2.479 1.00 82.62 440 GLY A N 1
ATOM 3524 C CA . GLY A 1 440 ? 9.838 -16.294 -1.476 1.00 82.62 440 GLY A CA 1
ATOM 3525 C C . GLY A 1 440 ? 9.619 -17.778 -1.776 1.00 82.62 440 GLY A C 1
ATOM 3526 O O . GLY A 1 440 ? 10.081 -18.295 -2.794 1.00 82.62 440 GLY A O 1
ATOM 3527 N N . SER A 1 441 ? 9.052 -18.510 -0.816 1.00 78.19 441 SER A N 1
ATOM 3528 C CA . SER A 1 441 ? 8.864 -19.964 -0.907 1.00 78.19 441 SER A CA 1
ATOM 3529 C C . SER A 1 441 ? 7.544 -20.326 -1.580 1.00 78.19 441 SER A C 1
ATOM 3531 O O . SER A 1 441 ? 6.549 -19.664 -1.333 1.00 78.19 441 SER A O 1
ATOM 3533 N N . SER A 1 442 ? 7.524 -21.439 -2.317 1.00 88.38 442 SER A N 1
ATOM 3534 C CA . SER A 1 442 ? 6.299 -22.067 -2.829 1.00 88.38 442 SER A CA 1
ATOM 3535 C C . SER A 1 442 ? 6.135 -23.491 -2.277 1.00 88.38 442 SER A C 1
ATOM 3537 O O . SER A 1 442 ? 7.116 -24.109 -1.841 1.00 88.38 442 SER A O 1
ATOM 3539 N N . THR A 1 443 ? 4.905 -24.010 -2.302 1.00 95.38 443 THR A N 1
ATOM 3540 C CA . THR A 1 443 ? 4.548 -25.399 -1.978 1.00 95.38 443 THR A CA 1
ATOM 3541 C C . THR A 1 443 ? 3.819 -26.054 -3.157 1.00 95.38 443 THR A C 1
ATOM 3543 O O . THR A 1 443 ? 3.183 -25.350 -3.938 1.00 95.38 443 THR A O 1
ATOM 3546 N N . PRO A 1 444 ? 3.807 -27.399 -3.271 1.00 96.81 444 PRO A N 1
ATOM 3547 C CA . PRO A 1 444 ? 3.046 -28.076 -4.324 1.00 96.81 444 PRO A CA 1
ATOM 3548 C C . PRO A 1 444 ? 1.552 -27.722 -4.328 1.00 96.81 444 PRO A C 1
ATOM 3550 O O . PRO A 1 444 ? 0.932 -27.669 -5.387 1.00 96.81 444 PRO A O 1
ATOM 3553 N N . ALA A 1 445 ? 0.967 -27.469 -3.150 1.00 96.38 445 ALA A N 1
ATOM 3554 C CA . ALA A 1 445 ? -0.422 -27.036 -3.041 1.00 96.38 445 ALA A CA 1
ATOM 3555 C C . ALA A 1 445 ? -0.615 -25.616 -3.592 1.00 96.38 445 ALA A C 1
ATOM 3557 O O . ALA A 1 445 ? -1.565 -25.392 -4.341 1.00 96.38 445 ALA A O 1
ATOM 3558 N N . PHE A 1 446 ? 0.289 -24.687 -3.260 1.00 97.06 446 PHE A N 1
ATOM 3559 C CA . PHE A 1 446 ? 0.268 -23.338 -3.819 1.00 97.06 446 PHE A CA 1
ATOM 3560 C C . PHE A 1 446 ? 0.475 -23.360 -5.333 1.00 97.06 446 PHE A C 1
ATOM 3562 O O . PHE A 1 446 ? -0.368 -22.837 -6.050 1.00 97.06 446 PHE A O 1
ATOM 3569 N N . ASP A 1 447 ? 1.507 -24.044 -5.835 1.00 96.62 447 ASP A N 1
ATOM 3570 C CA . ASP A 1 447 ? 1.789 -24.133 -7.273 1.00 96.62 447 ASP A CA 1
ATOM 3571 C C . ASP A 1 447 ? 0.595 -24.682 -8.063 1.00 96.62 447 ASP A C 1
ATOM 3573 O O . ASP A 1 447 ? 0.247 -24.164 -9.127 1.00 96.62 447 ASP A O 1
ATOM 3577 N N . TRP A 1 448 ? -0.062 -25.714 -7.528 1.00 97.19 448 TRP A N 1
ATOM 3578 C CA . TRP A 1 448 ? -1.227 -26.314 -8.165 1.00 97.19 448 TRP A CA 1
ATOM 3579 C C . TRP A 1 448 ? -2.425 -25.358 -8.202 1.00 97.19 448 TRP A C 1
ATOM 3581 O O . TRP A 1 448 ? -2.964 -25.113 -9.279 1.00 97.19 448 TRP A O 1
ATOM 3591 N N . VAL A 1 449 ? -2.831 -24.774 -7.070 1.00 97.44 449 VAL A N 1
ATOM 3592 C CA . VAL A 1 449 ? -3.997 -23.869 -7.041 1.00 97.44 449 VAL A CA 1
ATOM 3593 C C . VAL A 1 449 ? -3.695 -22.556 -7.770 1.00 97.44 449 VAL A C 1
ATOM 3595 O O . VAL A 1 449 ? -4.453 -22.118 -8.630 1.00 97.44 449 VAL A O 1
ATOM 3598 N N . TYR A 1 450 ? -2.582 -21.915 -7.431 1.00 96.75 450 TYR A N 1
ATOM 3599 C CA . TYR A 1 450 ? -2.284 -20.545 -7.824 1.00 96.75 450 TYR A CA 1
ATOM 3600 C C . TYR A 1 450 ? -1.769 -20.446 -9.266 1.00 96.75 450 TYR A C 1
ATOM 3602 O O . TYR A 1 450 ? -2.324 -19.705 -10.083 1.00 96.75 450 TYR A O 1
ATOM 3610 N N . HIS A 1 451 ? -0.724 -21.209 -9.604 1.00 94.00 451 HIS A N 1
ATOM 3611 C CA . HIS A 1 451 ? -0.069 -21.103 -10.910 1.00 94.00 451 HIS A CA 1
ATOM 3612 C C . HIS A 1 451 ? -0.719 -21.987 -11.979 1.00 94.00 451 HIS A C 1
ATOM 3614 O O . HIS A 1 451 ? -0.809 -21.551 -13.126 1.00 94.00 451 HIS A O 1
ATOM 3620 N N . GLN A 1 452 ? -1.169 -23.201 -11.635 1.00 95.19 452 GLN A N 1
ATOM 3621 C CA . GLN A 1 452 ? -1.716 -24.147 -12.619 1.00 95.19 452 GLN A CA 1
ATOM 3622 C C . GLN A 1 452 ? -3.230 -24.001 -12.812 1.00 95.19 452 GLN A C 1
ATOM 3624 O O . GLN A 1 452 ? -3.680 -23.878 -13.948 1.00 95.19 452 GLN A O 1
ATOM 3629 N N . GLN A 1 453 ? -4.022 -24.013 -11.734 1.00 96.12 453 GLN A N 1
ATOM 3630 C CA . GLN A 1 453 ? -5.483 -23.917 -11.840 1.00 96.12 453 GLN A CA 1
ATOM 3631 C C . GLN A 1 453 ? -5.947 -22.497 -12.150 1.00 96.12 453 GLN A C 1
ATOM 3633 O O . GLN A 1 453 ? -6.663 -22.281 -13.126 1.00 96.12 453 GLN A O 1
ATOM 3638 N N . GLU A 1 454 ? -5.547 -21.529 -11.323 1.00 95.38 454 GLU A N 1
ATOM 3639 C CA . GLU A 1 454 ? -6.036 -20.157 -11.457 1.00 95.38 454 GLU A CA 1
ATOM 3640 C C . GLU A 1 454 ? -5.211 -19.297 -12.400 1.00 95.38 454 GLU A C 1
ATOM 3642 O O . GLU A 1 454 ? -5.715 -18.271 -12.868 1.00 95.38 454 GLU A O 1
ATOM 3647 N N . ASN A 1 455 ? -3.987 -19.730 -12.709 1.00 94.62 455 ASN A N 1
ATOM 3648 C CA . ASN A 1 455 ? -3.089 -19.059 -13.635 1.00 94.62 455 ASN A CA 1
ATOM 3649 C C . ASN A 1 455 ? -2.911 -17.569 -13.283 1.00 94.62 455 ASN A C 1
ATOM 3651 O O . ASN A 1 455 ? -2.970 -16.722 -14.174 1.00 94.62 455 ASN A O 1
ATOM 3655 N N . LEU A 1 456 ? -2.714 -17.247 -12.000 1.00 95.38 456 LEU A N 1
ATOM 3656 C CA . LEU A 1 456 ? -2.606 -15.864 -11.519 1.00 95.38 456 LEU A CA 1
ATOM 3657 C C . LEU A 1 456 ? -1.236 -15.227 -11.836 1.00 95.38 456 LEU A C 1
ATOM 3659 O O . LEU A 1 456 ? -0.224 -15.938 -11.855 1.00 95.38 456 LEU A O 1
ATOM 3663 N N . PRO A 1 457 ? -1.180 -13.903 -12.096 1.00 94.94 457 PRO A N 1
ATOM 3664 C CA . PRO A 1 457 ? 0.082 -13.171 -12.191 1.00 94.94 457 PRO A CA 1
ATOM 3665 C C . PRO A 1 457 ? 0.727 -13.030 -10.810 1.00 94.94 457 PRO A C 1
ATOM 3667 O O . PRO A 1 457 ? 0.055 -13.164 -9.797 1.00 94.94 457 PRO A O 1
ATOM 3670 N N . GLY A 1 458 ? 2.019 -12.737 -10.769 1.00 95.00 458 GLY A N 1
ATOM 3671 C CA . GLY A 1 458 ? 2.775 -12.512 -9.536 1.00 95.00 458 GLY A CA 1
ATOM 3672 C C . GLY A 1 458 ? 3.570 -11.213 -9.566 1.00 95.00 458 GLY A C 1
ATOM 3673 O O . GLY A 1 458 ? 3.313 -10.324 -10.388 1.00 95.00 458 GLY A O 1
ATOM 3674 N N . ILE A 1 459 ? 4.589 -11.132 -8.714 1.00 95.38 459 ILE A N 1
ATOM 3675 C CA . ILE A 1 459 ? 5.572 -10.049 -8.723 1.00 95.38 459 ILE A CA 1
ATOM 3676 C C . ILE A 1 459 ? 6.864 -10.512 -9.395 1.00 95.38 459 ILE A C 1
ATOM 3678 O O . ILE A 1 459 ? 7.405 -11.584 -9.130 1.00 95.38 459 ILE A O 1
ATOM 3682 N N . THR A 1 460 ? 7.428 -9.666 -10.254 1.00 94.62 460 THR A N 1
ATOM 3683 C CA . THR A 1 460 ? 8.796 -9.844 -10.752 1.00 94.62 460 THR A CA 1
ATOM 3684 C C . THR A 1 460 ? 9.706 -8.769 -10.189 1.00 94.62 460 THR A C 1
ATOM 3686 O O . THR A 1 460 ? 9.717 -7.626 -10.639 1.00 94.62 460 THR A O 1
ATOM 3689 N N . GLN A 1 461 ? 10.513 -9.156 -9.203 1.00 94.75 461 GLN A N 1
ATOM 3690 C CA . GLN A 1 461 ? 11.452 -8.243 -8.573 1.00 94.75 461 GLN A CA 1
ATOM 3691 C C . GLN A 1 461 ? 12.815 -8.272 -9.275 1.00 94.75 461 GLN A C 1
ATOM 3693 O O . GLN A 1 461 ? 13.588 -9.229 -9.160 1.00 94.75 461 GLN A O 1
ATOM 3698 N N . THR A 1 462 ? 13.129 -7.206 -10.011 1.00 95.62 462 THR A N 1
ATOM 3699 C CA . THR A 1 462 ? 14.339 -7.129 -10.842 1.00 95.62 462 THR A CA 1
ATOM 3700 C C . THR A 1 462 ? 15.602 -6.782 -10.059 1.00 95.62 462 THR A C 1
ATOM 3702 O O . THR A 1 462 ? 16.695 -6.750 -10.626 1.00 95.62 462 THR A O 1
ATOM 3705 N N . LEU A 1 463 ? 15.496 -6.578 -8.742 1.00 95.50 463 LEU A N 1
ATOM 3706 C CA . LEU A 1 463 ? 16.660 -6.485 -7.862 1.00 95.50 463 LEU A CA 1
ATOM 3707 C C . LEU A 1 463 ? 17.532 -7.748 -7.928 1.00 95.50 463 LEU A C 1
ATOM 3709 O O . LEU A 1 463 ? 18.754 -7.625 -7.905 1.00 95.50 463 LEU A O 1
ATOM 3713 N N . TRP A 1 464 ? 16.927 -8.934 -8.030 1.00 92.19 464 TRP A N 1
ATOM 3714 C CA . TRP A 1 464 ? 17.641 -10.219 -8.101 1.00 92.19 464 TRP A CA 1
ATOM 3715 C C . TRP A 1 464 ? 17.256 -11.089 -9.301 1.00 92.19 464 TRP A C 1
ATOM 3717 O O . TRP A 1 464 ? 17.865 -12.139 -9.494 1.00 92.19 464 TRP A O 1
ATOM 3727 N N . SER A 1 465 ? 16.293 -10.665 -10.121 1.00 93.12 465 SER A N 1
ATOM 3728 C CA . SER A 1 465 ? 15.973 -11.307 -11.399 1.00 93.12 465 SER A CA 1
ATOM 3729 C C . SER A 1 465 ? 16.220 -10.366 -12.579 1.00 93.12 465 SER A C 1
ATOM 3731 O O . SER A 1 465 ? 16.139 -9.144 -12.455 1.00 93.12 465 SER A O 1
ATOM 3733 N N . ARG A 1 466 ? 16.497 -10.935 -13.749 1.00 94.69 466 ARG A N 1
ATOM 3734 C CA . ARG A 1 466 ? 16.444 -10.202 -15.016 1.00 94.69 466 ARG A CA 1
ATOM 3735 C C . ARG A 1 466 ? 14.987 -10.053 -15.443 1.00 94.69 466 ARG A C 1
ATOM 3737 O O . ARG A 1 466 ? 14.211 -10.997 -15.309 1.00 94.69 466 ARG A O 1
ATOM 3744 N N . ALA A 1 467 ? 14.614 -8.911 -16.006 1.00 92.31 467 ALA A N 1
ATOM 3745 C CA . ALA A 1 467 ? 13.278 -8.710 -16.561 1.00 92.31 467 ALA A CA 1
ATOM 3746 C C . ALA A 1 467 ? 12.978 -9.686 -17.710 1.00 92.31 467 ALA A C 1
ATOM 3748 O O . ALA A 1 467 ? 11.833 -10.095 -17.871 1.00 92.31 467 ALA A O 1
ATOM 3749 N N . GLU A 1 468 ? 13.993 -10.112 -18.474 1.00 90.38 468 GLU A N 1
ATOM 3750 C CA . GLU A 1 468 ? 13.825 -11.110 -19.543 1.00 90.38 468 GLU A CA 1
ATOM 3751 C C . GLU A 1 468 ? 13.388 -12.490 -19.031 1.00 90.38 468 GLU A C 1
ATOM 3753 O O . GLU A 1 468 ? 12.773 -13.253 -19.772 1.00 90.38 468 GLU A O 1
ATOM 3758 N N . ASN A 1 469 ? 13.658 -12.776 -17.753 1.00 91.19 469 ASN A N 1
ATOM 3759 C CA . ASN A 1 469 ? 13.286 -14.017 -17.080 1.00 91.19 469 ASN A CA 1
ATOM 3760 C C . ASN A 1 469 ? 11.923 -13.918 -16.379 1.00 91.19 469 ASN A C 1
ATOM 3762 O O . ASN A 1 469 ? 11.549 -14.836 -15.647 1.00 91.19 469 ASN A O 1
ATOM 3766 N N . ALA A 1 470 ? 11.191 -12.808 -16.541 1.00 88.56 470 ALA A N 1
ATOM 3767 C CA . ALA A 1 470 ? 9.846 -12.688 -15.998 1.00 88.56 470 ALA A CA 1
ATOM 3768 C C . ALA A 1 470 ? 8.974 -13.829 -16.556 1.00 88.56 470 ALA A C 1
ATOM 3770 O O . ALA A 1 470 ? 8.882 -13.982 -17.776 1.00 88.56 470 ALA A O 1
ATOM 3771 N N . PRO A 1 471 ? 8.306 -14.625 -15.702 1.00 84.62 471 PRO A N 1
ATOM 3772 C CA . PRO A 1 471 ? 7.522 -15.764 -16.173 1.00 84.62 471 PRO A CA 1
ATOM 3773 C C . PRO A 1 471 ? 6.313 -15.320 -17.006 1.00 84.62 471 PRO A C 1
ATOM 3775 O O . PRO A 1 471 ? 5.780 -16.104 -17.789 1.00 84.62 471 PRO A O 1
ATOM 3778 N N . ARG A 1 472 ? 5.857 -14.073 -16.818 1.00 86.31 472 ARG A N 1
ATOM 3779 C CA . ARG A 1 472 ? 4.686 -13.478 -17.471 1.00 86.31 472 ARG A CA 1
ATOM 3780 C C . ARG A 1 472 ? 4.885 -11.980 -17.645 1.00 86.31 472 ARG A C 1
ATOM 3782 O O . ARG A 1 472 ? 5.548 -11.348 -16.825 1.00 86.31 472 ARG A O 1
ATOM 3789 N N . LYS A 1 473 ? 4.250 -11.403 -18.665 1.00 84.62 473 LYS A N 1
ATOM 3790 C CA . LYS A 1 473 ? 4.248 -9.944 -18.884 1.00 84.62 473 LYS A CA 1
ATOM 3791 C C . LYS A 1 473 ? 3.196 -9.214 -18.055 1.00 84.62 473 LYS A C 1
ATOM 3793 O O . LYS A 1 473 ? 3.266 -8.000 -17.907 1.00 84.62 473 LYS A O 1
ATOM 3798 N N . GLU A 1 474 ? 2.213 -9.956 -17.561 1.00 89.38 474 GLU A N 1
ATOM 3799 C CA . GLU A 1 474 ? 1.127 -9.491 -16.704 1.00 89.38 474 GLU A CA 1
ATOM 3800 C C . GLU A 1 474 ? 1.566 -9.354 -15.240 1.00 89.38 474 GLU A C 1
ATOM 3802 O O . GLU A 1 474 ? 0.855 -8.738 -14.450 1.00 89.38 474 GLU A O 1
ATOM 3807 N N . ASN A 1 475 ? 2.738 -9.887 -14.876 1.00 94.19 475 ASN A N 1
ATOM 3808 C CA . ASN A 1 475 ? 3.313 -9.685 -13.553 1.00 94.19 475 ASN A CA 1
ATOM 3809 C C . ASN A 1 475 ? 3.530 -8.197 -13.261 1.00 94.19 475 ASN A C 1
ATOM 3811 O O . ASN A 1 475 ? 3.928 -7.425 -14.137 1.00 94.19 475 ASN A O 1
ATOM 3815 N N . TRP A 1 476 ? 3.343 -7.820 -12.000 1.00 96.38 476 TRP A N 1
ATOM 3816 C CA . TRP A 1 476 ? 3.758 -6.513 -11.508 1.00 96.38 476 TRP A CA 1
ATOM 3817 C C . TRP A 1 476 ? 5.264 -6.529 -11.256 1.00 96.38 476 TRP A C 1
ATOM 3819 O O . TRP A 1 476 ? 5.752 -7.290 -10.421 1.00 96.38 476 TRP A O 1
ATOM 3829 N N . SER A 1 477 ? 6.019 -5.705 -11.978 1.00 96.38 477 SER A N 1
ATOM 3830 C CA . SER A 1 477 ? 7.480 -5.689 -11.865 1.00 96.38 477 SER A CA 1
ATOM 3831 C C . SER A 1 477 ? 7.992 -4.457 -11.133 1.00 96.38 477 SER A C 1
ATOM 3833 O O . SER A 1 477 ? 7.500 -3.349 -11.335 1.00 96.38 477 SER A O 1
ATOM 3835 N N . LEU A 1 478 ? 9.018 -4.638 -10.307 1.00 97.38 478 LEU A N 1
ATOM 3836 C CA . LEU A 1 478 ? 9.631 -3.570 -9.513 1.00 97.38 478 LEU A CA 1
ATOM 3837 C C . LEU A 1 478 ? 11.110 -3.854 -9.261 1.00 97.38 478 LEU A C 1
ATOM 3839 O O . LEU A 1 478 ? 11.530 -5.009 -9.287 1.00 97.38 478 LEU A O 1
ATOM 3843 N N . VAL A 1 479 ? 11.905 -2.817 -8.985 1.00 96.88 479 VAL A N 1
ATOM 3844 C CA . VAL A 1 479 ? 13.281 -3.022 -8.502 1.00 96.88 479 VAL A CA 1
ATOM 3845 C C . VAL A 1 479 ? 13.226 -3.353 -7.011 1.00 96.88 479 VAL A C 1
ATOM 3847 O O . VAL A 1 479 ? 13.564 -4.463 -6.606 1.00 96.88 479 VAL A O 1
ATOM 3850 N N . VAL A 1 480 ? 12.735 -2.422 -6.194 1.00 95.56 480 VAL A N 1
ATOM 3851 C CA . VAL A 1 480 ? 12.612 -2.568 -4.738 1.00 95.56 480 VAL A CA 1
ATOM 3852 C C . VAL A 1 480 ? 11.190 -2.269 -4.267 1.00 95.56 480 VAL A C 1
ATOM 3854 O O . VAL A 1 480 ? 10.491 -1.449 -4.861 1.00 95.56 480 VAL A O 1
ATOM 3857 N N . SER A 1 481 ? 10.756 -2.976 -3.222 1.00 94.56 481 SER A N 1
ATOM 3858 C CA . SER A 1 481 ? 9.500 -2.717 -2.513 1.00 94.56 481 SER A CA 1
ATOM 3859 C C . SER A 1 481 ? 9.763 -1.861 -1.269 1.00 94.56 481 SER A C 1
ATOM 3861 O O . SER A 1 481 ? 10.894 -1.453 -1.005 1.00 94.56 481 SER A O 1
ATOM 3863 N N . HIS A 1 482 ? 8.724 -1.629 -0.468 1.00 94.44 482 HIS A N 1
ATOM 3864 C CA . HIS A 1 482 ? 8.834 -0.911 0.800 1.00 94.44 482 HIS A CA 1
ATOM 3865 C C . HIS A 1 482 ? 9.729 -1.616 1.842 1.00 94.44 482 HIS A C 1
ATOM 3867 O O . HIS A 1 482 ? 10.124 -0.960 2.797 1.00 94.44 482 HIS A O 1
ATOM 3873 N N . ASP A 1 483 ? 10.061 -2.903 1.673 1.00 91.56 483 ASP A N 1
ATOM 3874 C CA . ASP A 1 483 ? 10.886 -3.690 2.611 1.00 91.56 483 ASP A CA 1
ATOM 3875 C C . ASP A 1 483 ? 12.400 -3.588 2.388 1.00 91.56 483 ASP A C 1
ATOM 3877 O O . ASP A 1 483 ? 13.184 -4.150 3.162 1.00 91.56 483 ASP A O 1
ATOM 3881 N N . PHE A 1 484 ? 12.815 -2.902 1.324 1.00 91.38 484 PHE A N 1
ATOM 3882 C CA . PHE A 1 484 ? 14.211 -2.791 0.920 1.00 91.38 484 PHE A CA 1
ATOM 3883 C C . PHE A 1 484 ? 14.683 -1.341 0.959 1.00 91.38 484 PHE A C 1
ATOM 3885 O O . PHE A 1 484 ? 13.900 -0.394 0.851 1.00 91.38 484 PHE A O 1
ATOM 3892 N N . GLU A 1 485 ? 15.998 -1.157 1.080 1.00 95.25 485 GLU A N 1
ATOM 3893 C CA . GLU A 1 485 ? 16.585 0.153 0.828 1.00 95.25 485 GLU A CA 1
ATOM 3894 C C . GLU A 1 485 ? 16.371 0.573 -0.641 1.00 95.25 485 GLU A C 1
ATOM 3896 O O . GLU A 1 485 ? 16.274 -0.298 -1.513 1.00 95.25 485 GLU A O 1
ATOM 3901 N N . PRO A 1 486 ? 16.330 1.886 -0.941 1.00 96.88 486 PRO A N 1
ATOM 3902 C CA . PRO A 1 486 ? 16.215 2.380 -2.311 1.00 96.88 486 PRO A CA 1
ATOM 3903 C C . PRO A 1 486 ? 17.292 1.789 -3.230 1.00 96.88 486 PRO A C 1
ATOM 3905 O O . PRO A 1 486 ? 18.392 1.439 -2.787 1.00 96.88 486 PRO A O 1
ATOM 3908 N N . ALA A 1 487 ? 17.025 1.732 -4.533 1.00 97.62 487 ALA A N 1
ATOM 3909 C CA . ALA A 1 487 ? 17.957 1.212 -5.532 1.00 97.62 487 ALA A CA 1
ATOM 3910 C C . ALA A 1 487 ? 19.327 1.919 -5.486 1.00 97.62 487 ALA A C 1
ATOM 3912 O O . ALA A 1 487 ? 20.358 1.280 -5.720 1.00 97.62 487 ALA A O 1
ATOM 3913 N N . SER A 1 488 ? 19.350 3.205 -5.107 1.00 96.81 488 SER A N 1
ATOM 3914 C CA . SER A 1 488 ? 20.568 4.001 -4.884 1.00 96.81 488 SER A CA 1
ATOM 3915 C C . SER A 1 488 ? 21.488 3.430 -3.800 1.00 96.81 488 SER A C 1
ATOM 3917 O O . SER A 1 488 ? 22.711 3.541 -3.905 1.00 96.81 488 SER A O 1
ATOM 3919 N N . GLU A 1 489 ? 20.913 2.798 -2.775 1.00 97.12 489 GLU A N 1
ATOM 3920 C CA . GLU A 1 489 ? 21.634 2.125 -1.693 1.00 97.12 489 GLU A CA 1
ATOM 3921 C C . GLU A 1 489 ? 21.914 0.663 -2.052 1.00 97.12 489 GLU A C 1
ATOM 3923 O O . GLU A 1 489 ? 23.009 0.150 -1.810 1.00 97.12 489 GLU A O 1
ATOM 3928 N N . MET A 1 490 ? 20.968 -0.011 -2.712 1.00 97.12 490 MET A N 1
ATOM 3929 C CA . MET A 1 490 ? 21.145 -1.404 -3.125 1.00 97.12 490 MET A CA 1
ATOM 3930 C C . MET A 1 490 ? 22.306 -1.574 -4.106 1.00 97.12 490 MET A C 1
ATOM 3932 O O . MET A 1 490 ? 23.111 -2.485 -3.928 1.00 97.12 490 MET A O 1
ATOM 3936 N N . VAL A 1 491 ? 22.489 -0.665 -5.072 1.00 96.62 491 VAL A N 1
ATOM 3937 C CA . VAL A 1 491 ? 23.619 -0.713 -6.024 1.00 96.62 491 VAL A CA 1
ATOM 3938 C C . VAL A 1 491 ? 24.997 -0.562 -5.348 1.00 96.62 491 VAL A C 1
ATOM 3940 O O . VAL A 1 491 ? 26.031 -0.941 -5.915 1.00 96.62 491 VAL A O 1
ATOM 3943 N N . GLN A 1 492 ? 25.049 -0.037 -4.117 1.00 96.12 492 GLN A N 1
ATOM 3944 C CA . GLN A 1 492 ? 26.293 0.044 -3.345 1.00 96.12 492 GLN A CA 1
ATOM 3945 C C . GLN A 1 492 ? 26.758 -1.337 -2.873 1.00 96.12 492 GLN A C 1
ATOM 3947 O O . GLN A 1 492 ? 27.963 -1.562 -2.742 1.00 96.12 492 GLN A O 1
ATOM 3952 N N . LYS A 1 493 ? 25.825 -2.275 -2.671 1.00 96.00 493 LYS A N 1
ATOM 3953 C CA . LYS A 1 493 ? 26.093 -3.609 -2.131 1.00 96.00 493 LYS A CA 1
ATOM 3954 C C . LYS A 1 493 ? 26.720 -4.509 -3.198 1.00 96.00 493 LYS A C 1
ATOM 3956 O O . LYS A 1 493 ? 26.159 -4.695 -4.277 1.00 96.00 493 LYS A O 1
ATOM 3961 N N . ASP A 1 494 ? 27.856 -5.128 -2.880 1.00 95.31 494 ASP A N 1
ATOM 3962 C CA . ASP A 1 494 ? 28.599 -5.971 -3.830 1.00 95.31 494 ASP A CA 1
ATOM 3963 C C . ASP A 1 494 ? 27.778 -7.153 -4.352 1.00 95.31 494 ASP A C 1
ATOM 3965 O O . ASP A 1 494 ? 27.860 -7.482 -5.531 1.00 95.31 494 ASP A O 1
ATOM 3969 N N . TRP A 1 495 ? 26.947 -7.767 -3.505 1.00 94.31 495 TRP A N 1
ATOM 3970 C CA . TRP A 1 495 ? 26.096 -8.885 -3.919 1.00 94.31 495 TRP A CA 1
ATOM 3971 C C . TRP A 1 495 ? 25.004 -8.466 -4.910 1.00 94.31 495 TRP A C 1
ATOM 3973 O O . TRP A 1 495 ? 24.612 -9.281 -5.734 1.00 94.31 495 TRP A O 1
ATOM 3983 N N . VAL A 1 496 ? 24.546 -7.208 -4.870 1.00 96.06 496 VAL A N 1
ATOM 3984 C CA . VAL A 1 496 ? 23.609 -6.654 -5.859 1.00 96.06 496 VAL A CA 1
ATOM 3985 C C . VAL A 1 496 ? 24.375 -6.323 -7.129 1.00 96.06 496 VAL A C 1
ATOM 3987 O O . VAL A 1 496 ? 24.066 -6.842 -8.197 1.00 96.06 496 VAL A O 1
ATOM 3990 N N . ARG A 1 497 ? 25.427 -5.506 -7.012 1.00 93.81 497 ARG A N 1
ATOM 3991 C CA . ARG A 1 497 ? 26.191 -4.997 -8.156 1.00 93.81 497 ARG A CA 1
ATOM 3992 C C . ARG A 1 497 ? 26.887 -6.102 -8.952 1.00 93.81 497 ARG A C 1
ATOM 3994 O O . ARG A 1 497 ? 27.056 -5.953 -10.155 1.00 93.81 497 ARG A O 1
ATOM 4001 N N . ASN A 1 498 ? 27.273 -7.203 -8.320 1.00 94.50 498 ASN A N 1
ATOM 4002 C CA . ASN A 1 498 ? 27.907 -8.335 -9.000 1.00 94.50 498 ASN A CA 1
ATOM 4003 C C . ASN A 1 498 ? 26.919 -9.470 -9.313 1.00 94.50 498 ASN A C 1
ATOM 4005 O O . ASN A 1 498 ? 27.341 -10.523 -9.785 1.00 94.50 498 ASN A O 1
ATOM 4009 N N . SER A 1 499 ? 25.622 -9.279 -9.044 1.00 96.44 499 SER A N 1
ATOM 4010 C CA . SER A 1 499 ? 24.598 -10.262 -9.397 1.00 96.44 499 SER A CA 1
ATOM 4011 C C . SER A 1 499 ? 24.379 -10.336 -10.905 1.00 96.44 499 SER A C 1
ATOM 4013 O O . SER A 1 499 ? 24.607 -9.378 -11.649 1.00 96.44 499 SER A O 1
ATOM 4015 N N . ASP A 1 500 ? 23.850 -11.476 -11.335 1.00 96.31 500 ASP A N 1
ATOM 4016 C CA . ASP A 1 500 ? 23.419 -11.702 -12.708 1.00 96.31 500 ASP A CA 1
ATOM 4017 C C . ASP A 1 500 ? 22.358 -10.682 -13.170 1.00 96.31 500 ASP A C 1
ATOM 4019 O O . ASP A 1 500 ? 22.451 -10.136 -14.267 1.00 96.31 500 ASP A O 1
ATOM 4023 N N . ALA A 1 501 ? 21.415 -10.332 -12.289 1.00 96.50 501 ALA A N 1
ATOM 4024 C CA . ALA A 1 501 ? 20.351 -9.365 -12.557 1.00 96.50 501 ALA A CA 1
ATOM 4025 C C . ALA A 1 501 ? 20.853 -7.936 -12.819 1.00 96.50 501 ALA A C 1
ATOM 4027 O O . ALA A 1 501 ? 20.160 -7.148 -13.461 1.00 96.50 501 ALA A O 1
ATOM 4028 N N . TRP A 1 502 ? 22.038 -7.580 -12.320 1.00 97.69 502 TRP A N 1
ATOM 4029 C CA . TRP A 1 502 ? 22.630 -6.254 -12.515 1.00 97.69 502 TRP A CA 1
ATOM 4030 C C . TRP A 1 502 ? 23.795 -6.268 -13.496 1.00 97.69 502 TRP A C 1
ATOM 4032 O O . TRP A 1 502 ? 24.410 -5.221 -13.693 1.00 97.69 502 TRP A O 1
ATOM 4042 N N . ASN A 1 503 ? 24.136 -7.416 -14.083 1.00 97.50 503 ASN A N 1
ATOM 4043 C CA . ASN A 1 503 ? 25.297 -7.585 -14.948 1.00 97.50 503 ASN A CA 1
ATOM 4044 C C . ASN A 1 503 ? 25.306 -6.557 -16.105 1.00 97.50 503 ASN A C 1
ATOM 4046 O O . ASN A 1 503 ? 24.301 -6.349 -16.782 1.00 97.50 503 ASN A O 1
ATOM 4050 N N . VAL A 1 504 ? 26.449 -5.897 -16.326 1.00 97.69 504 VAL A N 1
ATOM 4051 C CA . VAL A 1 504 ? 26.574 -4.808 -17.314 1.00 97.69 504 VAL A CA 1
ATOM 4052 C C . VAL A 1 504 ? 26.524 -5.294 -18.764 1.00 97.69 504 VAL A C 1
ATOM 4054 O O . VAL A 1 504 ? 26.026 -4.575 -19.627 1.00 97.69 504 VAL A O 1
ATOM 4057 N N . ASP A 1 505 ? 26.988 -6.513 -19.049 1.00 97.31 505 ASP A N 1
ATOM 4058 C CA . ASP A 1 505 ? 26.866 -7.123 -20.378 1.00 97.31 505 ASP A CA 1
ATOM 4059 C C . ASP A 1 505 ? 25.403 -7.413 -20.696 1.00 97.31 505 ASP A C 1
ATOM 4061 O O . ASP A 1 505 ? 24.924 -7.094 -21.784 1.00 97.31 505 ASP A O 1
ATOM 4065 N N . TYR A 1 506 ? 24.679 -7.947 -19.711 1.00 97.56 506 TYR A N 1
ATOM 4066 C CA . TYR A 1 506 ? 23.244 -8.155 -19.821 1.00 97.56 506 TYR A CA 1
ATOM 4067 C C . TYR A 1 506 ? 22.506 -6.832 -20.058 1.00 97.56 506 TYR A C 1
ATOM 4069 O O . TYR A 1 506 ? 21.823 -6.700 -21.070 1.00 97.56 506 TYR A O 1
ATOM 4077 N N . LEU A 1 507 ? 22.669 -5.837 -19.179 1.00 97.81 507 LEU A N 1
ATOM 4078 C CA . LEU A 1 507 ? 21.939 -4.570 -19.288 1.00 97.81 507 LEU A CA 1
ATOM 4079 C C . LEU A 1 507 ? 22.254 -3.838 -20.595 1.00 97.81 507 LEU A C 1
ATOM 4081 O O . LEU A 1 507 ? 21.340 -3.381 -21.278 1.00 97.81 507 LEU A O 1
ATOM 4085 N N . SER A 1 508 ? 23.528 -3.774 -20.992 1.00 97.75 508 SER A N 1
ATOM 4086 C CA . SER A 1 508 ? 23.909 -3.120 -22.247 1.00 97.75 508 SER A CA 1
ATOM 4087 C C . SER A 1 508 ? 23.357 -3.844 -23.476 1.00 97.75 508 SER A C 1
ATOM 4089 O O . SER A 1 508 ? 22.850 -3.180 -24.380 1.00 97.75 508 SER A O 1
ATOM 4091 N N . GLY A 1 509 ? 23.381 -5.181 -23.502 1.00 96.94 509 GLY A N 1
ATOM 4092 C CA . GLY A 1 509 ? 22.807 -5.979 -24.585 1.00 96.94 509 GLY A CA 1
ATOM 4093 C C . GLY A 1 509 ? 21.280 -5.906 -24.646 1.00 96.94 509 GLY A C 1
ATOM 4094 O O . GLY A 1 509 ? 20.718 -5.680 -25.716 1.00 96.94 509 GLY A O 1
ATOM 4095 N N . TYR A 1 510 ? 20.608 -6.036 -23.500 1.00 96.62 510 TYR A N 1
ATOM 4096 C CA . TYR A 1 510 ? 19.149 -5.987 -23.383 1.00 96.62 510 TYR A CA 1
ATOM 4097 C C . TYR A 1 510 ? 18.590 -4.607 -23.761 1.00 96.62 510 TYR A C 1
ATOM 4099 O O . TYR A 1 510 ? 17.518 -4.520 -24.365 1.00 96.62 510 TYR A O 1
ATOM 4107 N N . LEU A 1 511 ? 19.320 -3.532 -23.443 1.00 97.31 511 LEU A N 1
ATOM 4108 C CA . LEU A 1 511 ? 18.913 -2.154 -23.728 1.00 97.31 511 LEU A CA 1
ATOM 4109 C C . LEU A 1 511 ? 19.433 -1.606 -25.064 1.00 97.31 511 LEU A C 1
ATOM 4111 O O . LEU A 1 511 ? 18.947 -0.574 -25.510 1.00 97.31 511 LEU A O 1
ATOM 4115 N N . ASN A 1 512 ? 20.359 -2.293 -25.738 1.00 96.81 512 ASN A N 1
ATOM 4116 C CA . ASN A 1 512 ? 20.837 -1.918 -27.075 1.00 96.81 512 ASN A CA 1
ATOM 4117 C C . ASN A 1 512 ? 20.960 -3.149 -27.995 1.00 96.81 512 ASN A C 1
ATOM 4119 O O . ASN A 1 512 ? 22.063 -3.462 -28.444 1.00 96.81 512 ASN A O 1
ATOM 4123 N N . PRO A 1 513 ? 19.869 -3.885 -28.278 1.00 95.44 513 PRO A N 1
ATOM 4124 C CA . PRO A 1 513 ? 19.933 -5.213 -28.903 1.00 95.44 513 PRO A CA 1
ATOM 4125 C C . PRO A 1 513 ? 20.253 -5.223 -30.409 1.00 95.44 513 PRO A C 1
ATOM 4127 O O . PRO A 1 513 ? 20.671 -6.265 -30.912 1.00 95.44 513 PRO A O 1
ATOM 4130 N N . ASP A 1 514 ? 20.113 -4.102 -31.126 1.00 94.38 514 ASP A N 1
ATOM 4131 C CA . ASP A 1 514 ? 20.418 -4.018 -32.565 1.00 94.38 514 ASP A CA 1
ATOM 4132 C C . ASP A 1 514 ? 21.926 -4.257 -32.823 1.00 94.38 514 ASP A C 1
ATOM 4134 O O . ASP A 1 514 ? 22.763 -3.555 -32.252 1.00 94.38 514 ASP A O 1
ATOM 4138 N N . PRO A 1 515 ? 22.318 -5.238 -33.658 1.00 89.75 515 PRO A N 1
ATOM 4139 C CA . PRO A 1 515 ? 23.725 -5.473 -33.985 1.00 89.75 515 PRO A CA 1
ATOM 4140 C C . PRO A 1 515 ? 24.415 -4.295 -34.688 1.00 89.75 515 PRO A C 1
ATOM 4142 O O . PRO A 1 515 ? 25.627 -4.131 -34.540 1.00 89.75 515 PRO A O 1
ATOM 4145 N N . ALA A 1 516 ? 23.671 -3.469 -35.435 1.00 90.62 516 ALA A N 1
ATOM 4146 C CA . ALA A 1 516 ? 24.235 -2.324 -36.153 1.00 90.62 516 ALA A CA 1
ATOM 4147 C C . ALA A 1 516 ? 24.700 -1.197 -35.213 1.00 90.62 516 ALA A C 1
ATOM 4149 O O . ALA A 1 516 ? 25.534 -0.382 -35.603 1.00 90.62 516 ALA A O 1
ATOM 4150 N N . THR A 1 517 ? 24.213 -1.173 -33.969 1.00 89.19 517 THR A N 1
ATOM 4151 C CA . THR A 1 517 ? 24.567 -0.174 -32.949 1.00 89.19 517 THR A CA 1
ATOM 4152 C C . THR A 1 517 ? 25.559 -0.717 -31.913 1.00 89.19 517 THR A C 1
ATOM 4154 O O . THR A 1 517 ? 25.627 -0.252 -30.776 1.00 89.19 517 THR A O 1
ATOM 4157 N N . SER A 1 518 ? 26.387 -1.698 -32.290 1.00 91.50 518 SER A N 1
ATOM 4158 C CA . SER A 1 518 ? 27.374 -2.334 -31.401 1.00 91.50 518 SER A CA 1
ATOM 4159 C C . SER A 1 518 ? 28.350 -1.347 -30.743 1.00 91.50 518 SER A C 1
ATOM 4161 O O . SER A 1 518 ? 28.671 -1.495 -29.563 1.00 91.50 518 SER A O 1
ATOM 4163 N N . ASN A 1 519 ? 28.765 -0.297 -31.458 1.00 94.69 519 ASN A N 1
ATOM 4164 C CA . ASN A 1 519 ? 29.609 0.767 -30.905 1.00 94.69 519 ASN A CA 1
ATOM 4165 C C . ASN A 1 519 ? 28.883 1.591 -29.827 1.00 94.69 519 ASN A C 1
ATOM 4167 O O . ASN A 1 519 ? 29.489 1.968 -28.827 1.00 94.69 519 ASN A O 1
ATOM 4171 N N . GLU A 1 520 ? 27.589 1.865 -30.007 1.00 94.06 520 GLU A N 1
ATOM 4172 C CA . GLU A 1 520 ? 26.762 2.569 -29.016 1.00 94.06 520 GLU A CA 1
ATOM 4173 C C . GLU A 1 520 ? 26.532 1.686 -27.789 1.00 94.06 520 GLU A C 1
ATOM 4175 O O . GLU A 1 520 ? 26.703 2.144 -26.662 1.00 94.06 520 GLU A O 1
ATOM 4180 N N . ARG A 1 521 ? 26.265 0.388 -28.002 1.00 96.38 521 ARG A N 1
ATOM 4181 C CA . ARG A 1 521 ? 26.189 -0.613 -26.930 1.00 96.38 521 ARG A CA 1
ATOM 4182 C C . ARG A 1 521 ? 27.467 -0.638 -26.093 1.00 96.38 521 ARG A C 1
ATOM 4184 O O . ARG A 1 521 ? 27.380 -0.677 -24.869 1.00 96.38 521 ARG A O 1
ATOM 4191 N N . GLN A 1 522 ? 28.639 -0.612 -26.731 1.00 97.50 522 GLN A N 1
ATOM 4192 C CA . GLN A 1 522 ? 29.921 -0.629 -26.026 1.00 97.50 522 GLN A CA 1
ATOM 4193 C C . GLN A 1 522 ? 30.139 0.650 -25.203 1.00 97.50 522 GLN A C 1
ATOM 4195 O O . GLN A 1 522 ? 30.505 0.557 -24.033 1.00 97.50 522 GLN A O 1
ATOM 4200 N N . LYS A 1 523 ? 29.828 1.829 -25.758 1.00 97.00 523 LYS A N 1
ATOM 4201 C CA . LYS A 1 523 ? 29.868 3.100 -25.010 1.00 97.00 523 LYS A CA 1
ATOM 4202 C C . LYS A 1 523 ? 28.918 3.086 -23.812 1.00 97.00 523 LYS A C 1
ATOM 4204 O O . LYS A 1 523 ? 29.309 3.457 -22.711 1.00 97.00 523 LYS A O 1
ATOM 4209 N N . TYR A 1 524 ? 27.695 2.596 -24.006 1.00 97.12 524 TYR A N 1
ATOM 4210 C CA . TYR A 1 524 ? 26.708 2.472 -22.936 1.00 97.12 524 TYR A CA 1
ATOM 4211 C C . TYR A 1 524 ? 27.165 1.493 -21.846 1.00 97.12 524 TYR A C 1
ATOM 4213 O O . TYR A 1 524 ? 27.032 1.771 -20.658 1.00 97.12 524 TYR A O 1
ATOM 4221 N N . LYS A 1 525 ? 27.774 0.362 -22.230 1.00 98.25 525 LYS A N 1
ATOM 4222 C CA . LYS A 1 525 ? 28.382 -0.590 -21.290 1.00 98.25 525 LYS A CA 1
ATOM 4223 C C . LYS A 1 525 ? 29.471 0.071 -20.439 1.00 98.25 525 LYS A C 1
ATOM 4225 O O . LYS A 1 525 ? 29.521 -0.164 -19.231 1.00 98.25 525 LYS A O 1
ATOM 4230 N N . GLU A 1 526 ? 30.343 0.869 -21.050 1.00 97.94 526 GLU A N 1
ATOM 4231 C CA . GLU A 1 526 ? 31.387 1.619 -20.343 1.00 97.94 526 GLU A CA 1
ATOM 4232 C C . GLU A 1 526 ? 30.782 2.638 -19.373 1.00 97.94 526 GLU A C 1
ATOM 4234 O O . GLU A 1 526 ? 31.222 2.730 -18.226 1.00 97.94 526 GLU A O 1
ATOM 4239 N N . GLU A 1 527 ? 29.727 3.339 -19.784 1.00 96.38 527 GLU A N 1
ATOM 4240 C CA . GLU A 1 527 ? 29.007 4.291 -18.939 1.00 96.38 527 GLU A CA 1
ATOM 4241 C C . GLU A 1 527 ? 28.441 3.620 -17.678 1.00 96.38 527 GLU A C 1
ATOM 4243 O O . GLU A 1 527 ? 28.781 4.009 -16.560 1.00 96.38 527 GLU A O 1
ATOM 4248 N N . ILE A 1 528 ? 27.641 2.559 -17.830 1.00 96.56 528 ILE A N 1
ATOM 4249 C CA . ILE A 1 528 ? 26.987 1.881 -16.695 1.00 96.56 528 ILE A CA 1
ATOM 4250 C C . ILE A 1 528 ? 27.970 1.079 -15.828 1.00 96.56 528 ILE A C 1
ATOM 4252 O O . ILE A 1 528 ? 27.656 0.718 -14.691 1.00 96.56 528 ILE A O 1
ATOM 4256 N N . SER A 1 529 ? 29.166 0.788 -16.347 1.00 96.69 529 SER A N 1
ATOM 4257 C CA . SER A 1 529 ? 30.261 0.203 -15.565 1.00 96.69 529 SER A CA 1
ATOM 4258 C C . SER A 1 529 ? 30.914 1.237 -14.647 1.00 96.69 529 SER A C 1
ATOM 4260 O O . SER A 1 529 ? 31.297 0.901 -13.526 1.00 96.69 529 SER A O 1
ATOM 4262 N N . ASN A 1 530 ? 31.001 2.491 -15.101 1.00 95.75 530 ASN A N 1
ATOM 4263 C CA . ASN A 1 530 ? 31.674 3.584 -14.398 1.00 95.75 530 ASN A CA 1
ATOM 4264 C C . ASN A 1 530 ? 30.722 4.467 -13.568 1.00 95.75 530 ASN A C 1
ATOM 4266 O O . ASN A 1 530 ? 31.179 5.194 -12.688 1.00 95.75 530 ASN A O 1
ATOM 4270 N N . SER A 1 531 ? 29.410 4.390 -13.809 1.00 96.00 531 SER A N 1
ATOM 4271 C CA . SER A 1 531 ? 28.380 5.206 -13.157 1.00 96.00 531 SER A CA 1
ATOM 4272 C C . SER A 1 531 ? 27.316 4.332 -12.490 1.00 96.00 531 SER A C 1
ATOM 4274 O O . SER A 1 531 ? 26.557 3.614 -13.147 1.00 96.00 531 SER A O 1
ATOM 4276 N N . LYS A 1 532 ? 27.225 4.406 -11.156 1.00 96.44 532 LYS A N 1
ATOM 4277 C CA . LYS A 1 532 ? 26.180 3.703 -10.387 1.00 96.44 532 LYS A CA 1
ATOM 4278 C C . LYS A 1 532 ? 24.798 4.285 -10.677 1.00 96.44 532 LYS A C 1
ATOM 4280 O O . LYS A 1 532 ? 23.837 3.526 -10.738 1.00 96.44 532 LYS A O 1
ATOM 4285 N N . GLN A 1 533 ? 24.715 5.595 -10.893 1.00 96.38 533 GLN A N 1
ATOM 4286 C CA . GLN A 1 533 ? 23.507 6.317 -11.280 1.00 96.38 533 GLN A CA 1
ATOM 4287 C C . GLN A 1 533 ? 22.989 5.801 -12.623 1.00 96.38 533 GLN A C 1
ATOM 4289 O O . GLN A 1 533 ? 21.852 5.340 -12.697 1.00 96.38 533 GLN A O 1
ATOM 4294 N N . SER A 1 534 ? 23.853 5.743 -13.644 1.00 96.50 534 SER A N 1
ATOM 4295 C CA . SER A 1 534 ? 23.493 5.207 -14.964 1.00 96.50 534 SER A CA 1
ATOM 4296 C C . SER A 1 534 ? 23.090 3.733 -14.874 1.00 96.50 534 SER A C 1
ATOM 4298 O O . SER A 1 534 ? 22.152 3.296 -15.539 1.00 96.50 534 SER A O 1
ATOM 4300 N N . ARG A 1 535 ? 23.739 2.947 -14.003 1.00 97.06 535 ARG A N 1
ATOM 4301 C CA . ARG A 1 535 ? 23.364 1.545 -13.767 1.00 97.06 535 ARG A CA 1
ATOM 4302 C C . ARG A 1 535 ? 21.998 1.394 -13.090 1.00 97.06 535 ARG A C 1
ATOM 4304 O O . ARG A 1 535 ? 21.251 0.494 -13.459 1.00 97.06 535 ARG A O 1
ATOM 4311 N N . VAL A 1 536 ? 21.649 2.263 -12.139 1.00 98.00 536 VAL A N 1
ATOM 4312 C CA . VAL A 1 536 ? 20.304 2.305 -11.534 1.00 98.00 536 VAL A CA 1
ATOM 4313 C C . VAL A 1 536 ? 19.267 2.738 -12.569 1.00 98.00 536 VAL A C 1
ATOM 4315 O O . VAL A 1 536 ? 18.266 2.043 -12.729 1.00 98.00 536 VAL A O 1
ATOM 4318 N N . ALA A 1 537 ? 19.531 3.799 -13.337 1.00 97.81 537 ALA A N 1
ATOM 4319 C CA . ALA A 1 537 ? 18.662 4.224 -14.434 1.00 97.81 537 ALA A CA 1
ATOM 4320 C C . ALA A 1 537 ? 18.420 3.073 -15.426 1.00 97.81 537 ALA A C 1
ATOM 4322 O O . ALA A 1 537 ? 17.277 2.788 -15.767 1.00 97.81 537 ALA A O 1
ATOM 4323 N N . SER A 1 538 ? 19.465 2.311 -15.772 1.00 98.06 538 SER A N 1
ATOM 4324 C CA . SER A 1 538 ? 19.367 1.118 -16.629 1.00 98.06 538 SER A CA 1
ATOM 4325 C C . SER A 1 538 ? 18.412 0.056 -16.079 1.00 98.06 538 SER A C 1
ATOM 4327 O O . SER A 1 538 ? 17.684 -0.565 -16.849 1.00 98.06 538 SER A O 1
ATOM 4329 N N . LYS A 1 539 ? 18.379 -0.161 -14.757 1.00 97.50 539 LYS A N 1
ATOM 4330 C CA . LYS A 1 539 ? 17.445 -1.112 -14.128 1.00 97.50 539 LYS A CA 1
ATOM 4331 C C . LYS A 1 539 ? 15.996 -0.655 -14.220 1.00 97.50 539 LYS A C 1
ATOM 4333 O O . LYS A 1 539 ? 15.114 -1.487 -14.418 1.00 97.50 539 LYS A O 1
ATOM 4338 N N . PHE A 1 540 ? 15.741 0.646 -14.126 1.00 98.19 540 PHE A N 1
ATOM 4339 C CA . PHE A 1 540 ? 14.402 1.175 -14.372 1.00 98.19 540 PHE A CA 1
ATOM 4340 C C . PHE A 1 540 ? 14.046 1.115 -15.863 1.00 98.19 540 PHE A C 1
ATOM 4342 O O . PHE A 1 540 ? 12.968 0.635 -16.200 1.00 98.19 540 PHE A O 1
ATOM 4349 N N . THR A 1 541 ? 14.961 1.456 -16.775 1.00 98.44 541 THR A N 1
ATOM 4350 C CA . THR A 1 541 ? 14.762 1.294 -18.229 1.00 98.44 541 THR A CA 1
ATOM 4351 C C . THR A 1 541 ? 14.442 -0.153 -18.614 1.00 98.44 541 THR A C 1
ATOM 4353 O O . THR A 1 541 ? 13.573 -0.412 -19.449 1.00 98.44 541 THR A O 1
ATOM 4356 N N . GLU A 1 542 ? 15.109 -1.118 -17.982 1.00 96.75 542 GLU A N 1
ATOM 4357 C CA . GLU A 1 542 ? 14.844 -2.544 -18.157 1.00 96.75 542 GLU A CA 1
ATOM 4358 C C . GLU A 1 542 ? 13.395 -2.913 -17.796 1.00 96.75 542 GLU A C 1
ATOM 4360 O O . GLU A 1 542 ? 12.753 -3.644 -18.558 1.00 96.75 542 GLU A O 1
ATOM 4365 N N . LEU A 1 543 ? 12.862 -2.374 -16.687 1.00 95.12 543 LEU A N 1
ATOM 4366 C CA . LEU A 1 543 ? 11.463 -2.564 -16.286 1.00 95.12 543 LEU A CA 1
ATOM 4367 C C . LEU A 1 543 ? 10.505 -2.054 -17.366 1.00 95.12 543 LEU A C 1
ATOM 4369 O O . LEU A 1 543 ? 9.652 -2.813 -17.823 1.00 95.12 543 LEU A O 1
ATOM 4373 N N . PHE A 1 544 ? 10.689 -0.816 -17.833 1.00 96.62 544 PHE A N 1
ATOM 4374 C CA . PHE A 1 544 ? 9.825 -0.204 -18.852 1.00 96.62 544 PHE A CA 1
ATOM 4375 C C . PHE A 1 544 ? 9.807 -0.968 -20.184 1.00 96.62 544 PHE A C 1
ATOM 4377 O O . PHE A 1 544 ? 8.803 -0.950 -20.892 1.00 96.62 544 PHE A O 1
ATOM 4384 N N . ARG A 1 545 ? 10.889 -1.675 -20.535 1.00 94.06 545 ARG A N 1
ATOM 4385 C CA . ARG A 1 545 ? 10.922 -2.544 -21.725 1.00 94.06 545 ARG A CA 1
ATOM 4386 C C . ARG A 1 545 ? 10.272 -3.916 -21.495 1.00 94.06 545 ARG A C 1
ATOM 4388 O O . ARG A 1 545 ? 9.815 -4.535 -22.460 1.00 94.06 545 ARG A O 1
ATOM 4395 N N . GLY A 1 546 ? 10.306 -4.427 -20.265 1.00 88.56 546 GLY A N 1
ATOM 4396 C CA . GLY A 1 546 ? 10.055 -5.838 -19.956 1.00 88.56 546 GLY A CA 1
ATOM 4397 C C . GLY A 1 546 ? 8.626 -6.208 -19.549 1.00 88.56 546 GLY A C 1
ATOM 4398 O O . GLY A 1 546 ? 8.260 -7.371 -19.705 1.00 88.56 546 GLY A O 1
ATOM 4399 N N . THR A 1 547 ? 7.818 -5.269 -19.049 1.00 91.75 547 THR A N 1
ATOM 4400 C CA . THR A 1 547 ? 6.514 -5.582 -18.430 1.00 91.75 547 THR A CA 1
ATOM 4401 C C . THR A 1 547 ? 5.374 -4.671 -18.894 1.00 91.75 547 THR A C 1
ATOM 4403 O O . THR A 1 547 ? 5.609 -3.571 -19.391 1.00 91.75 547 THR A O 1
ATOM 4406 N N . ASN A 1 548 ? 4.134 -5.127 -18.695 1.00 95.12 548 ASN A N 1
ATOM 4407 C CA . ASN A 1 548 ? 2.930 -4.316 -18.870 1.00 95.12 548 ASN A CA 1
ATOM 4408 C C . ASN A 1 548 ? 2.529 -3.580 -17.577 1.00 95.12 548 ASN A C 1
ATOM 4410 O O . ASN A 1 548 ? 1.828 -2.573 -17.648 1.00 95.12 548 ASN A O 1
ATOM 4414 N N . ASN A 1 549 ? 2.937 -4.087 -16.409 1.00 96.62 549 ASN A N 1
ATOM 4415 C CA . ASN A 1 549 ? 2.532 -3.581 -15.097 1.00 96.62 549 ASN A CA 1
ATOM 4416 C C . ASN A 1 549 ? 3.775 -3.345 -14.239 1.00 96.62 549 ASN A C 1
ATOM 4418 O O . ASN A 1 549 ? 4.545 -4.275 -13.998 1.00 96.62 549 ASN A O 1
ATOM 4422 N N . LEU A 1 550 ? 3.989 -2.120 -13.767 1.00 96.00 550 LEU A N 1
ATOM 4423 C CA . LEU A 1 550 ? 5.197 -1.764 -13.027 1.00 96.00 550 LEU A CA 1
ATOM 4424 C C . LEU A 1 550 ? 4.917 -0.944 -11.773 1.00 96.00 550 LEU A C 1
ATOM 4426 O O . LEU A 1 550 ? 3.941 -0.197 -11.691 1.00 96.00 550 LEU A O 1
ATOM 4430 N N . GLN A 1 551 ? 5.792 -1.116 -10.783 1.00 98.06 551 GLN A N 1
ATOM 4431 C CA . GLN A 1 551 ? 5.766 -0.373 -9.533 1.00 98.06 551 GLN A CA 1
ATOM 4432 C C . GLN A 1 551 ? 7.114 0.288 -9.271 1.00 98.06 551 GLN A C 1
ATOM 4434 O O . GLN A 1 551 ? 8.168 -0.321 -9.462 1.00 98.06 551 GLN A O 1
ATOM 4439 N N . ILE A 1 552 ? 7.074 1.537 -8.812 1.00 98.56 552 ILE A N 1
ATOM 4440 C CA . ILE A 1 552 ? 8.264 2.313 -8.456 1.00 98.56 552 ILE A CA 1
ATOM 4441 C C . ILE A 1 552 ? 8.074 2.866 -7.047 1.00 98.56 552 ILE A C 1
ATOM 4443 O O . ILE A 1 552 ? 7.051 3.484 -6.751 1.00 98.56 552 ILE A O 1
ATOM 4447 N N . MET A 1 553 ? 9.050 2.643 -6.168 1.00 98.31 553 MET A N 1
ATOM 4448 C CA . MET A 1 553 ? 9.043 3.223 -4.828 1.00 98.31 553 MET A CA 1
ATOM 4449 C C . MET A 1 553 ? 9.218 4.743 -4.911 1.00 98.31 553 MET A C 1
ATOM 4451 O O . MET A 1 553 ? 10.072 5.225 -5.658 1.00 98.31 553 MET A O 1
ATOM 4455 N N . PHE A 1 554 ? 8.444 5.511 -4.134 1.00 98.50 554 PHE A N 1
ATOM 4456 C CA . PHE A 1 554 ? 8.501 6.982 -4.184 1.00 98.50 554 PHE A CA 1
ATOM 4457 C C . PHE A 1 554 ? 9.916 7.530 -3.947 1.00 98.50 554 PHE A C 1
ATOM 4459 O O . PHE A 1 554 ? 10.296 8.547 -4.524 1.00 98.50 554 PHE A O 1
ATOM 4466 N N . SER A 1 555 ? 10.708 6.839 -3.120 1.00 97.88 555 SER A N 1
ATOM 4467 C CA . SER A 1 555 ? 12.087 7.215 -2.832 1.00 97.88 555 SER A CA 1
ATOM 4468 C C . SER A 1 555 ? 12.993 7.091 -4.051 1.00 97.88 555 SER A C 1
ATOM 4470 O O . SER A 1 555 ? 13.825 7.964 -4.259 1.00 97.88 555 SER A O 1
ATOM 4472 N N . ASP A 1 556 ? 12.818 6.063 -4.884 1.00 98.31 556 ASP A N 1
ATOM 4473 C CA . ASP A 1 556 ? 13.609 5.924 -6.109 1.00 98.31 556 ASP A CA 1
ATOM 4474 C C . ASP A 1 556 ? 13.224 6.995 -7.125 1.00 98.31 556 ASP A C 1
ATOM 4476 O O . ASP A 1 556 ? 14.097 7.681 -7.650 1.00 98.31 556 ASP A O 1
ATOM 4480 N N . PHE A 1 557 ? 11.919 7.198 -7.342 1.00 98.56 557 PHE A N 1
ATOM 4481 C CA . PHE A 1 557 ? 11.426 8.210 -8.278 1.00 98.56 557 PHE A CA 1
ATOM 4482 C C . PHE A 1 557 ? 11.966 9.610 -7.944 1.00 98.56 557 PHE A C 1
ATOM 4484 O O . PHE A 1 557 ? 12.501 10.291 -8.818 1.00 98.56 557 PHE A O 1
ATOM 4491 N N . LEU A 1 558 ? 11.900 10.002 -6.667 1.00 97.88 558 LEU A N 1
ATOM 4492 C CA . LEU A 1 558 ? 12.339 11.315 -6.182 1.00 97.88 558 LEU A CA 1
ATOM 4493 C C . LEU A 1 558 ? 13.851 11.412 -5.891 1.00 97.88 558 LEU A C 1
ATOM 4495 O O . LEU A 1 558 ? 14.328 12.474 -5.492 1.00 97.88 558 LEU A O 1
ATOM 4499 N N . GLY A 1 559 ? 14.617 10.326 -6.041 1.00 96.50 559 GLY A N 1
ATOM 4500 C CA . GLY A 1 559 ? 16.048 10.301 -5.711 1.00 96.50 559 GLY A CA 1
ATOM 4501 C C . GLY A 1 559 ? 16.351 10.458 -4.214 1.00 96.50 559 GLY A C 1
ATOM 4502 O O . GLY A 1 559 ? 17.376 11.021 -3.828 1.00 96.50 559 GLY A O 1
ATOM 4503 N N . ILE A 1 560 ? 15.456 9.992 -3.345 1.00 96.75 560 ILE A N 1
ATOM 4504 C CA . ILE A 1 560 ? 15.621 9.989 -1.889 1.00 96.75 560 ILE A CA 1
ATOM 4505 C C . ILE A 1 560 ? 16.439 8.760 -1.476 1.00 96.75 560 ILE A C 1
ATOM 4507 O O . ILE A 1 560 ? 16.002 7.622 -1.619 1.00 96.75 560 ILE A O 1
ATOM 4511 N N . ASN A 1 561 ? 17.602 8.984 -0.864 1.00 93.94 561 ASN A N 1
ATOM 4512 C CA . ASN A 1 561 ? 18.512 7.923 -0.408 1.00 93.94 561 ASN A CA 1
ATOM 4513 C C . ASN A 1 561 ? 18.230 7.416 1.020 1.00 93.94 561 ASN A C 1
ATOM 4515 O O . ASN A 1 561 ? 19.140 7.015 1.751 1.00 93.94 561 ASN A O 1
ATOM 4519 N N . LYS A 1 562 ? 16.978 7.510 1.470 1.00 95.50 562 LYS A N 1
ATOM 4520 C CA . LYS A 1 562 ? 16.557 7.075 2.804 1.00 95.50 562 LYS A CA 1
ATOM 4521 C C . LYS A 1 562 ? 15.682 5.845 2.707 1.00 95.50 562 LYS A C 1
ATOM 4523 O O . LYS A 1 562 ? 14.833 5.739 1.831 1.00 95.50 562 LYS A O 1
ATOM 4528 N N . THR A 1 563 ? 15.894 4.933 3.643 1.00 94.81 563 THR A N 1
ATOM 4529 C CA . THR A 1 563 ? 15.129 3.698 3.746 1.00 94.81 563 THR A CA 1
ATOM 4530 C C . THR A 1 563 ? 13.806 3.952 4.451 1.00 94.81 563 THR A C 1
ATOM 4532 O O . THR A 1 563 ? 13.780 4.550 5.526 1.00 94.81 563 THR A O 1
ATOM 4535 N N . TYR A 1 564 ? 12.713 3.490 3.845 1.00 96.25 564 TYR A N 1
ATOM 4536 C CA . TYR A 1 564 ? 11.378 3.573 4.433 1.00 96.25 564 TYR A CA 1
ATOM 4537 C C . TYR A 1 564 ? 11.155 2.510 5.517 1.00 96.25 564 TYR A C 1
ATOM 4539 O O . TYR A 1 564 ? 10.684 2.826 6.611 1.00 96.25 564 TYR A O 1
ATOM 4547 N N . ASN A 1 565 ? 11.516 1.262 5.219 1.00 94.31 565 ASN A N 1
ATOM 4548 C CA . ASN A 1 565 ? 11.493 0.143 6.150 1.00 94.31 565 ASN A CA 1
ATOM 4549 C C . ASN A 1 565 ? 12.627 -0.838 5.812 1.00 94.31 565 ASN A C 1
ATOM 4551 O O . ASN A 1 565 ? 12.983 -1.007 4.648 1.00 94.31 565 ASN A O 1
ATOM 4555 N N . VAL A 1 566 ? 13.199 -1.468 6.839 1.00 83.62 566 VAL A N 1
ATOM 4556 C CA . VAL A 1 566 ? 14.111 -2.606 6.681 1.00 83.62 566 VAL A CA 1
ATOM 4557 C C . VAL A 1 566 ? 13.383 -3.859 7.152 1.00 83.62 566 VAL A C 1
ATOM 4559 O O . VAL A 1 566 ? 13.191 -4.054 8.355 1.00 83.62 566 VAL A O 1
ATOM 4562 N N . GLY A 1 567 ? 12.993 -4.718 6.207 1.00 78.38 567 GLY A N 1
ATOM 4563 C CA . GLY A 1 567 ? 12.256 -5.946 6.501 1.00 78.38 567 GLY A CA 1
ATOM 4564 C C . GLY A 1 567 ? 12.927 -6.801 7.586 1.00 78.38 567 GLY A C 1
ATOM 4565 O O . GLY A 1 567 ? 14.128 -7.079 7.539 1.00 78.38 567 GLY A O 1
ATOM 4566 N N . GLY A 1 568 ? 12.145 -7.220 8.585 1.00 69.44 568 GLY A N 1
ATOM 4567 C CA . GLY A 1 568 ? 12.603 -8.097 9.670 1.00 69.44 568 GLY A CA 1
ATOM 4568 C C . GLY A 1 568 ? 13.489 -7.439 10.736 1.00 69.44 568 GLY A C 1
ATOM 4569 O O . GLY A 1 568 ? 14.022 -8.156 11.584 1.00 69.44 568 GLY A O 1
ATOM 4570 N N . GLN A 1 569 ? 13.653 -6.111 10.724 1.00 74.62 569 GLN A N 1
ATOM 4571 C CA . GLN A 1 569 ? 14.429 -5.377 11.728 1.00 74.62 569 GLN A CA 1
ATOM 4572 C C . GLN A 1 569 ? 13.575 -4.336 12.454 1.00 74.62 569 GLN A C 1
ATOM 4574 O O . GLN A 1 569 ? 12.788 -3.623 11.837 1.00 74.62 569 GLN A O 1
ATOM 4579 N N . ASP A 1 570 ? 13.784 -4.210 13.765 1.00 74.44 570 ASP A N 1
ATOM 4580 C CA . ASP A 1 570 ? 13.240 -3.107 14.557 1.00 74.44 570 ASP A CA 1
ATOM 4581 C C . ASP A 1 570 ? 14.187 -1.901 14.456 1.00 74.44 570 ASP A C 1
ATOM 4583 O O . ASP A 1 570 ? 15.224 -1.833 15.121 1.00 74.44 570 ASP A O 1
ATOM 4587 N N . SER A 1 571 ? 13.869 -0.979 13.545 1.00 82.81 571 SER A N 1
ATOM 4588 C CA . SER A 1 571 ? 14.594 0.278 13.371 1.00 82.81 571 SER A CA 1
ATOM 4589 C C . SER A 1 571 ? 13.733 1.449 13.819 1.00 82.81 571 SER A C 1
ATOM 4591 O O . SER A 1 571 ? 12.573 1.587 13.430 1.00 82.81 571 SER A O 1
ATOM 4593 N N . LYS A 1 572 ? 14.352 2.375 14.558 1.00 85.94 572 LYS A N 1
ATOM 4594 C CA . LYS A 1 572 ? 13.710 3.606 15.042 1.00 85.94 572 LYS A CA 1
ATOM 4595 C C . LYS A 1 572 ? 13.117 4.478 13.927 1.00 85.94 572 LYS A C 1
ATOM 4597 O O . LYS A 1 572 ? 12.285 5.330 14.234 1.00 85.94 572 LYS A O 1
ATOM 4602 N N . ASP A 1 573 ? 13.574 4.318 12.685 1.00 90.31 573 ASP A N 1
ATOM 4603 C CA . ASP A 1 573 ? 13.181 5.148 11.541 1.00 90.31 573 ASP A CA 1
ATOM 4604 C C . ASP A 1 573 ? 12.182 4.442 10.601 1.00 90.31 573 ASP A C 1
ATOM 4606 O O . ASP A 1 573 ? 11.666 5.081 9.681 1.00 90.31 573 ASP A O 1
ATOM 4610 N N . ASN A 1 574 ? 11.844 3.169 10.861 1.00 93.81 574 ASN A N 1
ATOM 4611 C CA . ASN A 1 574 ? 10.850 2.435 10.074 1.00 93.81 574 ASN A CA 1
ATOM 4612 C C . ASN A 1 574 ? 9.505 3.175 10.046 1.00 93.81 574 ASN A C 1
ATOM 4614 O O . ASN A 1 574 ? 9.059 3.734 11.053 1.00 93.81 574 ASN A O 1
ATOM 4618 N N . TRP A 1 575 ? 8.850 3.146 8.882 1.00 95.75 575 TRP A N 1
ATOM 4619 C CA . TRP A 1 575 ? 7.506 3.691 8.631 1.00 95.75 575 TRP A CA 1
ATOM 4620 C C . TRP A 1 575 ? 7.395 5.219 8.683 1.00 95.75 575 TRP A C 1
ATOM 4622 O O . TRP A 1 575 ? 6.305 5.766 8.486 1.00 95.75 575 TRP A O 1
ATOM 4632 N N . LYS A 1 576 ? 8.502 5.926 8.946 1.00 96.31 576 LYS A N 1
ATOM 4633 C CA . LYS A 1 576 ? 8.491 7.379 9.141 1.00 96.31 576 LYS A CA 1
ATOM 4634 C C . LYS A 1 576 ? 8.790 8.166 7.877 1.00 96.31 576 LYS A C 1
ATOM 4636 O O . LYS A 1 576 ? 8.320 9.297 7.788 1.00 96.31 576 LYS A O 1
ATOM 4641 N N . LEU A 1 577 ? 9.593 7.640 6.948 1.00 97.44 577 LEU A N 1
ATOM 4642 C CA . LEU A 1 577 ? 10.029 8.403 5.773 1.00 97.44 577 LEU A CA 1
ATOM 4643 C C . LEU A 1 577 ? 8.817 8.871 4.954 1.00 97.44 577 LEU A C 1
ATOM 4645 O O . LEU A 1 577 ? 7.928 8.077 4.642 1.00 97.44 577 LEU A O 1
ATOM 4649 N N . ARG A 1 578 ? 8.793 10.157 4.601 1.00 95.38 578 ARG A N 1
ATOM 4650 C CA . ARG A 1 578 ? 7.741 10.763 3.783 1.00 95.38 578 ARG A CA 1
ATOM 4651 C C . ARG A 1 578 ? 8.306 11.716 2.735 1.00 95.38 578 ARG A C 1
ATOM 4653 O O . ARG A 1 578 ? 9.407 12.247 2.895 1.00 95.38 578 ARG A O 1
ATOM 4660 N N . VAL A 1 579 ? 7.507 11.937 1.700 1.00 96.62 579 VAL A N 1
ATOM 4661 C CA . VAL A 1 579 ? 7.716 12.953 0.669 1.00 96.62 579 VAL A CA 1
ATOM 4662 C C . VAL A 1 579 ? 7.744 14.335 1.329 1.00 96.62 579 VAL A C 1
ATOM 4664 O O . VAL A 1 579 ? 6.953 14.605 2.238 1.00 96.62 579 VAL A O 1
ATOM 4667 N N . ASP A 1 580 ? 8.683 15.187 0.920 1.00 93.31 580 ASP A N 1
ATOM 4668 C CA . ASP A 1 580 ? 8.735 16.555 1.433 1.00 93.31 580 ASP A CA 1
ATOM 4669 C C . ASP A 1 580 ? 7.624 17.440 0.840 1.00 93.31 580 ASP A C 1
ATOM 4671 O O . ASP A 1 580 ? 7.022 17.110 -0.178 1.00 93.31 580 ASP A O 1
ATOM 4675 N N . ASN A 1 581 ? 7.311 18.556 1.493 1.00 91.50 581 ASN A N 1
ATOM 4676 C CA . ASN A 1 581 ? 6.255 19.458 1.041 1.00 91.50 581 ASN A CA 1
ATOM 4677 C C . ASN A 1 581 ? 6.638 20.204 -0.251 1.00 91.50 581 ASN A C 1
ATOM 4679 O O . ASN A 1 581 ? 5.741 20.556 -1.015 1.00 91.50 581 ASN A O 1
ATOM 4683 N N . ASP A 1 582 ? 7.939 20.373 -0.519 1.00 89.75 582 ASP A N 1
ATOM 4684 C CA . ASP A 1 582 ? 8.476 20.999 -1.735 1.00 89.75 582 ASP A CA 1
ATOM 4685 C C . ASP A 1 582 ? 8.922 19.954 -2.784 1.00 89.75 582 ASP A C 1
ATOM 4687 O O . ASP A 1 582 ? 9.841 20.184 -3.571 1.00 89.75 582 ASP A O 1
ATOM 4691 N N . PHE A 1 583 ? 8.273 18.781 -2.807 1.00 93.31 583 PHE A N 1
ATOM 4692 C CA . PHE A 1 583 ? 8.688 17.615 -3.603 1.00 93.31 583 PHE A CA 1
ATOM 4693 C C . PHE A 1 583 ? 8.932 17.887 -5.092 1.00 93.31 583 PHE A C 1
ATOM 4695 O O . PHE A 1 583 ? 9.784 17.236 -5.693 1.00 93.31 583 PHE A O 1
ATOM 4702 N N . GLU A 1 584 ? 8.179 18.802 -5.706 1.00 92.88 584 GLU A N 1
ATOM 4703 C CA . GLU A 1 584 ? 8.331 19.131 -7.124 1.00 92.88 584 GLU A CA 1
ATOM 4704 C C . GLU A 1 584 ? 9.667 19.852 -7.356 1.00 92.88 584 GLU A C 1
ATOM 4706 O O . GLU A 1 584 ? 10.449 19.472 -8.228 1.00 92.88 584 GLU A O 1
ATO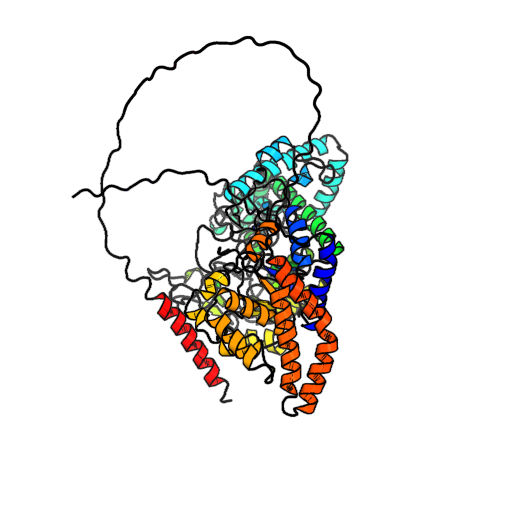M 4711 N N . ASP A 1 585 ? 9.969 20.847 -6.523 1.00 89.88 585 ASP A N 1
ATOM 4712 C CA . ASP A 1 585 ? 11.228 21.589 -6.524 1.00 89.88 585 ASP A CA 1
ATOM 4713 C C . ASP A 1 585 ? 12.397 20.652 -6.247 1.00 89.88 585 ASP A C 1
ATOM 4715 O O . ASP A 1 585 ? 13.412 20.693 -6.940 1.00 89.88 585 ASP A O 1
ATOM 4719 N N . ASP A 1 586 ? 12.243 19.774 -5.263 1.00 91.50 586 ASP A N 1
ATOM 4720 C CA . ASP A 1 586 ? 13.273 18.816 -4.898 1.00 91.50 586 ASP A CA 1
ATOM 4721 C C . ASP A 1 586 ? 13.549 17.790 -5.992 1.00 91.50 586 ASP A 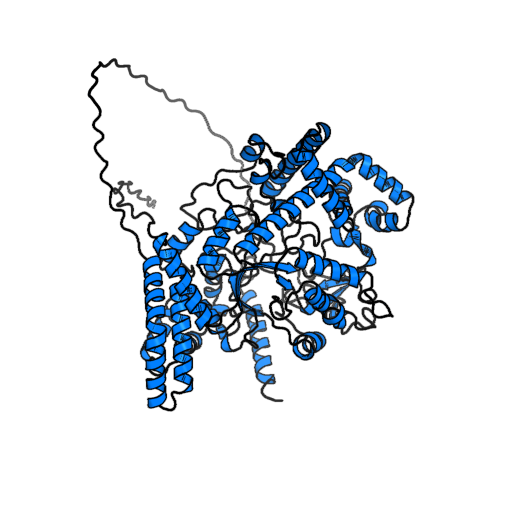C 1
ATOM 4723 O O . ASP A 1 586 ? 14.715 17.490 -6.250 1.00 91.50 586 ASP A O 1
ATOM 4727 N N . TYR A 1 587 ? 12.515 17.299 -6.677 1.00 94.56 587 TYR A N 1
ATOM 4728 C CA . TYR A 1 587 ? 12.674 16.391 -7.808 1.00 94.56 587 TYR A CA 1
ATOM 4729 C C . TYR A 1 587 ? 13.462 17.041 -8.946 1.00 94.56 587 TYR A C 1
ATOM 4731 O O . TYR A 1 587 ? 14.474 16.497 -9.381 1.00 94.56 587 TYR A O 1
ATOM 4739 N N . TYR A 1 588 ? 13.067 18.232 -9.401 1.00 92.19 588 TYR A N 1
ATOM 4740 C CA . TYR A 1 588 ? 13.792 18.902 -10.484 1.00 92.19 588 TYR A CA 1
ATOM 4741 C C . TYR A 1 588 ? 15.213 19.303 -10.061 1.00 92.19 588 TYR A C 1
ATOM 4743 O O . TYR A 1 588 ? 16.142 19.225 -10.864 1.00 92.19 588 TYR A O 1
ATOM 4751 N N . ARG A 1 589 ? 15.428 19.672 -8.790 1.00 90.12 589 ARG A N 1
ATOM 4752 C CA . ARG A 1 589 ? 16.773 19.948 -8.255 1.00 90.12 589 ARG A CA 1
ATOM 4753 C C . ARG A 1 589 ? 17.630 18.689 -8.300 1.00 90.12 589 ARG A C 1
ATOM 4755 O O . ARG A 1 589 ? 18.808 18.757 -8.644 1.00 90.12 589 ARG A O 1
ATOM 4762 N N . ALA A 1 590 ? 17.025 17.548 -7.981 1.00 92.31 590 ALA A N 1
ATOM 4763 C CA . ALA A 1 590 ? 17.662 16.250 -8.063 1.00 92.31 590 ALA A CA 1
ATOM 4764 C C . ALA A 1 590 ? 17.997 15.882 -9.520 1.00 92.31 590 ALA A C 1
ATOM 4766 O O . ALA A 1 590 ? 19.082 15.367 -9.751 1.00 92.31 590 ALA A O 1
ATOM 4767 N N . LEU A 1 591 ? 17.152 16.191 -10.509 1.00 93.12 591 LEU A N 1
ATOM 4768 C CA . LEU A 1 591 ? 17.458 15.928 -11.927 1.00 93.12 591 LEU A CA 1
ATOM 4769 C C . LEU A 1 591 ? 18.633 16.761 -12.476 1.00 93.12 591 LEU A C 1
ATOM 4771 O O . LEU A 1 591 ? 19.343 16.308 -13.372 1.00 93.12 591 LEU A O 1
ATOM 4775 N N . GLN A 1 592 ? 18.875 17.953 -11.927 1.00 89.19 592 GLN A N 1
ATOM 4776 C CA . GLN A 1 592 ? 20.011 18.810 -12.301 1.00 89.19 592 GLN A CA 1
ATOM 4777 C C . GLN A 1 592 ? 21.349 18.349 -11.691 1.00 89.19 592 GLN A C 1
ATOM 4779 O O . GLN A 1 592 ? 22.422 18.739 -12.169 1.00 89.19 592 GLN A O 1
ATOM 4784 N N . ASP A 1 593 ? 21.317 17.549 -10.621 1.00 89.00 593 ASP A N 1
ATOM 4785 C CA . ASP A 1 593 ? 22.516 16.989 -10.002 1.00 89.00 593 ASP A CA 1
ATOM 4786 C C . ASP A 1 593 ? 22.893 15.662 -10.666 1.00 89.00 593 ASP A C 1
ATOM 4788 O O . ASP A 1 593 ? 22.234 14.641 -10.496 1.00 89.00 593 ASP A O 1
ATOM 4792 N N . LYS A 1 594 ? 24.036 15.648 -11.358 1.00 85.81 594 LYS A N 1
ATOM 4793 C CA . LYS A 1 594 ? 24.584 14.447 -12.010 1.00 85.81 594 LYS A CA 1
ATOM 4794 C C . LYS A 1 594 ? 24.872 13.293 -11.040 1.00 85.81 594 LYS A C 1
ATOM 4796 O O . LYS A 1 594 ? 25.063 12.167 -11.487 1.00 85.81 594 LYS A O 1
ATOM 4801 N N . ASN A 1 595 ? 24.955 13.562 -9.736 1.00 89.00 595 ASN A N 1
ATOM 4802 C CA . ASN A 1 595 ? 25.162 12.532 -8.720 1.00 89.00 595 ASN A CA 1
ATOM 4803 C C . ASN A 1 595 ? 23.854 11.946 -8.176 1.00 89.00 595 ASN A C 1
ATOM 4805 O O . ASN A 1 595 ? 23.908 10.957 -7.439 1.00 89.00 595 ASN A O 1
ATOM 4809 N N . SER A 1 596 ? 22.713 12.544 -8.512 1.00 93.25 596 SER A N 1
ATOM 4810 C CA . SER A 1 596 ? 21.396 12.097 -8.082 1.00 93.25 596 SER A CA 1
ATOM 4811 C C . SER A 1 596 ? 21.004 10.762 -8.712 1.00 93.25 596 SER A C 1
ATOM 4813 O O . SER A 1 596 ? 21.461 10.396 -9.793 1.00 93.25 596 SER A O 1
ATOM 4815 N N . TYR A 1 597 ? 20.121 10.048 -8.019 1.00 96.94 597 TYR A N 1
ATOM 4816 C CA . TYR A 1 597 ? 19.473 8.829 -8.505 1.00 96.94 597 TYR A CA 1
ATOM 4817 C C . TYR A 1 597 ? 17.997 9.059 -8.869 1.00 96.94 597 TYR A C 1
ATOM 4819 O O . TYR A 1 597 ? 17.296 8.089 -9.144 1.00 96.94 597 TYR A O 1
ATOM 4827 N N . ALA A 1 598 ? 17.517 10.311 -8.844 1.00 97.19 598 ALA A N 1
ATOM 4828 C CA . ALA A 1 598 ? 16.157 10.646 -9.264 1.00 97.19 598 ALA A CA 1
ATOM 4829 C C . ALA A 1 598 ? 15.922 10.224 -10.719 1.00 97.19 598 ALA A C 1
ATOM 4831 O O . ALA A 1 598 ? 16.803 10.344 -11.573 1.00 97.19 598 ALA A O 1
ATOM 4832 N N . LEU A 1 599 ? 14.727 9.710 -10.995 1.00 97.88 599 LEU A N 1
ATOM 4833 C CA . LEU A 1 599 ? 14.425 9.096 -12.281 1.00 97.88 599 LEU A CA 1
ATOM 4834 C C . LEU A 1 599 ? 13.999 10.154 -13.297 1.00 97.88 599 LEU A C 1
ATOM 4836 O O . LEU A 1 599 ? 12.867 10.622 -13.262 1.00 97.88 599 LEU A O 1
ATOM 4840 N N . ASN A 1 600 ? 14.879 10.493 -14.241 1.00 97.56 600 ASN A N 1
ATOM 4841 C CA . ASN A 1 600 ? 14.515 11.314 -15.396 1.00 97.56 600 ASN A CA 1
ATOM 4842 C C . ASN A 1 600 ? 13.629 10.492 -16.351 1.00 97.56 600 ASN A C 1
ATOM 4844 O O . ASN A 1 600 ? 14.116 9.673 -17.132 1.00 97.56 600 ASN A O 1
ATOM 4848 N N . MET A 1 601 ? 12.311 10.676 -16.256 1.00 98.00 601 MET A N 1
ATOM 4849 C CA . MET A 1 601 ? 11.339 9.872 -17.005 1.00 98.00 601 MET A CA 1
ATOM 4850 C C . MET A 1 601 ? 11.502 9.944 -18.535 1.00 98.00 601 MET A C 1
ATOM 4852 O O . MET A 1 601 ? 11.516 8.877 -19.153 1.00 98.00 601 MET A O 1
ATOM 4856 N N . PRO A 1 602 ? 11.675 11.121 -19.171 1.00 98.44 602 PRO A N 1
ATOM 4857 C CA . PRO A 1 602 ? 11.975 11.198 -20.600 1.00 98.44 602 PRO A CA 1
ATOM 4858 C C . PRO A 1 602 ? 13.227 10.422 -21.015 1.00 98.44 602 PRO A C 1
ATOM 4860 O O . PRO A 1 602 ? 13.195 9.718 -22.022 1.00 98.44 602 PRO A O 1
ATOM 4863 N N . GLU A 1 603 ? 14.303 10.497 -20.227 1.00 98.00 603 GLU A N 1
ATOM 4864 C CA . GLU A 1 603 ? 15.552 9.772 -20.492 1.00 98.00 603 GLU A CA 1
ATOM 4865 C C . GLU A 1 603 ? 15.339 8.250 -20.450 1.00 98.00 603 GLU A C 1
ATOM 4867 O O . GLU A 1 603 ? 15.677 7.530 -21.395 1.00 98.00 603 GLU A O 1
ATOM 4872 N N . ILE A 1 604 ? 14.709 7.761 -19.377 1.00 98.44 604 ILE A N 1
ATOM 4873 C CA . ILE A 1 604 ? 14.417 6.337 -19.171 1.00 98.44 604 ILE A CA 1
ATOM 4874 C C . ILE A 1 604 ? 13.503 5.805 -20.279 1.00 98.44 604 ILE A C 1
ATOM 4876 O O . ILE A 1 604 ? 13.788 4.766 -20.883 1.00 98.44 604 ILE A O 1
ATOM 4880 N N . LEU A 1 605 ? 12.414 6.515 -20.580 1.00 98.81 605 LEU A N 1
ATOM 4881 C CA . LEU A 1 605 ? 11.454 6.101 -21.600 1.00 98.81 605 LEU A CA 1
ATOM 4882 C C . LEU A 1 605 ? 12.051 6.183 -23.005 1.00 98.81 605 LEU A C 1
ATOM 4884 O O . LEU A 1 605 ? 11.857 5.257 -23.790 1.00 98.81 605 LEU A O 1
ATOM 4888 N N . GLY A 1 606 ? 12.830 7.222 -23.314 1.00 98.62 606 GLY A N 1
ATOM 4889 C CA . GLY A 1 606 ? 13.538 7.350 -24.587 1.00 98.62 606 GLY A CA 1
ATOM 4890 C C . GLY A 1 606 ? 14.469 6.164 -24.834 1.00 98.62 606 GLY A C 1
ATOM 4891 O O . GLY A 1 606 ? 14.408 5.532 -25.894 1.00 98.62 606 GLY A O 1
ATOM 4892 N N . GLN A 1 607 ? 15.268 5.781 -23.832 1.00 98.12 607 GLN A N 1
ATOM 4893 C CA . GLN A 1 607 ? 16.126 4.599 -23.934 1.00 98.12 607 GLN A CA 1
ATOM 4894 C C . GLN A 1 607 ? 15.315 3.299 -24.046 1.00 98.12 607 GLN A C 1
ATOM 4896 O O . GLN A 1 607 ? 15.662 2.428 -24.845 1.00 98.12 607 GLN A O 1
ATOM 4901 N N . ALA A 1 608 ? 14.211 3.153 -23.309 1.00 98.50 608 ALA A N 1
ATOM 4902 C CA . ALA A 1 608 ? 13.358 1.967 -23.398 1.00 98.50 608 ALA A CA 1
ATOM 4903 C C . ALA A 1 608 ? 12.696 1.833 -24.785 1.00 98.50 608 ALA A C 1
ATOM 4905 O O . ALA A 1 608 ? 12.649 0.732 -25.345 1.00 98.50 608 ALA A O 1
ATOM 4906 N N . VAL A 1 609 ? 12.225 2.940 -25.376 1.00 98.69 609 VAL A N 1
ATOM 4907 C CA . VAL A 1 609 ? 11.646 2.987 -26.732 1.00 98.69 609 VAL A CA 1
ATOM 4908 C C . VAL A 1 609 ? 12.695 2.569 -27.764 1.00 98.69 609 VAL A C 1
ATOM 4910 O O . VAL A 1 609 ? 12.422 1.685 -28.585 1.00 98.69 609 VAL A O 1
ATOM 4913 N N . ARG A 1 610 ? 13.918 3.118 -27.681 1.00 97.94 610 ARG A N 1
ATOM 4914 C CA . ARG A 1 610 ? 15.061 2.712 -28.522 1.00 97.94 610 ARG A CA 1
ATOM 4915 C C . ARG A 1 610 ? 15.382 1.231 -28.371 1.00 97.94 610 ARG A C 1
ATOM 4917 O O . ARG A 1 610 ? 15.533 0.531 -29.370 1.00 97.94 610 ARG A O 1
ATOM 4924 N N . ALA A 1 611 ? 15.405 0.724 -27.143 1.00 97.62 611 ALA A N 1
ATOM 4925 C CA . ALA A 1 611 ? 15.674 -0.679 -26.856 1.00 97.62 611 ALA A CA 1
ATOM 4926 C C . ALA A 1 611 ? 14.591 -1.614 -27.431 1.00 97.62 611 ALA A C 1
ATOM 4928 O O . ALA A 1 611 ? 14.897 -2.671 -27.994 1.00 97.62 611 ALA A O 1
ATOM 4929 N N . LYS A 1 612 ? 13.306 -1.241 -27.332 1.00 97.31 612 LYS A N 1
ATOM 4930 C CA . LYS A 1 612 ? 12.194 -2.001 -27.928 1.00 97.31 612 LYS A CA 1
ATOM 4931 C C . LYS A 1 612 ? 12.236 -1.959 -29.460 1.00 97.31 612 LYS A C 1
ATOM 4933 O O . LYS A 1 612 ? 12.079 -3.009 -30.083 1.00 97.31 612 LYS A O 1
ATOM 4938 N N . LYS A 1 613 ? 12.521 -0.792 -30.056 1.00 97.06 613 LYS A N 1
ATOM 4939 C CA . LYS A 1 613 ? 12.779 -0.635 -31.501 1.00 97.06 613 LYS A CA 1
ATOM 4940 C C . LYS A 1 613 ? 13.926 -1.544 -31.954 1.00 97.06 613 LYS A C 1
ATOM 4942 O O . LYS A 1 613 ? 13.743 -2.359 -32.855 1.00 97.06 613 LYS A O 1
ATOM 4947 N N . GLY A 1 614 ? 15.082 -1.461 -31.296 1.00 96.69 614 GLY A N 1
ATOM 4948 C CA . GLY A 1 614 ? 16.257 -2.266 -31.625 1.00 96.69 614 GLY A CA 1
ATOM 4949 C C . GLY A 1 614 ? 15.984 -3.765 -31.527 1.00 96.69 614 GLY A C 1
ATOM 4950 O O . GLY A 1 614 ? 16.504 -4.538 -32.323 1.00 96.69 614 GLY A O 1
ATOM 4951 N N . MET A 1 615 ? 15.122 -4.194 -30.596 1.00 95.88 615 MET A N 1
ATOM 4952 C CA . MET A 1 615 ? 14.745 -5.603 -30.477 1.00 95.88 615 MET A CA 1
ATOM 4953 C C . MET A 1 615 ? 13.918 -6.079 -31.671 1.00 95.88 615 MET A C 1
ATOM 4955 O O . MET A 1 615 ? 14.080 -7.217 -32.105 1.00 95.88 615 MET A O 1
ATOM 4959 N N . ALA A 1 616 ? 13.019 -5.239 -32.191 1.00 96.38 616 ALA A N 1
ATOM 4960 C CA . ALA A 1 616 ? 12.260 -5.568 -33.393 1.00 96.38 616 ALA A CA 1
ATOM 4961 C C . ALA A 1 616 ? 13.210 -5.797 -34.579 1.00 96.38 616 ALA A C 1
ATOM 4963 O O . ALA A 1 616 ? 13.117 -6.830 -35.239 1.00 96.38 616 ALA A O 1
ATOM 4964 N N . VAL A 1 617 ? 14.195 -4.909 -34.754 1.00 97.00 617 VAL A N 1
ATOM 4965 C CA . VAL A 1 617 ? 15.227 -5.023 -35.797 1.00 97.00 617 VAL A CA 1
ATOM 4966 C C . VAL A 1 617 ? 16.114 -6.257 -35.590 1.00 97.00 617 VAL A C 1
ATOM 4968 O O . VAL A 1 617 ? 16.346 -7.019 -36.527 1.00 97.00 617 VAL A O 1
ATOM 4971 N N . ALA A 1 618 ? 16.561 -6.518 -34.358 1.00 95.25 618 ALA A N 1
ATOM 4972 C CA . ALA A 1 618 ? 17.400 -7.672 -34.029 1.00 95.25 618 ALA A CA 1
ATOM 4973 C C . ALA A 1 618 ? 16.722 -9.019 -34.348 1.00 95.25 618 ALA A C 1
ATOM 4975 O O . ALA A 1 618 ? 17.396 -9.976 -34.711 1.00 95.25 618 ALA A O 1
ATOM 4976 N N . LYS A 1 619 ? 15.385 -9.111 -34.282 1.00 95.62 619 LYS A N 1
ATOM 4977 C CA . LYS A 1 619 ? 14.652 -10.338 -34.656 1.00 95.62 619 LYS A CA 1
ATOM 4978 C C . LYS A 1 619 ? 14.744 -10.681 -36.143 1.00 95.62 619 LYS A C 1
ATOM 4980 O O . LYS A 1 619 ? 14.543 -11.838 -36.500 1.00 95.62 619 LYS A O 1
ATOM 4985 N N . VAL A 1 620 ? 15.025 -9.701 -37.000 1.00 96.12 620 VAL A N 1
ATOM 4986 C CA . VAL A 1 620 ? 15.138 -9.880 -38.457 1.00 96.12 620 VAL A CA 1
ATOM 4987 C C . VAL A 1 620 ? 16.570 -9.690 -38.964 1.00 96.12 620 VAL A C 1
ATOM 4989 O O . VAL A 1 620 ? 16.798 -9.727 -40.169 1.00 96.12 620 VAL A O 1
ATOM 4992 N N . SER A 1 621 ? 17.555 -9.539 -38.071 1.00 91.25 621 SER A N 1
ATOM 4993 C CA . SER A 1 621 ? 18.940 -9.200 -38.433 1.00 91.25 621 SER A CA 1
ATOM 4994 C C . SER A 1 621 ? 19.709 -10.299 -39.170 1.00 91.25 621 SER A C 1
ATOM 4996 O O . SER A 1 621 ? 20.835 -10.059 -39.596 1.00 91.25 621 SER A O 1
ATOM 4998 N N . GLY A 1 622 ? 19.126 -11.490 -39.338 1.00 91.69 622 GLY A N 1
ATOM 4999 C CA . GLY A 1 622 ? 19.654 -12.515 -40.245 1.00 91.69 622 GLY A CA 1
ATOM 5000 C C . GLY A 1 622 ? 19.578 -12.117 -41.726 1.00 91.69 622 GLY A C 1
ATOM 5001 O O . GLY A 1 622 ? 20.279 -12.701 -42.545 1.00 91.69 622 GLY A O 1
ATOM 5002 N N . ASP A 1 623 ? 18.764 -11.112 -42.064 1.00 94.81 623 ASP A N 1
ATOM 5003 C CA . ASP A 1 623 ? 18.654 -10.518 -43.396 1.00 94.81 623 ASP A CA 1
ATOM 5004 C C . ASP A 1 623 ? 18.940 -9.004 -43.299 1.00 94.81 623 ASP A C 1
ATOM 5006 O O . ASP A 1 623 ? 18.098 -8.243 -42.804 1.00 94.81 623 ASP A O 1
ATOM 5010 N N . PRO A 1 624 ? 20.119 -8.538 -43.757 1.00 92.69 624 PRO A N 1
ATOM 5011 C CA . PRO A 1 624 ? 20.497 -7.129 -43.665 1.00 92.69 624 PRO A CA 1
ATOM 5012 C C . PRO A 1 624 ? 19.530 -6.181 -44.379 1.00 92.69 624 PRO A C 1
ATOM 5014 O O . PRO A 1 624 ? 19.344 -5.050 -43.928 1.00 92.69 624 PRO A O 1
ATOM 5017 N N . TYR A 1 625 ? 18.893 -6.623 -45.469 1.00 94.75 625 TYR A N 1
ATOM 5018 C CA . TYR A 1 625 ? 17.938 -5.800 -46.206 1.00 94.75 625 TYR A CA 1
ATOM 5019 C C . TYR A 1 625 ? 16.670 -5.580 -45.378 1.00 94.75 625 TYR A C 1
ATOM 5021 O O . TYR A 1 625 ? 16.273 -4.435 -45.159 1.00 94.75 625 TYR A O 1
ATOM 5029 N N . LYS A 1 626 ? 16.092 -6.655 -44.824 1.00 96.06 626 LYS A N 1
ATOM 5030 C CA . LYS A 1 626 ? 14.911 -6.560 -43.944 1.00 96.06 626 LYS A CA 1
ATOM 5031 C C . LYS A 1 626 ? 15.194 -5.767 -42.675 1.00 96.06 626 LYS A C 1
ATOM 5033 O O . LYS A 1 626 ? 14.355 -4.976 -42.252 1.00 96.06 626 LYS A O 1
ATOM 5038 N N . ALA A 1 627 ? 16.370 -5.953 -42.077 1.00 95.50 627 ALA A N 1
ATOM 5039 C CA . ALA A 1 627 ? 16.774 -5.196 -40.898 1.00 95.50 627 ALA A CA 1
ATOM 5040 C C . ALA A 1 627 ? 16.884 -3.694 -41.192 1.00 95.50 627 ALA A C 1
ATOM 5042 O O . ALA A 1 627 ? 16.392 -2.883 -40.411 1.00 95.50 627 ALA A O 1
ATOM 5043 N N . ASN A 1 628 ? 17.475 -3.315 -42.330 1.00 95.69 628 ASN A N 1
ATOM 5044 C CA . ASN A 1 628 ? 17.582 -1.915 -42.741 1.00 95.69 628 ASN A CA 1
ATOM 5045 C C . ASN A 1 628 ? 16.223 -1.305 -43.089 1.00 95.69 628 ASN A C 1
ATOM 5047 O O . ASN A 1 628 ? 15.940 -0.187 -42.668 1.00 95.69 628 ASN A O 1
ATOM 5051 N N . GLN A 1 629 ? 15.367 -2.047 -43.795 1.00 96.75 629 GLN A N 1
ATOM 5052 C CA . GLN A 1 629 ? 14.007 -1.612 -44.095 1.00 96.75 629 GLN A CA 1
ATOM 5053 C C . GLN A 1 629 ? 13.212 -1.355 -42.806 1.00 96.75 629 GLN A C 1
ATOM 5055 O O . GLN A 1 629 ? 12.700 -0.256 -42.612 1.00 96.75 629 GLN A O 1
ATOM 5060 N N . MET A 1 630 ? 13.180 -2.326 -41.886 1.00 97.19 630 MET A N 1
ATOM 5061 C CA . MET A 1 630 ? 12.482 -2.184 -40.604 1.00 97.19 630 MET A CA 1
ATOM 5062 C C . MET A 1 630 ? 13.046 -1.032 -39.767 1.00 97.19 630 MET A C 1
ATOM 5064 O O . MET A 1 630 ? 12.293 -0.335 -39.088 1.00 97.19 630 MET A O 1
ATOM 5068 N N . ARG A 1 631 ? 14.367 -0.819 -39.804 1.00 96.31 631 ARG A N 1
ATOM 5069 C CA . ARG A 1 631 ? 14.997 0.307 -39.112 1.00 96.31 631 ARG A CA 1
ATOM 5070 C C . ARG A 1 631 ? 14.471 1.636 -39.651 1.00 96.31 631 ARG A C 1
ATOM 5072 O O . ARG A 1 631 ? 13.983 2.422 -38.848 1.00 96.31 631 ARG A O 1
ATOM 5079 N N . ASN A 1 632 ? 14.478 1.827 -40.971 1.00 96.50 632 ASN A N 1
ATOM 5080 C CA . ASN A 1 632 ? 13.989 3.047 -41.619 1.00 96.50 632 ASN A CA 1
ATOM 5081 C C . ASN A 1 632 ? 12.503 3.310 -41.326 1.00 96.50 632 ASN A C 1
ATOM 5083 O O . ASN A 1 632 ? 12.144 4.421 -40.949 1.00 96.50 632 ASN A O 1
ATOM 5087 N N . GLU A 1 633 ? 11.654 2.282 -41.434 1.00 97.62 633 GLU A N 1
ATOM 5088 C CA . GLU A 1 633 ? 10.215 2.386 -41.141 1.00 97.62 633 GLU A CA 1
ATOM 5089 C C . GLU A 1 633 ? 9.956 2.796 -39.681 1.00 97.62 633 GLU A C 1
ATOM 5091 O O . GLU A 1 633 ? 9.119 3.654 -39.390 1.00 97.62 633 GLU A O 1
ATOM 5096 N N . LEU A 1 634 ? 10.686 2.198 -38.733 1.00 97.31 634 LEU A N 1
ATOM 5097 C CA . LEU A 1 634 ? 10.558 2.543 -37.317 1.00 97.31 634 LEU A CA 1
ATOM 5098 C C . LEU A 1 634 ? 11.180 3.903 -36.985 1.00 97.31 634 LEU A C 1
ATOM 5100 O O . LEU A 1 634 ? 10.683 4.572 -36.084 1.00 97.31 634 LEU A O 1
ATOM 5104 N N . ASP A 1 635 ? 12.244 4.312 -37.676 1.00 96.25 635 ASP A N 1
ATOM 5105 C CA . ASP A 1 635 ? 12.837 5.646 -37.550 1.00 96.25 635 ASP A CA 1
ATOM 5106 C C . ASP A 1 635 ? 11.846 6.734 -37.952 1.00 96.25 635 ASP A C 1
ATOM 5108 O O . ASP A 1 635 ? 11.589 7.646 -37.168 1.00 96.25 635 ASP A O 1
ATOM 5112 N N . GLU A 1 636 ? 11.221 6.606 -39.122 1.00 97.31 636 GLU A N 1
ATOM 5113 C CA . GLU A 1 636 ? 10.199 7.549 -39.585 1.00 97.31 636 GLU A CA 1
ATOM 5114 C C . GLU A 1 636 ? 9.051 7.679 -38.572 1.00 97.31 636 GLU A C 1
ATOM 5116 O O . GLU A 1 636 ? 8.610 8.783 -38.250 1.00 97.31 636 GLU A O 1
ATOM 5121 N N . LYS A 1 637 ? 8.623 6.551 -37.994 1.00 97.50 637 LYS A N 1
ATOM 5122 C CA . LYS A 1 637 ? 7.536 6.517 -37.014 1.00 97.50 637 LYS A CA 1
ATOM 5123 C C . LYS A 1 637 ? 7.915 7.083 -35.641 1.00 97.50 637 LYS A C 1
ATOM 5125 O O . LYS A 1 637 ? 7.080 7.716 -35.000 1.00 97.50 637 LYS A O 1
ATOM 5130 N N . LEU A 1 638 ? 9.117 6.791 -35.138 1.00 98.25 638 LEU A N 1
ATOM 5131 C CA . LEU A 1 638 ? 9.467 7.007 -33.726 1.00 98.25 638 LEU A CA 1
ATOM 5132 C C . LEU A 1 638 ? 10.370 8.215 -33.488 1.00 98.25 638 LEU A C 1
ATOM 5134 O O . LEU A 1 638 ? 10.393 8.714 -32.366 1.00 98.25 638 LEU A O 1
ATOM 5138 N N . ASN A 1 639 ? 11.076 8.721 -34.500 1.00 97.75 639 ASN A N 1
ATOM 5139 C CA . ASN A 1 639 ? 11.961 9.875 -34.333 1.00 97.75 639 ASN A CA 1
ATOM 5140 C C . ASN A 1 639 ? 11.252 11.143 -33.829 1.00 97.75 639 ASN A C 1
ATOM 5142 O O . ASN A 1 639 ? 11.842 11.821 -32.989 1.00 97.75 639 ASN A O 1
ATOM 5146 N N . PRO A 1 640 ? 9.997 11.456 -34.218 1.00 98.31 640 PRO A N 1
ATOM 5147 C CA . PRO A 1 640 ? 9.273 12.576 -33.618 1.00 98.31 640 PRO A CA 1
ATOM 5148 C C . PRO A 1 640 ? 9.076 12.421 -32.104 1.00 98.31 640 PRO A C 1
ATOM 5150 O O . PRO A 1 640 ? 9.263 13.377 -31.357 1.00 98.31 640 PRO A O 1
ATOM 5153 N N . LEU A 1 641 ? 8.739 11.214 -31.637 1.00 98.56 641 LEU A N 1
ATOM 5154 C CA . LEU A 1 641 ? 8.585 10.916 -30.211 1.00 98.56 641 LEU A CA 1
ATOM 5155 C C . LEU A 1 641 ? 9.936 10.962 -29.487 1.00 98.56 641 LEU A C 1
ATOM 5157 O O . LEU A 1 641 ? 10.061 11.617 -28.455 1.00 98.56 641 LEU A O 1
ATOM 5161 N N . LEU A 1 642 ? 10.954 10.296 -30.040 1.00 98.62 642 LEU A N 1
ATOM 5162 C CA . LEU A 1 642 ? 12.299 10.253 -29.464 1.00 98.62 642 LEU A CA 1
ATOM 5163 C C . LEU A 1 642 ? 12.918 11.651 -29.362 1.00 98.62 642 LEU A C 1
ATOM 5165 O O . LEU A 1 642 ? 13.484 11.973 -28.326 1.00 98.62 642 LEU A O 1
ATOM 5169 N N . GLY A 1 643 ? 12.735 12.506 -30.372 1.00 98.44 643 GLY A N 1
ATOM 5170 C CA . GLY A 1 643 ? 13.204 13.891 -30.334 1.00 98.44 643 GLY A CA 1
ATOM 5171 C C . GLY A 1 643 ? 12.565 14.708 -29.208 1.00 98.44 643 GLY A C 1
ATOM 5172 O O . GLY A 1 643 ? 13.256 15.478 -28.544 1.00 98.44 643 GLY A O 1
ATOM 5173 N N . LYS A 1 644 ? 11.268 14.505 -28.930 1.00 98.44 644 LYS A N 1
ATOM 5174 C CA . LYS A 1 644 ? 10.590 15.149 -27.790 1.00 98.44 644 LYS A CA 1
ATOM 5175 C C . LYS A 1 644 ? 11.118 14.641 -26.451 1.00 98.44 644 LYS A C 1
ATOM 5177 O O . LYS A 1 644 ? 11.402 15.447 -25.570 1.00 98.44 644 LYS A O 1
ATOM 5182 N N . LEU A 1 645 ? 11.265 13.324 -26.302 1.00 98.62 645 LEU A N 1
ATOM 5183 C CA . LEU A 1 645 ? 11.792 12.713 -25.077 1.00 98.62 645 LEU A CA 1
ATOM 5184 C C . LEU A 1 645 ? 13.229 13.168 -24.797 1.00 98.62 645 LEU A C 1
ATOM 5186 O O . LEU A 1 645 ? 13.530 13.559 -23.673 1.00 98.62 645 LEU A O 1
ATOM 5190 N N . ASP A 1 646 ? 14.093 13.196 -25.813 1.00 98.25 646 ASP A N 1
ATOM 5191 C CA . ASP A 1 646 ? 15.466 13.689 -25.678 1.00 98.25 646 ASP A CA 1
ATOM 5192 C C . ASP A 1 646 ? 15.491 15.176 -25.308 1.00 98.25 646 ASP A C 1
ATOM 5194 O O . ASP A 1 646 ? 16.233 15.581 -24.414 1.00 98.25 646 ASP A O 1
ATOM 5198 N N . SER A 1 647 ? 14.641 15.993 -25.946 1.00 96.88 647 SER A N 1
ATOM 5199 C CA . SER A 1 647 ? 14.540 17.413 -25.613 1.00 96.88 647 SER A CA 1
ATOM 5200 C C . SER A 1 647 ? 14.124 17.609 -24.158 1.00 96.88 647 SER A C 1
ATOM 5202 O O . SER A 1 647 ? 14.759 18.388 -23.454 1.00 96.88 647 SER A O 1
ATOM 5204 N N . PHE A 1 648 ? 13.094 16.905 -23.677 1.00 96.94 648 PHE A N 1
ATOM 5205 C CA . PHE A 1 648 ? 12.673 17.020 -22.281 1.00 96.94 648 PHE A CA 1
ATOM 5206 C C . PHE A 1 648 ? 13.699 16.447 -21.301 1.00 96.94 648 PHE A C 1
ATOM 5208 O O . PHE A 1 648 ? 13.884 17.026 -20.234 1.00 96.94 648 PHE A O 1
ATOM 5215 N N . SER A 1 649 ? 14.409 15.374 -21.662 1.00 95.69 649 SER A N 1
ATOM 5216 C CA . SER A 1 649 ? 15.516 14.840 -20.858 1.00 95.69 649 SER A CA 1
ATOM 5217 C C . SER A 1 649 ? 16.536 15.930 -20.528 1.00 95.69 649 SER A C 1
ATOM 5219 O O . SER A 1 649 ? 16.941 16.051 -19.371 1.00 95.69 649 SER A O 1
ATOM 5221 N N . GLU A 1 650 ? 16.912 16.742 -21.521 1.00 94.06 650 GLU A N 1
ATOM 5222 C CA . GLU A 1 650 ? 17.889 17.816 -21.342 1.00 94.06 650 GLU A CA 1
ATOM 5223 C C . GLU A 1 650 ? 17.290 19.067 -20.693 1.00 94.06 650 GLU A C 1
ATOM 5225 O O . GLU A 1 650 ? 17.911 19.613 -19.783 1.00 94.06 650 GLU A O 1
ATOM 5230 N N . ILE A 1 651 ? 16.063 19.462 -21.058 1.00 92.38 651 ILE A N 1
ATOM 5231 C CA . ILE A 1 651 ? 15.336 20.581 -20.426 1.00 92.38 651 ILE A CA 1
ATOM 5232 C C . ILE A 1 651 ? 15.309 20.424 -18.901 1.00 92.38 651 ILE A C 1
ATOM 5234 O O . ILE A 1 651 ? 15.564 21.381 -18.173 1.00 92.38 651 ILE A O 1
ATOM 5238 N N . LEU A 1 652 ? 15.044 19.211 -18.411 1.00 91.75 652 LEU A N 1
ATOM 5239 C CA . LEU A 1 652 ? 14.961 18.927 -16.977 1.00 91.75 652 LEU A CA 1
ATOM 5240 C C . LEU A 1 652 ? 16.321 18.940 -16.253 1.00 91.75 652 LEU A C 1
ATOM 5242 O O . LEU A 1 652 ? 16.356 18.937 -15.022 1.00 91.75 652 LEU A O 1
ATOM 5246 N N . LYS A 1 653 ? 17.437 18.965 -16.991 1.00 89.44 653 LYS A N 1
ATOM 5247 C CA . LYS A 1 653 ? 18.809 19.077 -16.462 1.00 89.44 653 LYS A CA 1
ATOM 5248 C C . LYS A 1 653 ? 19.344 20.511 -16.527 1.00 89.44 653 LYS A C 1
ATOM 5250 O O . LYS A 1 653 ? 20.398 20.796 -15.949 1.00 89.44 653 LYS A O 1
ATOM 5255 N N . GLU A 1 654 ? 18.659 21.410 -17.234 1.00 85.69 654 GLU A N 1
ATOM 5256 C CA . GLU A 1 654 ? 19.085 22.797 -17.391 1.00 85.69 654 GLU A CA 1
ATOM 5257 C C . GLU A 1 654 ? 19.062 23.559 -16.065 1.00 85.69 654 GLU A C 1
ATOM 5259 O O . GLU A 1 654 ? 18.167 23.420 -15.231 1.00 85.69 654 GLU A O 1
ATOM 5264 N N . LYS A 1 655 ? 20.050 24.438 -15.902 1.00 74.62 655 LYS A N 1
ATOM 5265 C CA . LYS A 1 655 ? 20.038 25.472 -14.869 1.00 74.62 655 LYS A CA 1
ATOM 5266 C C . LYS A 1 655 ? 19.499 26.738 -15.524 1.00 74.62 655 LYS A C 1
ATOM 5268 O O . LYS A 1 655 ? 20.096 27.192 -16.496 1.00 74.62 655 LYS A O 1
ATOM 5273 N N . GLU A 1 656 ? 18.394 27.296 -15.036 1.00 57.19 656 GLU A N 1
ATOM 5274 C CA . GLU A 1 656 ? 17.911 28.571 -15.581 1.00 57.19 656 GLU A CA 1
ATOM 5275 C C . GLU A 1 656 ? 18.853 29.704 -15.151 1.00 57.19 656 GLU A C 1
ATOM 5277 O O . GLU A 1 656 ? 19.276 29.783 -13.995 1.00 57.19 656 GLU A O 1
ATOM 5282 N N . GLU A 1 657 ? 19.207 30.578 -16.092 1.00 49.72 657 GLU A N 1
ATOM 5283 C CA . GLU A 1 657 ? 19.859 31.840 -15.764 1.00 49.72 657 GLU A CA 1
ATOM 5284 C C . GLU A 1 657 ? 18.798 32.838 -15.302 1.00 49.72 657 GLU A C 1
ATOM 5286 O O . GLU A 1 657 ? 17.942 33.258 -16.087 1.00 49.72 657 GLU A O 1
ATOM 5291 N N . VAL A 1 658 ? 18.895 33.282 -14.048 1.00 47.47 658 VAL A N 1
ATOM 5292 C CA . VAL A 1 658 ? 18.092 34.406 -13.562 1.00 47.47 658 VAL A CA 1
ATOM 5293 C C . VAL A 1 658 ? 18.449 35.637 -14.391 1.00 47.47 658 VAL A C 1
ATOM 5295 O O . VAL A 1 658 ? 19.504 36.252 -14.200 1.00 47.47 658 VAL A O 1
ATOM 5298 N N . LYS A 1 659 ? 17.574 36.061 -15.308 1.00 40.25 659 LYS A N 1
ATOM 5299 C CA . LYS A 1 659 ? 17.684 37.414 -15.860 1.00 40.25 659 LYS A CA 1
ATOM 5300 C C . LYS A 1 659 ? 17.420 38.376 -14.713 1.00 40.25 659 LYS A C 1
ATOM 5302 O O . LYS A 1 659 ? 16.284 38.514 -14.266 1.00 40.25 659 LYS A O 1
ATOM 5307 N N . SER A 1 660 ? 18.468 39.045 -14.231 1.00 36.66 660 SER A N 1
ATOM 5308 C CA . SER A 1 660 ? 18.341 40.090 -13.220 1.00 36.66 660 SER A CA 1
ATOM 5309 C C . SER A 1 660 ? 17.351 41.143 -13.718 1.00 36.66 660 SER A C 1
ATOM 5311 O O . SER A 1 660 ? 17.670 41.939 -14.605 1.00 36.66 660 SER A O 1
ATOM 5313 N N . VAL A 1 661 ? 16.138 41.155 -13.171 1.00 38.28 661 VAL A N 1
ATOM 5314 C CA . VAL A 1 661 ? 15.211 42.261 -13.391 1.00 38.28 661 VAL A CA 1
ATOM 5315 C C . VAL A 1 661 ? 15.809 43.448 -12.648 1.00 38.28 661 VAL A C 1
ATOM 5317 O O . VAL A 1 661 ? 15.800 43.494 -11.418 1.00 38.28 661 VAL A O 1
ATOM 5320 N N . ALA A 1 662 ? 16.397 44.387 -13.391 1.00 34.59 662 ALA A N 1
ATOM 5321 C CA . ALA A 1 662 ? 16.836 45.650 -12.822 1.00 34.59 662 ALA A CA 1
ATOM 5322 C C . ALA A 1 662 ? 15.634 46.296 -12.107 1.00 34.59 662 ALA A C 1
ATOM 5324 O O . ALA A 1 662 ? 14.546 46.352 -12.694 1.00 34.59 662 ALA A O 1
ATOM 5325 N N . PRO A 1 663 ? 15.779 46.759 -10.854 1.00 35.47 663 PRO A N 1
ATOM 5326 C CA . PRO A 1 663 ? 14.665 47.354 -10.136 1.00 35.47 663 PRO A CA 1
ATOM 5327 C C . PRO A 1 663 ? 14.146 48.552 -10.935 1.00 35.47 663 PRO A C 1
ATOM 5329 O O . PRO A 1 663 ? 14.897 49.481 -11.242 1.00 35.47 663 PRO A O 1
ATOM 5332 N N . LYS A 1 664 ? 12.854 48.524 -11.292 1.00 36.00 664 LYS A N 1
ATOM 5333 C CA . LYS A 1 664 ? 12.166 49.697 -11.838 1.00 36.00 664 LYS A CA 1
ATOM 5334 C C . LYS A 1 664 ? 12.359 50.839 -10.841 1.00 36.00 664 LYS A C 1
ATOM 5336 O O . LYS A 1 664 ? 11.963 50.712 -9.684 1.00 36.00 664 LYS A O 1
ATOM 5341 N N . LYS A 1 665 ? 12.982 51.936 -11.286 1.00 32.47 665 LYS A N 1
ATOM 5342 C CA . LYS A 1 665 ? 13.033 53.190 -10.527 1.00 32.47 665 LYS A CA 1
ATOM 5343 C C . LYS A 1 665 ? 11.596 53.599 -10.212 1.00 32.47 665 LYS A C 1
ATOM 5345 O O . LYS A 1 665 ? 10.833 53.915 -11.119 1.00 32.47 665 LYS A O 1
ATOM 5350 N N . VAL A 1 666 ? 11.235 53.544 -8.938 1.00 33.16 666 VAL A N 1
ATOM 5351 C CA . VAL A 1 666 ? 10.042 54.206 -8.422 1.00 33.16 666 VAL A CA 1
ATOM 5352 C C . VAL A 1 666 ? 10.471 55.634 -8.114 1.00 33.16 666 VAL A C 1
ATOM 5354 O O . VAL A 1 666 ? 11.289 55.848 -7.219 1.00 33.16 666 VAL A O 1
ATOM 5357 N N . ASP A 1 667 ? 9.971 56.596 -8.883 1.00 36.69 667 ASP A N 1
ATOM 5358 C CA . ASP A 1 667 ? 10.116 58.010 -8.549 1.00 36.69 667 ASP A CA 1
ATOM 5359 C C . ASP A 1 667 ? 9.278 58.302 -7.300 1.00 36.69 667 ASP A C 1
ATOM 5361 O O . ASP A 1 667 ? 8.051 58.200 -7.311 1.00 36.69 667 ASP A O 1
ATOM 5365 N N . VAL A 1 668 ? 9.953 58.640 -6.201 1.00 32.66 668 VAL A N 1
ATOM 5366 C CA . VAL A 1 668 ? 9.321 59.108 -4.963 1.00 32.66 668 VAL A CA 1
ATOM 5367 C C . VAL A 1 668 ? 9.487 60.631 -4.892 1.00 32.66 668 VAL A C 1
ATOM 5369 O O . VAL A 1 668 ? 10.618 61.113 -5.017 1.00 32.66 668 VAL A O 1
ATOM 5372 N N . PRO A 1 669 ? 8.413 61.419 -4.681 1.00 32.41 669 PRO A N 1
ATOM 5373 C CA . PRO A 1 669 ? 8.525 62.865 -4.530 1.00 32.41 669 PRO A CA 1
ATOM 5374 C C . PRO A 1 669 ? 9.305 63.226 -3.261 1.00 32.41 669 PRO A C 1
ATOM 5376 O O . PRO A 1 669 ? 9.056 62.683 -2.184 1.00 32.41 669 PRO A O 1
ATOM 5379 N N . LYS A 1 670 ? 10.233 64.182 -3.382 1.00 31.05 670 LYS A N 1
ATOM 5380 C CA . LYS A 1 670 ? 10.967 64.764 -2.252 1.00 31.05 670 LYS A CA 1
ATOM 5381 C C . LYS A 1 670 ? 10.006 65.491 -1.309 1.00 31.05 670 LYS A C 1
ATOM 5383 O O . LYS A 1 670 ? 9.441 66.513 -1.684 1.00 31.05 670 LYS A O 1
ATOM 5388 N N . VAL A 1 671 ? 9.930 65.030 -0.063 1.00 28.58 671 VAL A N 1
ATOM 5389 C CA . VAL A 1 671 ? 9.498 65.846 1.078 1.00 28.58 671 VAL A CA 1
ATOM 5390 C C . VAL A 1 671 ? 10.668 65.935 2.052 1.00 28.58 671 VAL A C 1
ATOM 5392 O O . VAL A 1 671 ? 11.108 64.943 2.626 1.00 28.58 671 VAL A O 1
ATOM 5395 N N . THR A 1 672 ? 11.215 67.138 2.174 1.00 31.52 672 THR A N 1
ATOM 5396 C CA . THR A 1 672 ? 12.187 67.550 3.190 1.00 31.52 672 THR A CA 1
ATOM 5397 C C . THR A 1 672 ? 11.490 67.774 4.525 1.00 31.52 672 THR A C 1
ATOM 5399 O O . THR A 1 672 ? 10.523 68.529 4.554 1.00 31.52 672 THR A O 1
ATOM 5402 N N . GLN A 1 673 ? 12.031 67.223 5.615 1.00 28.95 673 GLN A N 1
ATOM 5403 C CA . GLN A 1 673 ? 12.075 67.896 6.919 1.00 28.95 673 GLN A CA 1
ATOM 5404 C C . GLN A 1 673 ? 13.048 67.208 7.887 1.00 28.95 673 GLN A C 1
ATOM 5406 O O . GLN A 1 673 ? 13.502 66.090 7.664 1.00 28.95 673 GLN A O 1
ATOM 5411 N N . GLU A 1 674 ? 13.444 67.982 8.889 1.00 28.53 674 GLU A N 1
ATOM 5412 C CA . GLU A 1 674 ? 14.773 68.049 9.487 1.00 28.53 674 GLU A CA 1
ATOM 5413 C C . GLU A 1 674 ? 15.070 67.051 10.612 1.00 28.53 674 GLU A C 1
ATOM 5415 O O . GLU A 1 674 ? 14.205 66.470 11.261 1.00 28.53 674 GLU A O 1
ATOM 5420 N N . VAL A 1 675 ? 16.375 66.920 10.842 1.00 28.14 675 VAL A N 1
ATOM 5421 C CA . VAL A 1 675 ? 17.071 66.069 11.805 1.00 28.14 675 VAL A CA 1
ATOM 5422 C C . VAL A 1 675 ? 16.893 66.559 13.248 1.00 28.14 675 VAL A C 1
ATOM 5424 O O . VAL A 1 675 ? 17.160 67.720 13.548 1.00 28.14 675 VAL A O 1
ATOM 5427 N N . LYS A 1 676 ? 16.633 65.630 14.178 1.00 27.05 676 LYS A N 1
ATOM 5428 C CA . LYS A 1 676 ? 17.108 65.719 15.572 1.00 27.05 676 LYS A CA 1
ATOM 5429 C C . LYS A 1 676 ? 17.726 64.386 16.022 1.00 27.05 676 LYS A C 1
ATOM 5431 O O . LYS A 1 676 ? 17.116 63.333 15.871 1.00 27.05 676 LYS A O 1
ATOM 5436 N N . LYS A 1 677 ? 18.956 64.468 16.548 1.00 33.72 677 LYS A N 1
ATOM 5437 C CA . LYS A 1 677 ? 19.749 63.391 17.185 1.00 33.72 677 LYS A CA 1
ATOM 5438 C C . LYS A 1 677 ? 19.113 62.901 18.498 1.00 33.72 677 LYS A C 1
ATOM 5440 O O . LYS A 1 677 ? 18.480 63.700 19.185 1.00 33.72 677 LYS A O 1
ATOM 5445 N N . PRO A 1 678 ? 19.394 61.646 18.887 1.00 29.34 678 PRO A N 1
ATOM 5446 C CA . PRO A 1 678 ? 20.079 61.369 20.167 1.00 29.34 678 PRO A CA 1
ATOM 5447 C C . PRO A 1 678 ? 21.200 60.316 19.982 1.00 29.34 678 PRO A C 1
ATOM 5449 O O . PRO A 1 678 ? 21.114 59.461 19.108 1.00 29.34 678 PRO A O 1
ATOM 5452 N N . GLU A 1 679 ? 22.407 60.473 20.527 1.00 26.44 679 GLU A N 1
ATOM 5453 C CA . GLU A 1 679 ? 22.881 60.379 21.925 1.00 26.44 679 GLU A CA 1
ATOM 5454 C C . GLU A 1 679 ? 23.175 58.929 22.372 1.00 26.44 679 GLU A C 1
ATOM 5456 O O . GLU A 1 679 ? 22.371 58.016 22.212 1.00 26.44 679 GLU A O 1
ATOM 5461 N N . VAL A 1 680 ? 24.417 58.743 22.826 1.00 27.64 680 VAL A N 1
ATOM 5462 C CA . VAL A 1 680 ? 25.140 57.486 23.068 1.00 27.64 680 VAL A CA 1
ATOM 5463 C C . VAL A 1 680 ? 24.980 57.083 24.529 1.00 27.64 680 VAL A C 1
ATOM 5465 O O . VAL A 1 680 ? 25.134 57.936 25.397 1.00 27.64 680 VAL A O 1
ATOM 5468 N N . LEU A 1 681 ? 24.776 55.793 24.810 1.00 26.28 681 LEU A N 1
ATOM 5469 C CA . LEU A 1 681 ? 24.938 55.232 26.154 1.00 26.28 681 LEU A CA 1
ATOM 5470 C C . LEU A 1 681 ? 25.639 53.868 26.104 1.00 26.28 681 LEU A C 1
ATOM 5472 O O . LEU A 1 681 ? 25.242 52.959 25.377 1.00 26.28 681 LEU A O 1
ATOM 5476 N N . GLU A 1 682 ? 26.721 53.794 26.876 1.00 25.73 682 GLU A N 1
ATOM 5477 C CA . GLU A 1 682 ? 27.619 52.661 27.089 1.00 25.73 682 GLU A CA 1
ATOM 5478 C C . GLU A 1 682 ? 26.961 51.534 27.900 1.00 25.73 682 GLU A C 1
ATOM 5480 O O . GLU A 1 682 ? 26.234 51.779 28.862 1.00 25.73 682 GLU A O 1
ATOM 5485 N N . THR A 1 683 ? 27.313 50.284 27.590 1.00 26.55 683 THR A N 1
ATOM 5486 C CA . THR A 1 683 ? 27.025 49.114 28.434 1.00 26.55 683 THR A CA 1
ATOM 5487 C C . THR A 1 683 ? 28.303 48.575 29.073 1.00 26.55 683 THR A C 1
ATOM 5489 O O . THR A 1 683 ? 29.244 48.185 28.378 1.00 26.55 683 THR A O 1
ATOM 5492 N N . LYS A 1 684 ? 28.306 48.527 30.412 1.00 26.14 684 LYS A N 1
ATOM 5493 C CA . LYS A 1 684 ? 29.305 47.863 31.261 1.00 26.14 684 LYS A CA 1
ATOM 5494 C C . LYS A 1 684 ? 29.102 46.342 31.298 1.00 26.14 684 LYS A C 1
ATOM 5496 O O . LYS A 1 684 ? 27.987 45.844 31.189 1.00 26.14 684 LYS A O 1
ATOM 5501 N N . LYS A 1 685 ? 30.229 45.648 31.482 1.00 25.97 685 LYS A N 1
ATOM 5502 C CA . LYS A 1 685 ? 30.390 44.214 31.769 1.00 25.97 685 LYS A CA 1
ATOM 5503 C C . LYS A 1 685 ? 29.882 43.854 33.166 1.00 25.97 685 LYS A C 1
ATOM 5505 O O . LYS A 1 685 ? 30.113 44.629 34.087 1.00 25.97 685 LYS A O 1
ATOM 5510 N N . GLU A 1 686 ? 29.407 42.621 33.324 1.00 25.12 686 GLU A N 1
ATOM 5511 C CA . GLU A 1 686 ? 29.473 41.887 34.592 1.00 25.12 686 GLU A CA 1
ATOM 5512 C C . GLU A 1 686 ? 29.688 40.382 34.350 1.00 25.12 686 GLU A C 1
ATOM 5514 O O . GLU A 1 686 ? 29.125 39.786 33.431 1.00 25.12 686 GLU A O 1
ATOM 5519 N N . GLU A 1 687 ? 30.589 39.812 35.152 1.00 24.78 687 GLU A N 1
ATOM 5520 C CA . GLU A 1 687 ? 30.953 38.397 35.263 1.00 24.78 687 GLU A CA 1
ATOM 5521 C C . GLU A 1 687 ? 30.003 37.670 36.227 1.00 24.78 687 GLU A C 1
ATOM 5523 O O . GLU A 1 687 ? 29.493 38.290 37.151 1.00 24.78 687 GLU A O 1
ATOM 5528 N N . THR A 1 688 ? 29.832 36.350 36.082 1.00 25.81 688 THR A N 1
ATOM 5529 C CA . THR A 1 688 ? 29.650 35.361 37.180 1.00 25.81 688 THR A CA 1
ATOM 5530 C C . THR A 1 688 ? 29.491 33.963 36.548 1.00 25.81 688 THR A C 1
ATOM 5532 O O . THR A 1 688 ? 28.696 33.780 35.635 1.00 25.81 688 THR A O 1
ATOM 5535 N N . THR A 1 689 ? 30.451 33.044 36.696 1.00 25.14 689 THR A N 1
ATOM 5536 C CA . THR A 1 689 ? 30.731 32.051 37.764 1.00 25.14 689 THR A CA 1
ATOM 5537 C C . THR A 1 689 ? 30.423 30.617 37.319 1.00 25.14 689 THR A C 1
ATOM 5539 O O . THR A 1 689 ? 29.483 30.312 36.594 1.00 25.14 689 THR A O 1
ATOM 5542 N N . THR A 1 690 ? 31.334 29.743 37.728 1.00 23.94 690 THR A N 1
ATOM 5543 C CA . THR A 1 690 ? 31.564 28.354 37.331 1.00 23.94 690 THR A CA 1
ATOM 5544 C C . THR A 1 690 ? 31.050 27.358 38.380 1.00 23.94 690 THR A C 1
ATOM 5546 O O . THR A 1 690 ? 30.684 27.735 39.491 1.00 23.94 690 THR A O 1
ATOM 5549 N N . SER A 1 691 ? 31.187 26.063 38.041 1.00 24.25 691 SER A N 1
ATOM 5550 C CA . SER A 1 691 ? 31.093 24.846 38.882 1.00 24.25 691 SER A CA 1
ATOM 5551 C C . SER A 1 691 ? 29.717 24.151 38.815 1.00 24.25 691 SER A C 1
ATOM 5553 O O . SER A 1 691 ? 28.698 24.813 38.924 1.00 24.25 691 SER A O 1
ATOM 5555 N N . LYS A 1 692 ? 29.561 22.831 38.632 1.00 25.83 692 LYS A N 1
ATOM 5556 C CA . LYS A 1 692 ? 30.440 21.650 38.764 1.00 25.83 692 LYS A CA 1
ATOM 5557 C C . LYS A 1 692 ? 29.830 20.497 37.943 1.00 25.83 692 LYS A C 1
ATOM 5559 O O . LYS A 1 692 ? 28.643 20.224 38.091 1.00 25.83 692 LYS A O 1
ATOM 5564 N N . SER A 1 693 ? 30.639 19.768 37.173 1.00 23.23 693 SER A N 1
ATOM 5565 C CA . SER A 1 693 ? 30.321 18.417 36.688 1.00 23.23 693 SER A CA 1
ATOM 5566 C C . SER A 1 693 ? 31.093 17.389 37.525 1.00 23.23 693 SER A C 1
ATOM 5568 O O . SER A 1 693 ? 32.244 17.619 37.900 1.00 23.23 693 SER A O 1
ATOM 5570 N N . LYS A 1 694 ? 30.447 16.268 37.865 1.00 25.70 694 LYS A N 1
ATOM 5571 C CA . LYS A 1 694 ? 31.085 15.097 38.482 1.00 25.70 694 LYS A CA 1
ATOM 5572 C C . LYS A 1 694 ? 31.297 14.029 37.408 1.00 25.70 694 LYS A C 1
ATOM 5574 O O . LYS A 1 694 ? 30.351 13.647 36.728 1.00 25.70 694 LYS A O 1
ATOM 5579 N N . ASN A 1 695 ? 32.545 13.582 37.293 1.00 23.41 695 ASN A N 1
ATOM 5580 C CA . ASN A 1 695 ? 32.981 12.386 36.571 1.00 23.41 695 ASN A CA 1
ATOM 5581 C C . ASN A 1 695 ? 32.738 11.115 37.397 1.00 23.41 695 ASN A C 1
ATOM 5583 O O . ASN A 1 695 ? 32.585 11.222 38.614 1.00 23.41 695 ASN A O 1
ATOM 5587 N N . VAL A 1 696 ? 32.813 9.967 36.702 1.00 24.81 696 VAL A N 1
ATOM 5588 C CA . VAL A 1 696 ? 33.255 8.595 37.085 1.00 24.81 696 VAL A CA 1
ATOM 5589 C C . VAL A 1 696 ? 32.360 7.608 36.305 1.00 24.81 696 VAL A C 1
ATOM 5591 O O . VAL A 1 696 ? 31.147 7.742 36.376 1.00 24.81 696 VAL A O 1
ATOM 5594 N N . THR A 1 697 ? 32.802 6.632 35.507 1.00 25.12 697 THR A N 1
ATOM 5595 C CA . THR A 1 697 ? 34.114 6.086 35.102 1.00 25.12 697 THR A CA 1
ATOM 5596 C C . THR A 1 697 ? 33.884 5.218 33.859 1.00 25.12 697 THR A C 1
ATOM 5598 O O . THR A 1 697 ? 32.818 4.625 33.702 1.00 25.12 697 THR A O 1
ATOM 5601 N N . ALA A 1 698 ? 34.896 5.132 32.999 1.00 22.39 698 ALA A N 1
ATOM 5602 C CA . ALA A 1 698 ? 34.973 4.198 31.886 1.00 22.39 698 ALA A CA 1
ATOM 5603 C C . ALA A 1 698 ? 35.689 2.917 32.332 1.00 22.39 698 ALA A C 1
ATOM 5605 O O . ALA A 1 698 ? 36.756 3.020 32.922 1.00 22.39 698 ALA A O 1
ATOM 5606 N N . GLU A 1 699 ? 35.122 1.755 32.009 1.00 24.59 699 GLU A N 1
ATOM 5607 C CA . GLU A 1 699 ? 35.837 0.506 31.716 1.00 24.59 699 GLU A CA 1
ATOM 5608 C C . GLU A 1 699 ? 34.817 -0.524 31.211 1.00 24.59 699 GLU A C 1
ATOM 5610 O O . GLU A 1 699 ? 33.914 -0.915 31.943 1.00 24.59 699 GLU A O 1
ATOM 5615 N N . THR A 1 700 ? 34.888 -0.882 29.925 1.00 21.97 700 THR A N 1
ATOM 5616 C CA . THR A 1 700 ? 34.951 -2.262 29.396 1.00 21.97 700 THR A CA 1
ATOM 5617 C C . THR A 1 700 ? 34.899 -2.168 27.867 1.00 21.97 700 THR A C 1
ATOM 5619 O O . THR A 1 700 ? 33.838 -2.062 27.254 1.00 21.97 700 THR A O 1
ATOM 5622 N N . THR A 1 701 ? 36.075 -2.200 27.247 1.00 20.95 701 THR A N 1
ATOM 5623 C CA . THR A 1 701 ? 36.264 -2.389 25.806 1.00 20.95 701 THR A CA 1
ATOM 5624 C C . THR A 1 701 ? 36.769 -3.813 25.609 1.00 20.95 701 THR A C 1
ATOM 5626 O O . THR A 1 701 ? 37.917 -4.057 25.953 1.00 20.95 701 THR A O 1
ATOM 5629 N N . LEU A 1 702 ? 35.947 -4.735 25.089 1.00 22.64 702 LEU A N 1
ATOM 5630 C CA . LEU A 1 702 ? 36.337 -5.831 24.175 1.00 22.64 702 LEU A CA 1
ATOM 5631 C C . LEU A 1 702 ? 35.140 -6.773 23.932 1.00 22.64 702 LEU A C 1
ATOM 5633 O O . LEU A 1 702 ? 34.819 -7.578 24.796 1.00 22.64 702 LEU A O 1
ATOM 5637 N N . ALA A 1 703 ? 34.497 -6.659 22.762 1.00 22.69 703 ALA A N 1
ATOM 5638 C CA . ALA A 1 703 ? 33.848 -7.744 21.992 1.00 22.69 703 ALA A CA 1
ATOM 5639 C C . ALA A 1 703 ? 32.897 -7.167 20.918 1.00 22.69 703 ALA A C 1
ATOM 5641 O O . ALA A 1 703 ? 31.729 -7.528 20.832 1.00 22.69 703 ALA A O 1
ATOM 5642 N N . ILE A 1 704 ? 33.383 -6.250 20.077 1.00 25.36 704 ILE A N 1
ATOM 5643 C CA . ILE A 1 704 ? 32.668 -5.811 18.867 1.00 25.36 704 ILE A CA 1
ATOM 5644 C C . ILE A 1 704 ? 33.670 -5.862 17.715 1.00 25.36 704 ILE A C 1
ATOM 5646 O O . ILE A 1 704 ? 34.257 -4.858 17.333 1.00 25.36 704 ILE A O 1
ATOM 5650 N N . ALA A 1 705 ? 33.939 -7.073 17.224 1.00 23.22 705 ALA A N 1
ATOM 5651 C CA . ALA A 1 705 ? 34.737 -7.291 16.012 1.00 23.22 705 ALA A CA 1
ATOM 5652 C C . ALA A 1 705 ? 34.406 -8.606 15.269 1.00 23.22 705 ALA A C 1
ATOM 5654 O O . ALA A 1 705 ? 35.153 -9.006 14.385 1.00 23.22 705 ALA A O 1
ATOM 5655 N N . ALA A 1 706 ? 33.285 -9.276 15.573 1.00 23.16 706 ALA A N 1
ATOM 5656 C CA . ALA A 1 706 ? 32.914 -10.550 14.931 1.00 23.16 706 ALA A CA 1
ATOM 5657 C C . ALA A 1 706 ? 31.516 -10.564 14.270 1.00 23.16 706 ALA A C 1
ATOM 5659 O O . ALA A 1 706 ? 31.055 -11.613 13.833 1.00 23.16 706 ALA A O 1
ATOM 5660 N N . GLY A 1 707 ? 30.838 -9.413 14.156 1.00 25.30 707 GLY A N 1
ATOM 5661 C CA . GLY A 1 707 ? 29.465 -9.326 13.625 1.00 25.30 707 GLY A CA 1
ATOM 5662 C C . GLY A 1 707 ? 29.334 -9.008 12.129 1.00 25.30 707 GLY A C 1
ATOM 5663 O O . GLY A 1 707 ? 28.258 -9.169 11.566 1.00 25.30 707 GLY A O 1
ATOM 5664 N N . VAL A 1 708 ? 30.409 -8.583 11.457 1.00 26.86 708 VAL A N 1
ATOM 5665 C CA . VAL A 1 708 ? 30.357 -8.159 10.038 1.00 26.86 708 VAL A CA 1
ATOM 5666 C C . VAL A 1 708 ? 30.713 -9.307 9.074 1.00 26.86 708 VAL A C 1
ATOM 5668 O O . VAL A 1 708 ? 30.308 -9.298 7.916 1.00 26.86 708 VAL A O 1
ATOM 5671 N N . GLY A 1 709 ? 31.382 -10.362 9.556 1.00 23.73 709 GLY A N 1
ATOM 5672 C CA . GLY A 1 709 ? 31.775 -11.522 8.739 1.00 23.73 709 GLY A CA 1
ATOM 5673 C C . GLY A 1 709 ? 30.672 -12.562 8.486 1.00 23.73 709 GLY A C 1
ATOM 5674 O O . GLY A 1 709 ? 30.789 -13.359 7.559 1.00 23.73 709 GLY A O 1
ATOM 5675 N N . ILE A 1 710 ? 29.587 -12.561 9.271 1.00 28.12 710 ILE A N 1
ATOM 5676 C CA . ILE A 1 710 ? 28.542 -13.605 9.211 1.00 28.12 710 ILE A CA 1
ATOM 5677 C C . ILE A 1 710 ? 27.444 -13.265 8.179 1.00 28.12 710 ILE A C 1
ATOM 5679 O O . ILE A 1 710 ? 26.881 -14.163 7.551 1.00 28.12 710 ILE A O 1
ATOM 5683 N N . VAL A 1 711 ? 27.221 -11.976 7.888 1.00 32.16 711 VAL A N 1
ATOM 5684 C CA . VAL A 1 711 ? 26.217 -11.501 6.910 1.00 32.16 711 VAL A CA 1
ATOM 5685 C C . VAL A 1 711 ? 26.561 -11.922 5.471 1.00 32.16 711 VAL A C 1
ATOM 5687 O O . VAL A 1 711 ? 25.677 -12.277 4.692 1.00 32.16 711 VAL A O 1
ATOM 5690 N N . VAL A 1 712 ? 27.852 -11.981 5.127 1.00 32.44 712 VAL A N 1
ATOM 5691 C CA . VAL A 1 712 ? 28.314 -12.408 3.792 1.00 32.44 712 VAL A CA 1
ATOM 5692 C C . VAL A 1 712 ? 28.106 -13.915 3.579 1.00 32.44 712 VAL A C 1
ATOM 5694 O O . VAL A 1 712 ? 27.782 -14.348 2.474 1.00 32.44 712 VAL A O 1
ATOM 5697 N N . ALA A 1 713 ? 28.218 -14.725 4.637 1.00 27.75 713 ALA A N 1
ATOM 5698 C CA . ALA A 1 713 ? 28.038 -16.174 4.554 1.00 27.75 713 ALA A CA 1
ATOM 5699 C C . ALA A 1 713 ? 26.557 -16.584 4.422 1.00 27.75 713 ALA A C 1
ATOM 5701 O O . ALA A 1 713 ? 26.251 -17.533 3.697 1.00 27.75 713 ALA A O 1
ATOM 5702 N N . GLY A 1 714 ? 25.637 -15.854 5.068 1.00 33.06 714 GLY A N 1
ATOM 5703 C CA . GLY A 1 714 ? 24.190 -16.089 4.969 1.00 33.06 714 GLY A CA 1
ATOM 5704 C C . GLY A 1 714 ? 23.622 -15.795 3.575 1.00 33.06 714 GLY A C 1
ATOM 5705 O O . GLY A 1 714 ? 22.894 -16.619 3.019 1.00 33.06 714 GLY A O 1
ATOM 5706 N N . ALA A 1 715 ? 24.028 -14.676 2.965 1.00 37.16 715 ALA A N 1
ATOM 5707 C CA . ALA A 1 715 ? 23.626 -14.310 1.603 1.00 37.16 715 ALA A CA 1
ATOM 5708 C C . ALA A 1 715 ? 24.256 -15.228 0.536 1.00 37.16 715 ALA A C 1
ATOM 5710 O O . ALA A 1 715 ? 23.583 -15.626 -0.416 1.00 37.16 715 ALA A O 1
ATOM 5711 N N . LYS A 1 716 ? 25.516 -15.650 0.730 1.00 33.72 716 LYS A N 1
ATOM 5712 C CA . LYS A 1 716 ? 26.197 -16.608 -0.158 1.00 33.72 716 LYS A CA 1
ATOM 5713 C C . LYS A 1 716 ? 25.542 -17.997 -0.131 1.00 33.72 716 LYS A C 1
ATOM 5715 O O . LYS A 1 716 ? 25.354 -18.593 -1.184 1.00 33.72 716 LYS A O 1
ATOM 5720 N N . LYS A 1 717 ? 25.094 -18.477 1.038 1.00 36.72 717 LYS A N 1
ATOM 5721 C CA . LYS A 1 717 ? 24.342 -19.744 1.152 1.00 36.72 717 LYS A CA 1
ATOM 5722 C C . LYS A 1 717 ? 22.960 -19.696 0.494 1.00 36.72 717 LYS A C 1
ATOM 5724 O O . LYS A 1 717 ? 22.507 -20.723 -0.007 1.00 36.72 717 LYS A O 1
ATOM 5729 N N . LEU A 1 718 ? 22.290 -18.538 0.482 1.00 37.34 718 LEU A N 1
ATOM 5730 C CA . LEU A 1 718 ? 21.052 -18.355 -0.286 1.00 37.34 718 LEU A CA 1
ATOM 5731 C C . LEU A 1 718 ? 21.338 -18.429 -1.794 1.00 37.34 718 LEU A C 1
ATOM 5733 O O . LEU A 1 718 ? 20.664 -19.170 -2.504 1.00 37.34 718 LEU A O 1
ATOM 5737 N N . TYR A 1 719 ? 22.380 -17.734 -2.257 1.00 40.16 719 TYR A N 1
ATOM 5738 C CA . TYR A 1 719 ? 22.821 -17.733 -3.655 1.00 40.16 719 TYR A CA 1
ATOM 5739 C C . TYR A 1 719 ? 23.216 -19.135 -4.159 1.00 40.16 719 TYR A C 1
ATOM 5741 O O . TYR A 1 719 ? 22.737 -19.574 -5.206 1.00 40.16 719 TYR A O 1
ATOM 5749 N N . ASP A 1 720 ? 23.993 -19.891 -3.377 1.00 33.97 720 ASP A N 1
ATOM 5750 C CA . ASP A 1 720 ? 24.404 -21.258 -3.728 1.00 33.97 720 ASP A CA 1
ATOM 5751 C C . ASP A 1 720 ? 23.199 -22.222 -3.810 1.00 33.97 720 ASP A C 1
ATOM 5753 O O . ASP A 1 720 ? 23.179 -23.145 -4.628 1.00 33.97 720 ASP A O 1
ATOM 5757 N N . LYS A 1 721 ? 22.136 -21.970 -3.031 1.00 40.00 721 LYS A N 1
ATOM 5758 C CA . LYS A 1 721 ? 20.893 -22.759 -3.058 1.00 40.00 721 LYS A CA 1
ATOM 5759 C C . LYS A 1 721 ? 20.002 -22.436 -4.266 1.00 40.00 721 LYS A C 1
ATOM 5761 O O . LYS A 1 721 ? 19.316 -23.334 -4.756 1.00 40.00 721 LYS A O 1
ATOM 5766 N N . PHE A 1 722 ? 20.028 -21.201 -4.775 1.00 39.06 722 PHE A N 1
ATOM 5767 C CA . PHE A 1 722 ? 19.342 -20.835 -6.023 1.00 39.06 722 PHE A CA 1
ATOM 5768 C C . PHE A 1 722 ? 20.065 -21.379 -7.260 1.00 39.06 722 PHE A C 1
ATOM 5770 O O . PHE A 1 722 ? 19.405 -21.853 -8.186 1.00 39.06 722 PHE A O 1
ATOM 5777 N N . LYS A 1 723 ? 21.403 -21.437 -7.241 1.00 33.88 723 LYS A N 1
ATOM 5778 C CA . LYS A 1 723 ? 22.195 -22.048 -8.320 1.00 33.88 723 LYS A CA 1
ATOM 5779 C C . LYS A 1 723 ? 21.854 -23.533 -8.527 1.00 33.88 723 LYS A C 1
ATOM 5781 O O . LYS A 1 723 ? 21.654 -23.966 -9.654 1.00 33.88 723 LYS A O 1
ATOM 5786 N N . HIS A 1 724 ? 21.661 -24.295 -7.445 1.00 31.20 724 HIS A N 1
ATOM 5787 C CA . HIS A 1 724 ? 21.268 -25.713 -7.522 1.00 31.20 724 HIS A CA 1
ATOM 5788 C C . HIS A 1 724 ? 19.817 -25.976 -7.974 1.00 31.20 724 HIS A C 1
ATOM 5790 O O . HIS A 1 724 ? 19.481 -27.127 -8.260 1.00 31.20 724 HIS A O 1
ATOM 5796 N N . ARG A 1 725 ? 18.945 -24.957 -8.055 1.00 36.34 725 ARG A N 1
ATOM 5797 C CA . ARG A 1 725 ? 17.618 -25.107 -8.687 1.00 36.34 725 ARG A CA 1
ATOM 5798 C C . ARG A 1 725 ? 17.690 -25.015 -10.211 1.00 36.34 725 ARG A C 1
ATOM 5800 O O . ARG A 1 725 ? 16.940 -25.730 -10.868 1.00 36.34 725 ARG A O 1
ATOM 5807 N N . HIS A 1 726 ? 18.608 -24.218 -10.759 1.00 35.09 726 HIS A N 1
ATOM 5808 C CA . HIS A 1 726 ? 18.788 -24.111 -12.209 1.00 35.09 726 HIS A CA 1
ATOM 5809 C C . HIS A 1 726 ? 19.333 -25.407 -12.826 1.00 35.09 726 HIS A C 1
ATOM 5811 O O . HIS A 1 726 ? 18.843 -25.832 -13.870 1.00 35.09 726 HIS A O 1
ATOM 5817 N N . ASP A 1 727 ? 20.244 -26.098 -12.136 1.00 31.17 727 ASP A N 1
ATOM 5818 C CA . ASP A 1 727 ? 20.832 -27.347 -12.646 1.00 31.17 727 ASP A CA 1
ATOM 5819 C C . ASP A 1 727 ? 19.839 -28.530 -12.651 1.00 31.17 727 ASP A C 1
ATOM 5821 O O . ASP A 1 727 ? 20.023 -29.492 -13.392 1.00 31.17 727 ASP A O 1
ATOM 5825 N N . LYS A 1 728 ? 18.750 -28.468 -11.867 1.00 30.95 728 LYS A N 1
ATOM 5826 C CA . LYS A 1 728 ? 17.716 -29.522 -11.825 1.00 30.95 728 LYS A CA 1
ATOM 5827 C C . LYS A 1 728 ? 16.548 -29.312 -12.792 1.00 30.95 728 LYS A C 1
ATOM 5829 O O . LYS A 1 728 ? 15.750 -30.227 -12.950 1.00 30.95 728 LYS A O 1
ATOM 5834 N N . GLN A 1 729 ? 16.446 -28.154 -13.446 1.00 30.55 729 GLN A N 1
ATOM 5835 C CA . GLN A 1 729 ? 15.418 -27.885 -14.464 1.00 30.55 729 GLN A CA 1
ATOM 5836 C C . GLN A 1 729 ? 15.887 -28.158 -15.904 1.00 30.55 729 GLN A C 1
ATOM 5838 O O . GLN A 1 729 ? 15.095 -28.011 -16.827 1.00 30.55 729 GLN A O 1
ATOM 5843 N N . GLN A 1 730 ? 17.137 -28.594 -16.111 1.00 26.92 730 GLN A N 1
ATOM 5844 C CA . GLN A 1 730 ? 17.640 -29.031 -17.425 1.00 26.92 730 GLN A CA 1
ATOM 5845 C C . GLN A 1 730 ? 17.740 -30.557 -17.595 1.00 26.92 730 GLN A C 1
ATOM 5847 O O . GLN A 1 730 ? 18.187 -31.020 -18.640 1.00 26.92 730 GLN A O 1
ATOM 5852 N N . VAL A 1 731 ? 17.294 -31.351 -16.615 1.00 31.03 731 VAL A N 1
ATOM 5853 C CA . VAL A 1 731 ? 17.182 -32.812 -16.756 1.00 31.03 731 VAL A CA 1
ATOM 5854 C C . VAL A 1 731 ? 15.851 -33.285 -16.166 1.00 31.03 731 VAL A C 1
ATOM 5856 O O . VAL A 1 731 ? 15.805 -33.785 -15.043 1.00 31.03 731 VAL A O 1
ATOM 5859 N N . ALA A 1 732 ? 14.770 -33.075 -16.918 1.00 27.56 732 ALA A N 1
ATOM 5860 C CA . ALA A 1 732 ? 13.520 -33.838 -16.876 1.00 27.56 732 ALA A CA 1
ATOM 5861 C C . ALA A 1 732 ? 12.727 -33.562 -18.157 1.00 27.56 732 ALA A C 1
ATOM 5863 O O . ALA A 1 732 ? 12.473 -32.365 -18.425 1.00 27.56 732 ALA A O 1
#

Solvent-accessible surface area (backbone atoms only — not comparable to full-atom values): 40284 Å² total; per-residue (Å²): 138,88,85,82,86,84,84,80,82,88,71,85,70,83,69,84,74,84,58,92,61,42,68,85,48,84,86,44,47,64,60,51,32,48,47,47,46,54,43,32,58,72,47,49,42,78,43,33,27,34,40,50,38,46,48,22,29,20,39,60,68,50,33,51,43,47,13,15,72,56,25,75,19,22,53,54,51,51,54,54,42,37,52,71,53,33,45,30,35,31,36,43,39,65,22,30,57,50,91,91,54,67,49,45,88,63,17,29,81,81,51,53,29,66,72,37,49,56,67,71,59,29,50,32,72,93,53,43,44,22,36,56,70,66,59,53,57,70,54,28,44,74,67,70,92,60,91,88,52,71,53,40,66,39,38,63,73,58,26,57,54,38,48,53,54,51,49,51,45,27,46,51,44,37,52,53,33,40,76,69,64,32,70,46,30,51,53,51,48,54,56,46,52,51,47,50,66,78,38,61,91,47,42,62,56,53,19,47,47,58,50,47,24,62,76,62,72,39,81,56,52,90,76,37,58,76,59,74,44,40,29,58,62,31,46,76,68,66,37,67,67,32,47,52,49,50,52,52,47,43,74,78,41,36,69,58,28,53,44,44,42,50,47,48,41,53,36,51,51,45,50,52,52,39,51,51,53,30,58,77,71,65,44,41,43,22,34,32,44,62,78,60,59,15,64,65,57,41,54,66,41,54,89,24,44,37,84,65,36,21,34,38,37,80,48,78,24,52,95,55,17,40,31,80,69,76,27,62,31,66,24,41,74,28,30,41,39,98,88,68,46,71,19,64,22,28,47,52,51,40,50,56,52,50,54,49,58,74,74,24,75,41,42,29,36,44,54,45,50,57,50,34,40,33,29,36,30,38,60,94,34,72,44,62,46,98,85,61,23,38,41,64,95,59,39,54,61,49,41,44,86,79,32,56,91,66,30,73,83,50,42,41,63,40,34,49,75,72,36,52,53,54,48,30,56,76,72,71,46,56,74,63,73,39,45,32,36,63,75,88,80,86,48,77,68,33,47,44,48,43,53,65,70,64,58,53,46,34,59,39,50,36,57,76,33,44,50,88,68,44,93,51,49,60,17,42,29,28,58,50,59,71,52,37,52,30,60,77,55,43,59,70,37,62,75,40,49,71,26,80,36,51,30,51,68,55,53,25,42,67,49,38,42,25,74,92,43,48,70,58,26,50,53,49,30,53,46,38,70,76,27,71,47,53,38,49,48,47,56,53,21,43,47,52,54,47,29,27,22,36,42,43,34,53,37,39,53,47,38,34,90,59,54,38,24,57,66,98,58,96,54,98,56,49,71,19,48,18,48,25,68,60,45,69,62,36,33,42,55,28,48,48,37,89,86,39,53,28,59,57,59,36,46,36,44,39,47,22,50,49,14,51,52,23,42,60,29,41,76,41,52,93,37,66,66,58,20,50,51,52,44,53,59,49,46,73,70,41,45,69,54,42,54,51,20,52,49,49,39,50,54,43,40,43,75,45,78,79,75,78,75,73,78,77,83,76,89,73,85,90,76,90,82,85,91,80,88,83,88,89,83,89,84,84,88,85,88,85,89,85,88,86,87,86,87,87,85,91,88,88,90,87,88,88,86,74,75,76,70,55,60,60,54,58,55,47,55,52,53,57,55,54,54,60,53,61,69,58,69,79,69,126

Foldseek 3Di:
DDDDDDDDDDDDDPDPDLDFDFDQDPVRLVVLLVLLVVLLVLLLAAAEEAEDAQQFFAAAFWALLTHACLHPSVVVVLVVVVSLVHQEYEYEQQADADPVDRDSLQGALQFGHLLNQDLPCCCDLQVPNQFDPVLVPVSIGGADDDPPAQWFWRDSVSSVVSSVVSLVSSLVSLVVCVVVVPVSSVVNVVLLVVLCVVCVLALLLLQLLVLQCVVQVHNQLVSHPPLSLQLQVCVVVVPPVSVVVVVVCCVVCVSSSVSSSSSSSSVVVSLVVSVVVSVVVSHFYAHEQHLAHHSSLCSNQVVQFDPQKFFWACFDAVLGHIGGPVGTHGQLCQCADPVRHGGSNVVSLLVSLLSSLVRTVAYEYPPLCSQQWTKMWGNVQFDADPSRGTDPVRIHIDTVVPVCVRNVPSSSLCSCVSGNVVSCVVSVHDQLQHAYAPDDDDDPSCCCSPCPVVNGAYEAALLQDQLQPRPDQSHAYEPDHLQDFALLVSCVDPCSCVHPSLDLLCLLCLLQVAPVCVVVSVVLSVVLVVASLSSLLSSLLSNSNRHNHYYYHPCQQLQNRDRQHHPNDDDPRHNTMHRYNCSSSSSLVLLLDPNGNHHLSLVSSLSSSNSNLSVVLNVVVVDVVVSVVSNVVVCVVCVVSSVSSVVSSVSSNDSDDPPPPDDDDDDDDDDDDDDDDDDDDDDDDDDDDDDDDDDDDDDDDDDPDPPPVVVVVSVVVVVVVVVVVVVVVVPD

Sequence (732 aa):
MKVTAIKNPIVPKRANSVSFERKLREEEKPEYTHAIKDALDYLGVKNMSMIIHGSSFPSEKRDTSIGSPYSKGADKFVDFIKMNGFNSVQLGPGGSIGKKDPSPYISKVFAKNEMFIDLEPLKTSKYGKILSDETYNQLTTKNKETKDKNYNYTDFNKAFSNYDVAMKEAYSTFKTKLTSNDKSAVKLNKEFSKFKEDNKSWVENDGLFKVLTKVNGSDDFEKWNETDKNLPQNLKAGDKKAQARYNDIMAKHGEEVERNTFTQFIA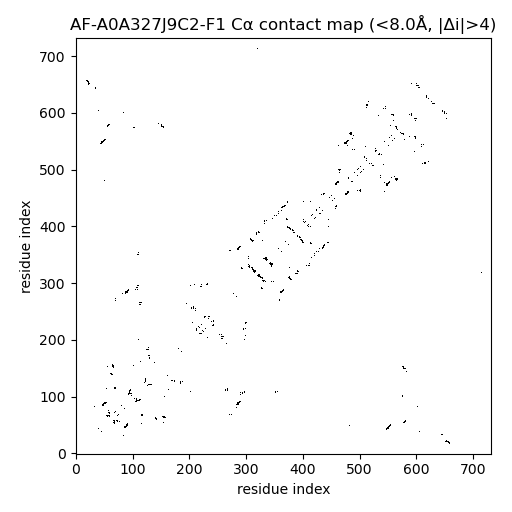DKQLKDNTKHRKEIGFNYIGDLLVGFNQSDVWSNQGAFLKGWKLGCPFGGVDNSPQTWGIPVLDPKKLLNKDGSLGESGKLLKEKVSYSLKNYDNVRIDHALGLVDPYIYKEDTVHKSPNGAVQRDRLWANNVSYMHDIDPDGNFKKVLNKIVLPTFKEFGVDKNEAVWEDLGSSTPAFDWVYHQQENLPGITQTLWSRAENAPRKENWSLVVSHDFEPASEMVQKDWVRNSDAWNVDYLSGYLNPDPATSNERQKYKEEISNSKQSRVASKFTELFRGTNNLQIMFSDFLGINKTYNVGGQDSKDNWKLRVDNDFEDDYYRALQDKNSYALNMPEILGQAVRAKKGMAVAKVSGDPYKANQMRNELDEKLNPLLGKLDSFSEILKEKEEVKSVAPKKVDVPKVTQEVKKPEVLETKKEETTTSKSKNVTAETTLAIAAGVGIVVAGAKKLYDKFKHRHDKQQVA

Radius of gyration: 30.14 Å; Cα contacts (8 Å, |Δi|>4): 1135; chains: 1; bounding box: 86×102×85 Å

Nearest PDB structures (foldseek):
  4s3r-assembly1_A  TM=7.048E-01  e=3.429E-16  Escherichia coli K-12
  4s3p-assembly1_A  TM=6.776E-01  e=1.349E-15  Escherichia coli K-12
  6joy-assembly1_A  TM=4.025E-01  e=2.206E-03  Rhodothermus marinus

Mean predicted aligned error: 9.55 Å